Protein AF-0000000069874090 (afdb_homodimer)

Solvent-accessible surface area (backbone atoms only — not comparable to full-atom values): 21362 Å² total; per-residue (Å²): 136,80,79,75,75,70,67,61,58,57,54,52,51,50,53,51,50,51,50,49,50,50,49,52,48,51,51,51,52,50,52,50,49,51,50,50,51,52,50,50,50,49,51,50,52,50,50,52,51,49,49,52,50,51,50,52,52,50,52,52,48,51,53,50,52,52,50,38,53,53,46,49,53,48,34,54,51,42,49,51,50,31,51,53,48,46,51,47,35,51,52,51,52,53,39,50,52,56,55,64,68,61,56,75,90,75,57,54,81,92,52,36,70,61,49,48,54,55,48,48,51,53,50,51,51,41,49,50,53,49,48,49,47,46,52,56,33,63,70,42,85,56,48,70,56,62,65,73,59,69,62,74,65,64,81,56,62,42,70,58,46,38,41,41,45,44,44,50,45,33,59,65,44,38,61,57,49,52,50,49,50,53,51,49,53,52,47,61,68,66,50,73,79,81,123,136,79,80,75,75,68,68,62,57,59,52,52,49,48,53,51,50,52,50,50,51,51,50,51,50,51,52,50,54,50,52,51,50,52,50,52,52,51,49,50,51,51,52,51,51,50,50,52,51,49,49,52,50,50,50,51,51,49,53,50,48,51,53,51,52,52,48,41,52,52,46,48,53,48,35,53,51,43,48,51,51,31,52,52,48,46,51,47,36,51,51,51,52,51,40,50,52,58,56,64,68,61,56,74,90,73,55,54,82,92,53,36,70,61,50,49,54,55,48,47,51,52,50,51,52,40,51,51,52,49,48,50,46,42,53,55,32,63,69,44,86,56,48,70,57,62,64,75,59,69,63,74,64,64,83,55,64,43,71,58,46,39,40,42,45,44,45,51,45,34,61,67,43,37,61,55,48,52,51,49,49,53,52,50,52,51,48,62,69,66,47,73,78,83,122

pLDDT: mean 79.78, std 19.7, range [31.14, 97.12]

Foldseek 3Di:
DPDDPPPVVVVVVVVVVVVVVVVVVVVVVVVVVVVVVVVVVVVVVVVVVVVVVVVVVVVVVVVVVVVVVVVVVVVVLVVVVVVVLVVLVVLLVVLVVLLVVLDLVPDDPVCNVVSVVVSVVSVVVSLVSVLVSLVVCCPRDPDCPCVVVPSPPPVPCPCVNCVVVVVVVCVVCVVVVVVVVVVVVVCVVPVDPPD/DPPDPPPVVVVVVVVVVVVVVVVVVVVVVVVVVVVVVVVVVVVVVVVVVVVVVVVVVVVVVVVVVVVVVVVVVVVVLVVVVVVVLVVLVVLLVVLVVLLVVLDLVPDDPVCNVVSVVVSVVSVVVSLVSVLVSLVVCCPRDPDCPCVPVPSPPPVPCPCVNCVVVVVVVCVVCVVVVVVVVVVVVVCVVPVDPPD

Radius of gyration: 53.3 Å; Cα contacts (8 Å, |Δi|>4): 179; chains: 2; bounding box: 112×220×107 Å

Secondary structure (DSSP, 8-state):
----THHHHHHHHHHHHHHHHHHHHHHHHHHHHHHHHHHHHHHHHHHHHHHHHHHHHHHHHHHHHHHHHHHHHHHHHHHHHHHHHHHHHHHHHHHHHHHHT--GGG--STTHHHHHHHHHHHHHHHHHHHHHHHHHHHT-SS--TTTT----------HHHHHHHHHHHHHHHHHHHHHHHHHHHHHHHHS----/----THHHHHHHHHHHHHHHHHHHHHHHHHHHHHHHHHHHHHHHHHHHHHHHHHHHHHHHHHHHHHHHHHHHHHHHHHHHHHHHHHHHHHHHHHHHHHHHH--GGG--STTHHHHHHHHHHHHHHHHHHHHHHHHHHHT-SS--TTTT----------HHHHHHHHHHHHHHHHHHHHHHHHHHHHHHHHS----

Structure (mmCIF, N/CA/C/O backbone):
data_AF-0000000069874090-model_v1
#
loop_
_entity.id
_entity.type
_entity.pdbx_description
1 polymer 'Uncharacterized protein'
#
loop_
_atom_site.group_PDB
_atom_site.id
_atom_site.type_symbol
_atom_site.label_atom_id
_atom_site.label_alt_id
_atom_site.label_comp_id
_atom_site.label_asym_id
_atom_site.label_entity_id
_atom_site.label_seq_id
_atom_site.pdbx_PDB_ins_code
_atom_site.Cartn_x
_atom_site.Cartn_y
_atom_site.Cartn_z
_atom_site.occupancy
_atom_site.B_iso_or_equiv
_atom_site.auth_seq_id
_atom_site.auth_comp_id
_atom_site.auth_asym_id
_atom_site.auth_atom_id
_atom_site.pdbx_PDB_model_num
ATOM 1 N N . MET A 1 1 ? 12.242 -109.125 -58.219 1 35.69 1 MET A N 1
ATOM 2 C CA . MET A 1 1 ? 12.453 -108.438 -56.938 1 35.69 1 MET A CA 1
ATOM 3 C C . MET A 1 1 ? 12.086 -107 -57 1 35.69 1 MET A C 1
ATOM 5 O O . MET A 1 1 ? 12.766 -106.188 -57.656 1 35.69 1 MET A O 1
ATOM 9 N N . ASP A 1 2 ? 10.805 -106.688 -57.031 1 41.22 2 ASP A N 1
ATOM 10 C CA . ASP A 1 2 ? 10.055 -105.438 -57.125 1 41.22 2 ASP A CA 1
ATOM 11 C C . ASP A 1 2 ? 10.406 -104.5 -55.969 1 41.22 2 ASP A C 1
ATOM 13 O O . ASP A 1 2 ? 10.445 -104.938 -54.812 1 41.22 2 ASP A O 1
ATOM 17 N N . ALA A 1 3 ? 11.289 -103.5 -56.219 1 54.59 3 ALA A N 1
ATOM 18 C CA . ALA A 1 3 ? 11.672 -102.438 -55.344 1 54.59 3 ALA A CA 1
ATOM 19 C C . ALA A 1 3 ? 10.453 -101.812 -54.625 1 54.59 3 ALA A C 1
ATOM 21 O O . ALA A 1 3 ? 9.422 -101.562 -55.25 1 54.59 3 ALA A O 1
ATOM 22 N N . ASP A 1 4 ? 10.211 -102.188 -53.375 1 46.34 4 ASP A N 1
ATOM 23 C CA . ASP A 1 4 ? 9.195 -101.75 -52.438 1 46.34 4 ASP A CA 1
ATOM 24 C C . ASP A 1 4 ? 9.211 -100.188 -52.344 1 46.34 4 ASP A C 1
ATOM 26 O O . ASP A 1 4 ? 10.242 -99.625 -52.031 1 46.34 4 ASP A O 1
ATOM 30 N N . PRO A 1 5 ? 8.398 -99.375 -53.094 1 56.03 5 PRO A N 1
ATOM 31 C CA . PRO A 1 5 ? 8.148 -97.938 -53.031 1 56.03 5 PRO A CA 1
ATOM 32 C C . PRO A 1 5 ? 7.898 -97.438 -51.625 1 56.03 5 PRO A C 1
ATOM 34 O O . PRO A 1 5 ? 7.516 -96.312 -51.438 1 56.03 5 PRO A O 1
ATOM 37 N N . GLY A 1 6 ? 7.957 -98.188 -50.594 1 54.12 6 GLY A N 1
ATOM 38 C CA . GLY A 1 6 ? 7.547 -97.812 -49.25 1 54.12 6 GLY A CA 1
ATOM 39 C C . GLY A 1 6 ? 8.414 -96.688 -48.688 1 54.12 6 GLY A C 1
ATOM 40 O O . GLY A 1 6 ? 8.156 -96.25 -47.562 1 54.12 6 GLY A O 1
ATOM 41 N N . TYR A 1 7 ? 9.617 -96.562 -48.969 1 60.59 7 TYR A N 1
ATOM 42 C CA . TYR A 1 7 ? 10.539 -95.688 -48.25 1 60.59 7 TYR A CA 1
ATOM 43 C C . TYR A 1 7 ? 10.234 -94.188 -48.531 1 60.59 7 TYR A C 1
ATOM 45 O O . TYR A 1 7 ? 10.469 -93.312 -47.688 1 60.59 7 TYR A O 1
ATOM 53 N N . ASN A 1 8 ? 9.625 -93.875 -49.656 1 63.03 8 ASN A N 1
ATOM 54 C CA . ASN A 1 8 ? 9.539 -92.5 -50.062 1 63.03 8 ASN A CA 1
ATOM 55 C C . ASN A 1 8 ? 8.367 -91.812 -49.406 1 63.03 8 ASN A C 1
ATOM 57 O O . ASN A 1 8 ? 8.406 -90.562 -49.188 1 63.03 8 ASN A O 1
ATOM 61 N N . SER A 1 9 ? 7.453 -92.562 -48.938 1 71.69 9 SER A N 1
ATOM 62 C CA . SER A 1 9 ? 6.25 -91.938 -48.375 1 71.69 9 SER A CA 1
ATOM 63 C C . SER A 1 9 ? 6.492 -91.375 -46.969 1 71.69 9 SER A C 1
ATOM 65 O O . SER A 1 9 ? 5.973 -90.375 -46.594 1 71.69 9 SER A O 1
ATOM 67 N N . GLN A 1 10 ? 7.297 -92.062 -46.281 1 74.38 10 GLN A N 1
ATOM 68 C CA . GLN A 1 10 ? 7.551 -91.688 -44.875 1 74.38 10 GLN A CA 1
ATOM 69 C C . GLN A 1 10 ? 8.438 -90.438 -44.812 1 74.38 10 GLN A C 1
ATOM 71 O O . GLN A 1 10 ? 8.242 -89.625 -43.969 1 74.38 10 GLN A O 1
ATOM 76 N N . ALA A 1 11 ? 9.273 -90.312 -45.75 1 82 11 ALA A N 1
ATOM 77 C CA . ALA A 1 11 ? 10.172 -89.188 -45.812 1 82 11 ALA A CA 1
ATOM 78 C C . ALA A 1 11 ? 9.422 -87.875 -46.219 1 82 11 ALA A C 1
ATOM 80 O O . ALA A 1 11 ? 9.672 -86.812 -45.656 1 82 11 ALA A O 1
ATOM 81 N N . ASP A 1 12 ? 8.453 -88.125 -47 1 78 12 ASP A N 1
ATOM 82 C CA . ASP A 1 12 ? 7.637 -87 -47.438 1 78 12 ASP A CA 1
ATOM 83 C C . ASP A 1 12 ? 6.719 -86.5 -46.312 1 78 12 ASP A C 1
ATOM 85 O O . ASP A 1 12 ? 6.523 -85.312 -46.125 1 78 12 ASP A O 1
ATOM 89 N N . ASP A 1 13 ? 6.359 -87.5 -45.5 1 83.19 13 ASP A N 1
ATOM 90 C CA . ASP A 1 13 ? 5.492 -87.188 -44.375 1 83.19 13 ASP A CA 1
ATOM 91 C C . ASP A 1 13 ? 6.262 -86.438 -43.281 1 83.19 13 ASP A C 1
ATOM 93 O O . ASP A 1 13 ? 5.734 -85.5 -42.688 1 83.19 13 ASP A O 1
ATOM 97 N N . GLN A 1 14 ? 7.5 -86.812 -43.219 1 87.81 14 GLN A N 1
ATOM 98 C CA . GLN A 1 14 ? 8.336 -86.188 -42.219 1 87.81 14 GLN A CA 1
ATOM 99 C C . GLN A 1 14 ? 8.703 -84.75 -42.656 1 87.81 14 GLN A C 1
ATOM 101 O O . GLN A 1 14 ? 8.711 -83.875 -41.812 1 87.81 14 GLN A O 1
ATOM 106 N N . VAL A 1 15 ? 8.953 -84.562 -43.875 1 87.81 15 VAL A N 1
ATOM 107 C CA . VAL A 1 15 ? 9.289 -83.25 -44.406 1 87.81 15 VAL A CA 1
ATOM 108 C C . VAL A 1 15 ? 8.078 -82.312 -44.312 1 87.81 15 VAL A C 1
ATOM 110 O O . VAL A 1 15 ? 8.203 -81.125 -43.969 1 87.81 15 VAL A O 1
ATOM 113 N N . ASP A 1 16 ? 6.91 -82.875 -44.5 1 87.5 16 ASP A N 1
ATOM 114 C CA . ASP A 1 16 ? 5.676 -82.125 -44.375 1 87.5 16 ASP A CA 1
ATOM 115 C C . ASP A 1 16 ? 5.387 -81.75 -42.938 1 87.5 16 ASP A C 1
ATOM 117 O O . ASP A 1 16 ? 4.969 -80.625 -42.656 1 87.5 16 ASP A O 1
ATOM 121 N N . ALA A 1 17 ? 5.758 -82.625 -42.062 1 89.44 17 ALA A N 1
ATOM 122 C CA . ALA A 1 17 ? 5.547 -82.375 -40.656 1 89.44 17 ALA A CA 1
ATOM 123 C C . ALA A 1 17 ? 6.523 -81.312 -40.125 1 89.44 17 ALA A C 1
ATOM 125 O O . ALA A 1 17 ? 6.137 -80.438 -39.375 1 89.44 17 ALA A O 1
ATOM 126 N N . ASP A 1 18 ? 7.73 -81.375 -40.656 1 88.44 18 ASP A N 1
ATOM 127 C CA . ASP A 1 18 ? 8.75 -80.375 -40.281 1 88.44 18 ASP A CA 1
ATOM 128 C C . ASP A 1 18 ? 8.422 -79 -40.844 1 88.44 18 ASP A C 1
ATOM 130 O O . ASP A 1 18 ? 8.625 -78 -40.188 1 88.44 18 ASP A O 1
ATOM 134 N N . MET A 1 19 ? 7.875 -79 -42.031 1 90.38 19 MET A N 1
ATOM 135 C CA . MET A 1 19 ? 7.492 -77.75 -42.688 1 90.38 19 MET A CA 1
ATOM 136 C C . MET A 1 19 ? 6.312 -77.125 -41.969 1 90.38 19 MET A C 1
ATOM 138 O O . MET A 1 19 ? 6.277 -75.875 -41.781 1 90.38 19 MET A O 1
ATOM 142 N N . GLU A 1 20 ? 5.414 -77.938 -41.406 1 89.69 20 GLU A N 1
ATOM 143 C CA . GLU A 1 20 ? 4.254 -77.438 -40.688 1 89.69 20 GLU A CA 1
ATOM 144 C C . GLU A 1 20 ? 4.66 -76.875 -39.344 1 89.69 20 GLU A C 1
ATOM 146 O O . GLU A 1 20 ? 4.172 -75.875 -38.906 1 89.69 20 GLU A O 1
ATOM 151 N N . GLN A 1 21 ? 5.598 -77.625 -38.75 1 90.81 21 GLN A N 1
ATOM 152 C CA . GLN A 1 21 ? 6.09 -77.188 -37.469 1 90.81 21 GLN A CA 1
ATOM 153 C C . GLN A 1 21 ? 6.863 -75.875 -37.594 1 90.81 21 GLN A C 1
ATOM 155 O O . GLN A 1 21 ? 6.734 -75 -36.75 1 90.81 21 GLN A O 1
ATOM 160 N N . ALA A 1 22 ? 7.637 -75.75 -38.656 1 91.44 22 ALA A N 1
ATOM 161 C CA . ALA A 1 22 ? 8.398 -74.5 -38.906 1 91.44 22 ALA A CA 1
ATOM 162 C C . ALA A 1 22 ? 7.469 -73.312 -39.219 1 91.44 22 ALA A C 1
ATOM 164 O O . ALA A 1 22 ? 7.707 -72.25 -38.75 1 91.44 22 ALA A O 1
ATOM 165 N N . GLN A 1 23 ? 6.344 -73.625 -39.906 1 90.81 23 GLN A N 1
ATOM 166 C CA . GLN A 1 23 ? 5.367 -72.562 -40.219 1 90.81 23 GLN A CA 1
ATOM 167 C C . GLN A 1 23 ? 4.629 -72.125 -38.969 1 90.81 23 GLN A C 1
ATOM 169 O O . GLN A 1 23 ? 4.395 -70.938 -38.812 1 90.81 23 GLN A O 1
ATOM 174 N N . LEU A 1 24 ? 4.363 -73.062 -38.094 1 91.94 24 LEU A N 1
ATOM 175 C CA . LEU A 1 24 ? 3.697 -72.688 -36.844 1 91.94 24 LEU A CA 1
ATOM 176 C C . LEU A 1 24 ? 4.609 -71.875 -35.938 1 91.94 24 LEU A C 1
ATOM 178 O O . LEU A 1 24 ? 4.168 -70.875 -35.344 1 91.94 24 LEU A O 1
ATOM 182 N N . ARG A 1 25 ? 5.891 -72.25 -36 1 91.88 25 ARG A N 1
ATOM 183 C CA . ARG A 1 25 ? 6.867 -71.5 -35.219 1 91.88 25 ARG A CA 1
ATOM 184 C C . ARG A 1 25 ? 7.062 -70.125 -35.781 1 91.88 25 ARG A C 1
ATOM 186 O O . ARG A 1 25 ? 7.191 -69.125 -35.031 1 91.88 25 ARG A O 1
ATOM 193 N N . LEU A 1 26 ? 7.086 -70 -37.094 1 92.56 26 LEU A N 1
ATOM 194 C CA . LEU A 1 26 ? 7.219 -68.688 -37.75 1 92.56 26 LEU A CA 1
ATOM 195 C C . LEU A 1 26 ? 6.016 -67.812 -37.469 1 92.56 26 LEU A C 1
ATOM 197 O O . LEU A 1 26 ? 6.168 -66.625 -37.219 1 92.56 26 LEU A O 1
ATOM 201 N N . GLU A 1 27 ? 4.836 -68.375 -37.406 1 92.25 27 GLU A N 1
ATOM 202 C CA . GLU A 1 27 ? 3.621 -67.625 -37.094 1 92.25 27 GLU A CA 1
ATOM 203 C C . GLU A 1 27 ? 3.609 -67.125 -35.656 1 92.25 27 GLU A C 1
ATOM 205 O O . GLU A 1 27 ? 3.199 -66 -35.344 1 92.25 27 GLU A O 1
ATOM 210 N N . GLN A 1 28 ? 4.133 -68 -34.781 1 92.19 28 GLN A N 1
ATOM 211 C CA . GLN A 1 28 ? 4.219 -67.688 -33.344 1 92.19 28 GLN A CA 1
ATOM 212 C C . GLN A 1 28 ? 5.219 -66.562 -33.125 1 92.19 28 GLN A C 1
ATOM 214 O O . GLN A 1 28 ? 4.941 -65.562 -32.375 1 92.19 28 GLN A O 1
ATOM 219 N N . LEU A 1 29 ? 6.391 -66.562 -33.781 1 92.38 29 LEU A N 1
ATOM 220 C CA . LEU A 1 29 ? 7.414 -65.562 -33.656 1 92.38 29 LEU A CA 1
ATOM 221 C C . LEU A 1 29 ? 6.918 -64.25 -34.25 1 92.38 29 LEU A C 1
ATOM 223 O O . LEU A 1 29 ? 7.215 -63.156 -33.688 1 92.38 29 LEU A O 1
ATOM 227 N N . ARG A 1 30 ? 6.07 -64.312 -35.281 1 92.44 30 ARG A N 1
ATOM 228 C CA . ARG A 1 30 ? 5.496 -63.094 -35.875 1 92.44 30 ARG A CA 1
ATOM 229 C C . ARG A 1 30 ? 4.496 -62.438 -34.938 1 92.44 30 ARG A C 1
ATOM 231 O O . ARG A 1 30 ? 4.496 -61.219 -34.781 1 92.44 30 ARG A O 1
ATOM 238 N N . LYS A 1 31 ? 3.734 -63.25 -34.281 1 92.38 31 LYS A N 1
ATOM 239 C CA . LYS A 1 31 ? 2.762 -62.75 -33.312 1 92.38 31 LYS A CA 1
ATOM 240 C C . LYS A 1 31 ? 3.453 -62.125 -32.094 1 92.38 31 LYS A C 1
ATOM 242 O O . LYS A 1 31 ? 3.057 -61.062 -31.625 1 92.38 31 LYS A O 1
ATOM 247 N N . GLU A 1 32 ? 4.562 -62.75 -31.656 1 91.88 32 GLU A N 1
ATOM 248 C CA . GLU A 1 32 ? 5.332 -62.25 -30.531 1 91.88 32 GLU A CA 1
ATOM 249 C C . GLU A 1 32 ? 6.012 -60.938 -30.875 1 91.88 32 G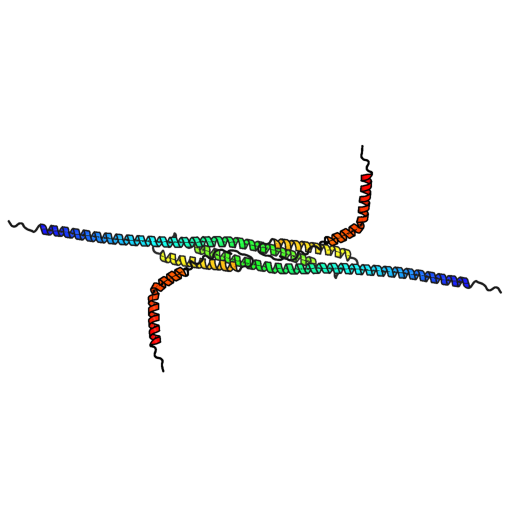LU A C 1
ATOM 251 O O . GLU A 1 32 ? 6.039 -60 -30.062 1 91.88 32 GLU A O 1
ATOM 256 N N . LYS A 1 33 ? 6.496 -60.906 -32.094 1 92.38 33 LYS A N 1
ATOM 257 C CA . LYS A 1 33 ? 7.133 -59.656 -32.531 1 92.38 33 LYS A CA 1
ATOM 258 C C . LYS A 1 33 ? 6.129 -58.5 -32.625 1 92.38 33 LYS A C 1
ATOM 260 O O . LYS A 1 33 ? 6.426 -57.406 -32.188 1 92.38 33 LYS A O 1
ATOM 265 N N . GLU A 1 34 ? 4.941 -58.812 -33.125 1 93.44 34 GLU A N 1
ATOM 266 C CA . GLU A 1 34 ? 3.885 -57.812 -33.219 1 93.44 34 GLU A CA 1
ATOM 267 C C . GLU A 1 34 ? 3.447 -57.344 -31.828 1 93.44 34 GLU A C 1
ATOM 269 O O . GLU A 1 34 ? 3.223 -56.125 -31.609 1 93.44 34 GLU A O 1
ATOM 274 N N . GLU A 1 35 ? 3.41 -58.25 -30.875 1 91.88 35 GLU A N 1
ATOM 275 C CA . GLU A 1 35 ? 3.016 -57.906 -29.516 1 91.88 35 GLU A CA 1
ATOM 276 C C . GLU A 1 35 ? 4.07 -57.062 -28.828 1 91.88 35 GLU A C 1
ATOM 278 O O . GLU A 1 35 ? 3.738 -56.094 -28.141 1 91.88 35 GLU A O 1
ATOM 283 N N . VAL A 1 36 ? 5.312 -57.344 -29.047 1 93.19 36 VAL A N 1
ATOM 284 C CA . VAL A 1 36 ? 6.402 -56.594 -28.453 1 93.19 36 VAL A CA 1
ATOM 285 C C . VAL A 1 36 ? 6.445 -55.188 -29.078 1 93.19 36 VAL A C 1
ATOM 287 O O . VAL A 1 36 ? 6.641 -54.188 -28.375 1 93.19 36 VAL A O 1
ATOM 290 N N . GLU A 1 37 ? 6.207 -55.188 -30.438 1 93.88 37 GLU A N 1
ATOM 291 C CA . GLU A 1 37 ? 6.199 -53.906 -31.109 1 93.88 37 GLU A CA 1
ATOM 292 C C . GLU A 1 37 ? 5.035 -53.031 -30.641 1 93.88 37 GLU A C 1
ATOM 294 O O . GLU A 1 37 ? 5.191 -51.812 -30.453 1 93.88 37 GLU A O 1
ATOM 299 N N . ASN A 1 38 ? 3.906 -53.656 -30.453 1 92.19 38 ASN A N 1
ATOM 300 C CA . ASN A 1 38 ? 2.748 -52.938 -29.922 1 92.19 38 ASN A CA 1
ATOM 301 C C . ASN A 1 38 ? 2.988 -52.438 -28.5 1 92.19 38 ASN A C 1
ATOM 303 O O . ASN A 1 38 ? 2.639 -51.312 -28.156 1 92.19 38 ASN A O 1
ATOM 307 N N . SER A 1 39 ? 3.684 -53.344 -27.75 1 89.94 39 SER A N 1
ATOM 308 C CA . SER A 1 39 ? 4.004 -52.938 -26.375 1 89.94 39 SER A CA 1
ATOM 309 C C . SER A 1 39 ? 5.023 -51.812 -26.344 1 89.94 39 SER A C 1
ATOM 311 O O . SER A 1 39 ? 4.906 -50.906 -25.531 1 89.94 39 SER A O 1
ATOM 313 N N . ARG A 1 40 ? 5.961 -51.812 -27.234 1 92.12 40 ARG A N 1
ATOM 314 C CA . ARG A 1 40 ? 6.965 -50.781 -27.328 1 92.12 40 ARG A CA 1
ATOM 315 C C . ARG A 1 40 ? 6.332 -49.438 -27.719 1 92.12 40 ARG A C 1
ATOM 317 O O . ARG A 1 40 ? 6.641 -48.406 -27.141 1 92.12 40 ARG A O 1
ATOM 324 N N . ARG A 1 41 ? 5.434 -49.531 -28.688 1 91.88 41 ARG A N 1
ATOM 325 C CA . ARG A 1 41 ? 4.746 -48.312 -29.125 1 91.88 41 ARG A CA 1
ATOM 326 C C . ARG A 1 41 ? 3.912 -47.719 -28 1 91.88 41 ARG A C 1
ATOM 328 O O . ARG A 1 41 ? 3.912 -46.5 -27.812 1 91.88 41 ARG A O 1
ATOM 335 N N . ARG A 1 42 ? 3.273 -48.562 -27.266 1 88.69 42 ARG A N 1
ATOM 336 C CA . ARG A 1 42 ? 2.445 -48.094 -26.156 1 88.69 42 ARG A CA 1
ATOM 337 C C . ARG A 1 42 ? 3.297 -47.438 -25.078 1 88.69 42 ARG A C 1
ATOM 339 O O . ARG A 1 42 ? 2.926 -46.406 -24.531 1 88.69 42 ARG A O 1
ATOM 346 N N . LEU A 1 43 ? 4.418 -48.031 -24.797 1 89.88 43 LEU A N 1
ATOM 347 C CA . LEU A 1 43 ? 5.316 -47.5 -23.781 1 89.88 43 LEU A CA 1
ATOM 348 C C . LEU A 1 43 ? 5.891 -46.156 -24.234 1 89.88 43 LEU A C 1
ATOM 350 O O . LEU A 1 43 ? 6.008 -45.219 -23.422 1 89.88 43 LEU A O 1
ATOM 354 N N . GLU A 1 44 ? 6.18 -46.062 -25.547 1 92.06 44 GLU A N 1
ATOM 355 C CA . GLU A 1 44 ? 6.707 -44.812 -26.078 1 92.06 44 GLU A CA 1
ATOM 356 C C . GLU A 1 44 ? 5.664 -43.719 -26.031 1 92.06 44 GLU A C 1
ATOM 358 O O . GLU A 1 44 ? 5.977 -42.594 -25.656 1 92.06 44 GLU A O 1
ATOM 363 N N . GLU A 1 45 ? 4.461 -44.062 -26.391 1 90.38 45 GLU A N 1
ATOM 364 C CA . GLU A 1 45 ? 3.381 -43.062 -26.328 1 90.38 45 GLU A CA 1
ATOM 365 C C . GLU A 1 45 ? 3.135 -42.625 -24.906 1 90.38 45 GLU A C 1
ATOM 367 O O . GLU A 1 45 ? 2.916 -41.438 -24.656 1 90.38 45 GLU A O 1
ATOM 372 N N . CYS A 1 46 ? 3.211 -43.562 -23.969 1 87.5 46 CYS A N 1
ATOM 373 C CA . CYS A 1 46 ? 3.031 -43.219 -22.562 1 87.5 46 CYS A CA 1
ATOM 374 C C . CYS A 1 46 ? 4.145 -42.312 -22.078 1 87.5 46 CYS A C 1
ATOM 376 O O . CYS A 1 46 ? 3.883 -41.344 -21.375 1 87.5 46 CYS A O 1
ATOM 378 N N . HIS A 1 47 ? 5.352 -42.531 -22.531 1 89.81 47 HIS A N 1
ATOM 379 C CA . HIS A 1 47 ? 6.488 -41.719 -22.125 1 89.81 47 HIS A CA 1
ATOM 380 C C . HIS A 1 47 ? 6.375 -40.312 -22.703 1 89.81 47 HIS A C 1
ATOM 382 O O . HIS A 1 47 ? 6.707 -39.344 -22.031 1 89.81 47 HIS A O 1
ATOM 388 N N . MET A 1 48 ? 5.922 -40.312 -23.922 1 91.94 48 MET A N 1
ATOM 389 C CA . MET A 1 48 ? 5.773 -39 -24.578 1 91.94 48 MET A CA 1
ATOM 390 C C . MET A 1 48 ? 4.699 -38.188 -23.875 1 91.94 48 MET A C 1
ATOM 392 O O . MET A 1 48 ? 4.887 -36.969 -23.641 1 91.94 48 MET A O 1
ATOM 396 N N . ARG A 1 49 ? 3.633 -38.812 -23.516 1 90.81 49 ARG A N 1
ATOM 397 C CA . ARG A 1 49 ? 2.555 -38.094 -22.828 1 90.81 49 ARG A CA 1
ATOM 398 C C . ARG A 1 49 ? 2.992 -37.656 -21.438 1 90.81 49 ARG A C 1
ATOM 400 O O . ARG A 1 49 ? 2.666 -36.531 -21 1 90.81 49 ARG A O 1
ATOM 407 N N . LYS A 1 50 ? 3.686 -38.5 -20.812 1 91.94 50 LYS A N 1
ATOM 408 C CA . LYS A 1 50 ? 4.207 -38.156 -19.5 1 91.94 50 LYS A CA 1
ATOM 409 C C . LYS A 1 50 ? 5.184 -37 -19.562 1 91.94 50 LYS A C 1
ATOM 411 O O . LYS A 1 50 ? 5.137 -36.094 -18.734 1 91.94 50 LYS A O 1
ATOM 416 N N . ALA A 1 51 ? 6.023 -37 -20.547 1 91.88 51 ALA A N 1
ATOM 417 C CA . ALA A 1 51 ? 6.992 -35.938 -20.734 1 91.88 51 ALA A CA 1
ATOM 418 C C . ALA A 1 51 ? 6.297 -34.594 -21 1 91.88 51 ALA A C 1
ATOM 420 O O . ALA A 1 51 ? 6.691 -33.562 -20.469 1 91.88 51 ALA A O 1
ATOM 421 N N . ARG A 1 52 ? 5.305 -34.656 -21.797 1 92.31 52 ARG A N 1
ATOM 422 C CA . ARG A 1 52 ? 4.535 -33.469 -22.094 1 92.31 52 ARG A CA 1
ATOM 423 C C . ARG A 1 52 ? 3.863 -32.906 -20.828 1 92.31 52 ARG A C 1
ATOM 425 O O . ARG A 1 52 ? 3.836 -31.703 -20.609 1 92.31 52 ARG A O 1
ATOM 432 N N . PHE A 1 53 ? 3.312 -33.812 -20.094 1 93.69 53 PHE A N 1
ATOM 433 C CA . PHE A 1 53 ? 2.688 -33.438 -18.828 1 93.69 53 PHE A CA 1
ATOM 434 C C . PHE A 1 53 ? 3.695 -32.781 -17.906 1 93.69 53 PHE A C 1
ATOM 436 O O . PHE A 1 53 ? 3.414 -31.719 -17.328 1 93.69 53 PHE A O 1
ATOM 443 N N . MET A 1 54 ? 4.855 -33.344 -17.812 1 94 54 MET A N 1
ATOM 444 C CA . MET A 1 54 ? 5.898 -32.844 -16.938 1 94 54 MET A CA 1
ATOM 445 C C . MET A 1 54 ? 6.348 -31.453 -17.391 1 94 54 MET A C 1
ATOM 447 O O . MET A 1 54 ? 6.602 -30.562 -16.578 1 94 54 MET A O 1
ATOM 451 N N . ASP A 1 55 ? 6.418 -31.281 -18.672 1 93 55 ASP A N 1
ATOM 452 C CA . ASP A 1 55 ? 6.797 -29.984 -19.219 1 93 55 ASP A CA 1
ATOM 453 C C . ASP A 1 55 ? 5.773 -28.922 -18.844 1 93 55 ASP A C 1
ATOM 455 O O . ASP A 1 55 ? 6.141 -27.812 -18.438 1 93 55 ASP A O 1
ATOM 459 N N . GLN A 1 56 ? 4.547 -29.25 -18.984 1 93.38 56 GLN A N 1
ATOM 460 C CA . GLN A 1 56 ? 3.471 -28.328 -18.641 1 93.38 56 GLN A CA 1
ATOM 461 C C . GLN A 1 56 ? 3.486 -28 -17.156 1 93.38 56 GLN A C 1
ATOM 463 O O . GLN A 1 56 ? 3.34 -26.828 -16.766 1 93.38 56 GLN A O 1
ATOM 468 N N . GLN A 1 57 ? 3.654 -29.016 -16.375 1 94.38 57 GLN A N 1
ATOM 469 C CA . GLN A 1 57 ? 3.703 -28.844 -14.922 1 94.38 57 GLN A CA 1
ATOM 470 C C . GLN A 1 57 ? 4.863 -27.938 -14.516 1 94.38 57 GLN A C 1
ATOM 472 O O . GLN A 1 57 ? 4.699 -27.047 -13.688 1 94.38 57 GLN A O 1
ATOM 477 N N . ASN A 1 58 ? 6.031 -28.156 -15.117 1 94.38 58 ASN A N 1
ATOM 478 C CA . ASN A 1 58 ? 7.211 -27.359 -14.797 1 94.38 58 ASN A CA 1
ATOM 479 C C . ASN A 1 58 ? 7.055 -25.906 -15.234 1 94.38 58 ASN A C 1
ATOM 481 O 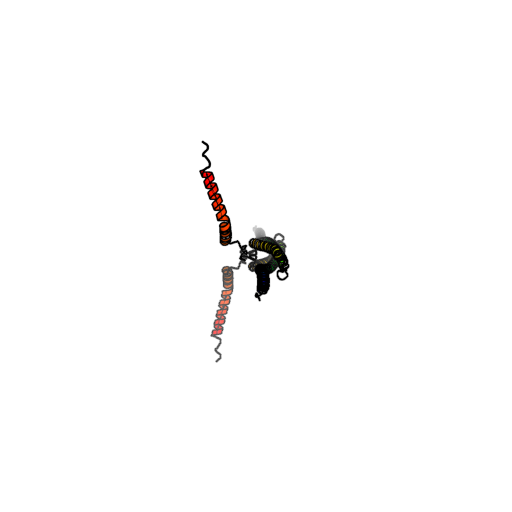O . ASN A 1 58 ? 7.445 -24.984 -14.508 1 94.38 58 ASN A O 1
ATOM 485 N N . GLU A 1 59 ? 6.52 -25.719 -16.359 1 94.12 59 GLU A N 1
ATOM 486 C CA . GLU A 1 59 ? 6.301 -24.375 -16.859 1 94.12 59 GLU A CA 1
ATOM 487 C C . GLU A 1 59 ? 5.355 -23.594 -15.945 1 94.12 59 GLU A C 1
ATOM 489 O O . GLU A 1 59 ? 5.645 -22.453 -15.562 1 94.12 59 GLU A O 1
ATOM 494 N N . LEU A 1 60 ? 4.277 -24.234 -15.648 1 94.25 60 LEU A N 1
ATOM 495 C CA . LEU A 1 60 ? 3.32 -23.594 -14.75 1 94.25 60 LEU A CA 1
ATOM 496 C C . LEU A 1 60 ? 3.943 -23.344 -13.383 1 94.25 60 LEU A C 1
ATOM 498 O O . LEU A 1 60 ? 3.768 -22.266 -12.797 1 94.25 60 LEU A O 1
ATOM 502 N N . GLY A 1 61 ? 4.641 -24.359 -12.906 1 94.88 61 GLY A N 1
ATOM 503 C CA . GLY A 1 61 ? 5.312 -24.203 -11.633 1 94.88 61 GLY A CA 1
ATOM 504 C C . GLY A 1 61 ? 6.266 -23.031 -11.586 1 94.88 61 GLY A C 1
ATOM 505 O O . GLY A 1 61 ? 6.258 -22.25 -10.633 1 94.88 61 GLY A O 1
ATOM 506 N N . ASP A 1 62 ? 7.008 -22.844 -12.578 1 94.19 62 ASP A N 1
ATOM 507 C CA . ASP A 1 62 ? 7.961 -21.734 -12.664 1 94.19 62 ASP A CA 1
ATOM 508 C C . ASP A 1 62 ? 7.246 -20.391 -12.664 1 94.19 62 ASP A C 1
ATOM 510 O O . ASP A 1 62 ? 7.656 -19.469 -11.961 1 94.19 62 ASP A O 1
ATOM 514 N N . ARG A 1 63 ? 6.254 -20.266 -13.43 1 93.31 63 ARG A N 1
ATOM 515 C CA . ARG A 1 63 ? 5.477 -19.031 -13.5 1 93.31 63 ARG A CA 1
ATOM 516 C C . ARG A 1 63 ? 4.871 -18.688 -12.141 1 93.31 63 ARG A C 1
ATOM 518 O O . ARG A 1 63 ? 4.93 -17.531 -11.703 1 93.31 63 ARG A O 1
ATOM 525 N N . MET A 1 64 ? 4.336 -19.719 -11.547 1 94.94 64 MET A N 1
ATOM 526 C CA . MET A 1 64 ? 3.664 -19.516 -10.266 1 94.94 64 MET A CA 1
ATOM 527 C C . MET A 1 64 ? 4.668 -19.141 -9.18 1 94.94 64 MET A C 1
ATOM 529 O O . MET A 1 64 ? 4.395 -18.281 -8.344 1 94.94 64 MET A O 1
ATOM 533 N N . VAL A 1 65 ? 5.84 -19.797 -9.164 1 95.75 65 VAL A N 1
ATOM 534 C CA . VAL A 1 65 ? 6.875 -19.5 -8.18 1 95.75 65 VAL A CA 1
ATOM 535 C C . VAL A 1 65 ? 7.336 -18.047 -8.352 1 95.75 65 VAL A C 1
ATOM 537 O O . VAL A 1 65 ? 7.445 -17.312 -7.371 1 95.75 65 VAL A O 1
ATOM 540 N N . ASN A 1 66 ? 7.543 -17.641 -9.555 1 94.38 66 ASN A N 1
ATOM 541 C CA . ASN A 1 66 ? 7.949 -16.266 -9.844 1 94.38 66 ASN A CA 1
ATOM 542 C C . ASN A 1 66 ? 6.887 -15.266 -9.398 1 94.38 66 ASN A C 1
ATOM 544 O O . ASN A 1 66 ? 7.211 -14.242 -8.789 1 94.38 66 ASN A O 1
ATOM 548 N N . ALA A 1 67 ? 5.711 -15.578 -9.742 1 93.75 67 ALA A N 1
ATOM 549 C CA . ALA A 1 67 ? 4.609 -14.703 -9.359 1 93.75 67 ALA A CA 1
ATOM 550 C C . ALA A 1 67 ? 4.5 -14.594 -7.84 1 93.75 67 ALA A C 1
ATOM 552 O O . ALA A 1 67 ? 4.328 -13.5 -7.297 1 93.75 67 ALA A O 1
ATOM 553 N N . ALA A 1 68 ? 4.574 -15.711 -7.156 1 95.19 68 ALA A N 1
ATOM 554 C CA . ALA A 1 68 ? 4.484 -15.719 -5.699 1 95.19 68 ALA A CA 1
ATOM 555 C C . ALA A 1 68 ? 5.609 -14.898 -5.074 1 95.19 68 ALA A C 1
ATOM 557 O O . ALA A 1 68 ? 5.387 -14.172 -4.102 1 95.19 68 ALA A O 1
ATOM 558 N N . ASP A 1 69 ? 6.766 -15.023 -5.617 1 95.5 69 ASP A N 1
ATOM 559 C CA . ASP A 1 69 ? 7.906 -14.258 -5.121 1 95.5 69 ASP A CA 1
ATOM 560 C C . ASP A 1 69 ? 7.684 -12.758 -5.312 1 95.5 69 ASP A C 1
ATOM 562 O O . ASP A 1 69 ? 7.945 -11.961 -4.402 1 95.5 69 ASP A O 1
ATOM 566 N N . LEU A 1 70 ? 7.219 -12.383 -6.461 1 94.19 70 LEU A N 1
ATOM 567 C CA . LEU A 1 70 ? 6.953 -10.977 -6.754 1 94.19 70 LEU A CA 1
ATOM 568 C C . LEU A 1 70 ? 5.883 -10.422 -5.82 1 94.19 70 LEU A C 1
ATOM 570 O O . LEU A 1 70 ? 6.039 -9.32 -5.273 1 94.19 70 LEU A O 1
ATOM 574 N N . ILE A 1 71 ? 4.871 -11.195 -5.652 1 95.94 71 ILE A N 1
ATOM 575 C CA . ILE A 1 71 ? 3.773 -10.766 -4.793 1 95.94 71 ILE A CA 1
ATOM 576 C C . ILE A 1 71 ? 4.262 -10.648 -3.35 1 95.94 71 ILE A C 1
ATOM 578 O O . ILE A 1 71 ? 3.93 -9.688 -2.648 1 95.94 71 ILE A O 1
ATOM 582 N N . GLY A 1 72 ? 5.027 -11.68 -2.941 1 95.62 72 GLY A N 1
ATOM 583 C CA . GLY A 1 72 ? 5.57 -11.641 -1.594 1 95.62 72 GLY A CA 1
ATOM 584 C C . GLY A 1 72 ? 6.387 -10.391 -1.319 1 95.62 72 GLY A C 1
ATOM 585 O O . GLY A 1 72 ? 6.223 -9.75 -0.279 1 95.62 72 GLY A O 1
ATOM 586 N N . ARG A 1 73 ? 7.203 -10.023 -2.191 1 95.19 73 ARG A N 1
ATOM 587 C CA . ARG A 1 73 ? 8.016 -8.82 -2.064 1 95.19 73 ARG A CA 1
ATOM 588 C C . ARG A 1 73 ? 7.141 -7.57 -2.037 1 95.19 73 ARG A C 1
ATOM 590 O O . ARG A 1 73 ? 7.395 -6.645 -1.267 1 95.19 73 ARG A O 1
ATOM 597 N N . GLU A 1 74 ? 6.152 -7.59 -2.904 1 94.75 74 GLU A N 1
ATOM 598 C CA . GLU A 1 74 ? 5.254 -6.441 -2.984 1 94.75 74 GLU A CA 1
ATOM 599 C C . GLU A 1 74 ? 4.453 -6.281 -1.695 1 94.75 74 GLU A C 1
ATOM 601 O O . GLU A 1 74 ? 4.227 -5.156 -1.237 1 94.75 74 GLU A O 1
ATOM 606 N N . VAL A 1 75 ? 3.984 -7.387 -1.14 1 95.44 75 VAL A N 1
ATOM 607 C CA . VAL A 1 75 ? 3.25 -7.352 0.121 1 95.44 75 VAL A CA 1
ATOM 608 C C . VAL A 1 75 ? 4.113 -6.711 1.205 1 95.44 75 VAL A C 1
ATOM 610 O O . VAL A 1 75 ? 3.639 -5.859 1.961 1 95.44 75 VAL A O 1
ATOM 613 N N . GLU A 1 76 ? 5.34 -7.098 1.271 1 94.88 76 GLU A N 1
ATOM 614 C CA . GLU A 1 76 ? 6.25 -6.543 2.271 1 94.88 76 GLU A CA 1
ATOM 615 C C . GLU A 1 76 ? 6.469 -5.051 2.053 1 94.88 76 GLU A C 1
ATOM 617 O O . GLU A 1 76 ? 6.453 -4.27 3.008 1 94.88 76 GLU A O 1
ATOM 622 N N . SER A 1 77 ? 6.609 -4.699 0.822 1 94.69 77 SER A N 1
ATOM 623 C CA . SER A 1 77 ? 6.797 -3.293 0.479 1 94.69 77 SER A CA 1
ATOM 624 C C . SER A 1 77 ? 5.574 -2.463 0.854 1 94.69 77 SER A C 1
ATOM 626 O O . SER A 1 77 ? 5.703 -1.382 1.432 1 94.69 77 SER A O 1
ATOM 628 N N . LEU A 1 78 ? 4.41 -2.938 0.562 1 94.81 78 LEU A N 1
ATOM 629 C CA . LEU A 1 78 ? 3.162 -2.254 0.889 1 94.81 78 LEU A CA 1
ATOM 630 C C . LEU A 1 78 ? 2.988 -2.131 2.398 1 94.81 78 LEU A C 1
ATOM 632 O O . LEU A 1 78 ? 2.555 -1.089 2.896 1 94.81 78 LEU A O 1
ATOM 636 N N . ARG A 1 79 ? 3.314 -3.156 3.1 1 94.88 79 ARG A N 1
ATOM 637 C CA . ARG A 1 79 ? 3.199 -3.143 4.555 1 94.88 79 ARG A CA 1
ATOM 638 C C . ARG A 1 79 ? 4.141 -2.113 5.168 1 94.88 79 ARG A C 1
ATOM 640 O O . ARG A 1 79 ? 3.766 -1.396 6.098 1 94.88 79 ARG A O 1
ATOM 647 N N . GLN A 1 80 ? 5.309 -2.061 4.66 1 94.75 80 GLN A N 1
ATOM 648 C CA . GLN A 1 80 ? 6.273 -1.082 5.145 1 94.75 80 GLN A CA 1
ATOM 649 C C . GLN A 1 80 ? 5.781 0.343 4.902 1 94.75 80 GLN A C 1
ATOM 651 O O . GLN A 1 80 ? 5.836 1.184 5.805 1 94.75 80 GLN A O 1
ATOM 656 N N . GLU A 1 81 ? 5.348 0.554 3.717 1 95.06 81 GLU A N 1
ATOM 657 C CA . GLU A 1 81 ? 4.871 1.892 3.379 1 95.06 81 GLU A CA 1
ATOM 658 C C . GLU A 1 81 ? 3.627 2.254 4.188 1 95.06 81 GLU A C 1
ATOM 660 O O . GLU A 1 81 ? 3.465 3.404 4.602 1 95.06 81 GLU A O 1
ATOM 665 N N . SER A 1 82 ? 2.723 1.275 4.383 1 95.25 82 SER A N 1
ATOM 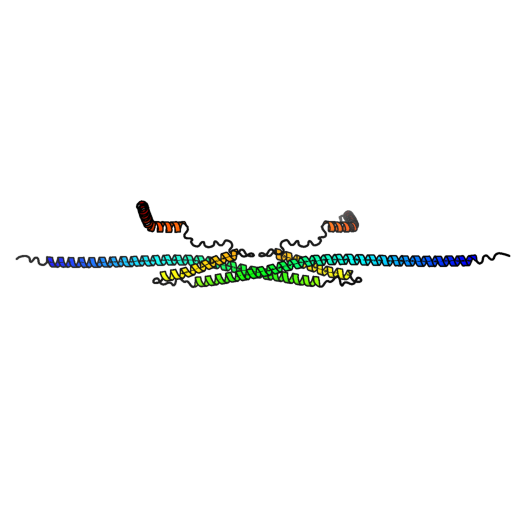666 C CA . SER A 1 82 ? 1.547 1.511 5.215 1 95.25 82 SER A CA 1
ATOM 667 C C . SER A 1 82 ? 1.94 1.892 6.637 1 95.25 82 SER A C 1
ATOM 669 O O . SER A 1 82 ? 1.349 2.797 7.23 1 95.25 82 SER A O 1
ATOM 671 N N . ASN A 1 83 ? 2.914 1.26 7.176 1 96.44 83 ASN A N 1
ATOM 672 C CA . ASN A 1 83 ? 3.398 1.574 8.516 1 96.44 83 ASN A CA 1
ATOM 673 C C . ASN A 1 83 ? 4.016 2.971 8.578 1 96.44 83 ASN A C 1
ATOM 675 O O . ASN A 1 83 ? 3.797 3.707 9.539 1 96.44 83 ASN A O 1
ATOM 679 N N . GLU A 1 84 ? 4.777 3.283 7.57 1 95.81 84 GLU A N 1
ATOM 680 C CA . GLU A 1 84 ? 5.375 4.613 7.508 1 95.81 84 GLU A CA 1
ATOM 681 C C . GLU A 1 84 ? 4.305 5.699 7.441 1 95.81 84 GLU A C 1
ATOM 683 O O . GLU A 1 84 ? 4.398 6.711 8.141 1 95.81 84 GLU A O 1
ATOM 688 N N . LEU A 1 85 ? 3.33 5.469 6.617 1 96.06 85 LEU A N 1
ATOM 689 C CA . LEU A 1 85 ? 2.238 6.426 6.484 1 96.06 85 LEU A CA 1
ATOM 690 C C . LEU A 1 85 ? 1.475 6.566 7.797 1 96.06 85 LEU A C 1
ATOM 692 O O . LEU A 1 85 ? 1.041 7.664 8.156 1 96.06 85 LEU A O 1
ATOM 696 N N . GLU A 1 86 ? 1.29 5.469 8.484 1 97 86 GLU A N 1
ATOM 697 C CA . GLU A 1 86 ? 0.624 5.504 9.781 1 97 86 GLU A CA 1
ATOM 698 C C . GLU A 1 86 ? 1.409 6.348 10.781 1 97 86 GLU A C 1
ATOM 700 O O . GLU A 1 86 ? 0.824 7.102 11.562 1 97 86 GLU A O 1
ATOM 705 N N . GLN A 1 87 ? 2.689 6.219 10.727 1 96.81 87 GLN A N 1
ATOM 706 C CA . GLN A 1 87 ? 3.535 7.02 11.609 1 96.81 87 GLN A CA 1
ATOM 707 C C . GLN A 1 87 ? 3.41 8.508 11.281 1 96.81 87 GLN A C 1
ATOM 709 O O . GLN A 1 87 ? 3.355 9.344 12.188 1 96.81 87 GLN A O 1
ATOM 714 N N . ILE A 1 88 ? 3.379 8.836 10.008 1 96.62 88 ILE A N 1
ATOM 715 C CA . ILE A 1 88 ? 3.197 10.219 9.586 1 96.62 88 ILE A CA 1
ATOM 716 C C . ILE A 1 88 ? 1.841 10.734 10.07 1 96.62 88 ILE A C 1
ATOM 718 O O . ILE A 1 88 ? 1.733 11.859 10.562 1 96.62 88 ILE A O 1
ATOM 722 N N . HIS A 1 89 ? 0.809 9.914 9.922 1 97.06 89 HIS A N 1
ATOM 723 C CA . HIS A 1 89 ? -0.532 10.266 10.383 1 97.06 89 HIS A CA 1
ATOM 724 C C . HIS A 1 89 ? -0.543 10.578 11.875 1 97.06 89 HIS A C 1
ATOM 726 O O . HIS A 1 89 ? -1.127 11.578 12.297 1 97.06 89 HIS A O 1
ATOM 732 N N . MET A 1 90 ? 0.092 9.711 12.633 1 96.88 90 MET A N 1
ATOM 733 C CA . MET A 1 90 ? 0.151 9.898 14.078 1 96.88 90 MET A CA 1
ATOM 734 C C . MET A 1 90 ? 0.901 11.18 14.438 1 96.88 90 MET A C 1
ATOM 736 O O . MET A 1 90 ? 0.489 11.914 15.336 1 96.88 90 MET A O 1
ATOM 740 N N . ALA A 1 91 ? 2.01 11.414 13.734 1 95.81 91 ALA A N 1
ATOM 741 C CA . ALA A 1 91 ? 2.797 12.617 13.984 1 95.81 91 ALA A CA 1
ATOM 742 C C . ALA A 1 91 ? 1.985 13.875 13.68 1 95.81 91 ALA A C 1
ATOM 744 O O . ALA A 1 91 ? 1.999 14.836 14.461 1 95.81 91 ALA A O 1
ATOM 745 N N . LEU A 1 92 ? 1.264 13.906 12.578 1 96.06 92 LEU A N 1
ATOM 746 C CA . LEU A 1 92 ? 0.436 15.047 12.195 1 96.06 92 LEU A CA 1
ATOM 747 C C . LEU A 1 92 ? -0.692 15.258 13.203 1 96.06 92 LEU A C 1
ATOM 749 O O . LEU A 1 92 ? -0.986 16.391 13.586 1 96.06 92 LEU A O 1
ATOM 753 N N . THR A 1 93 ? -1.274 14.172 13.672 1 96 93 THR A N 1
ATOM 754 C CA . THR A 1 93 ? -2.359 14.25 14.641 1 96 93 THR A CA 1
ATOM 755 C C . THR A 1 93 ? -1.854 14.797 15.977 1 96 93 THR A C 1
ATOM 757 O O . THR A 1 93 ? -2.527 15.602 16.625 1 96 93 THR A O 1
ATOM 760 N N . ARG A 1 94 ? -0.682 14.383 16.359 1 96.38 94 ARG A N 1
ATOM 761 C CA . ARG A 1 94 ? -0.064 14.906 17.578 1 96.38 94 ARG A CA 1
ATOM 762 C C . ARG A 1 94 ? 0.194 16.406 17.453 1 96.38 94 ARG A C 1
ATOM 764 O O . ARG A 1 94 ? -0.073 17.172 18.375 1 96.38 94 ARG A O 1
ATOM 771 N N . SER A 1 95 ? 0.692 16.844 16.297 1 95.81 95 SER A N 1
ATOM 772 C CA . SER A 1 95 ? 0.957 18.25 16.047 1 95.81 95 SER A CA 1
ATOM 773 C C . SER A 1 95 ? -0.334 19.062 16.062 1 95.81 95 SER A C 1
ATOM 775 O O . SER A 1 95 ? -0.361 20.188 16.562 1 95.81 95 SER A O 1
ATOM 777 N N . LEU A 1 96 ? -1.356 18.5 15.492 1 95.56 96 LEU A N 1
ATOM 778 C CA . LEU A 1 96 ? -2.658 19.156 15.484 1 95.56 96 LEU A CA 1
ATOM 779 C C . LEU A 1 96 ? -3.172 19.359 16.906 1 95.56 96 LEU A C 1
ATOM 781 O O . LEU A 1 96 ? -3.736 20.406 17.219 1 95.56 96 LEU A O 1
ATOM 785 N N . LYS A 1 97 ? -2.973 18.391 17.734 1 95.25 97 LYS A N 1
ATOM 786 C CA . LYS A 1 97 ? -3.363 18.5 19.141 1 95.25 97 LYS A CA 1
ATOM 787 C C . LYS A 1 97 ? -2.568 19.609 19.828 1 95.25 97 LYS A C 1
ATOM 789 O O . LYS A 1 97 ? -3.127 20.391 20.609 1 95.25 97 LYS A O 1
ATOM 794 N N . MET A 1 98 ? -1.304 19.688 19.516 1 94.69 98 MET A N 1
ATOM 795 C CA . MET A 1 98 ? -0.456 20.734 20.078 1 94.69 98 MET A CA 1
ATOM 796 C C . MET A 1 98 ? -0.929 22.109 19.641 1 94.69 98 MET A C 1
ATOM 798 O O . MET A 1 98 ? -0.996 23.031 20.453 1 94.69 98 MET A O 1
ATOM 802 N N . LEU A 1 99 ? -1.301 22.25 18.375 1 94.94 99 LEU A N 1
ATOM 803 C CA . LEU A 1 99 ? -1.788 23.5 17.812 1 94.94 99 LEU A CA 1
ATOM 804 C C . LEU A 1 99 ? -3.096 23.922 18.484 1 94.94 99 LEU A C 1
ATOM 806 O O . LEU A 1 99 ? -3.322 25.109 18.719 1 94.94 99 LEU A O 1
ATOM 810 N N . SER A 1 100 ? -3.865 22.938 18.859 1 92.12 100 SER A N 1
ATOM 811 C CA . SER A 1 100 ? -5.18 23.203 19.438 1 92.12 100 SER A CA 1
ATOM 812 C C . SER A 1 100 ? -5.07 23.641 20.891 1 92.12 100 SER A C 1
ATOM 814 O O . SER A 1 100 ? -6.008 24.219 21.453 1 92.12 100 SER A O 1
ATOM 816 N N . THR A 1 101 ? -3.949 23.359 21.516 1 90.88 101 THR A N 1
ATOM 817 C CA . THR A 1 101 ? -3.758 23.766 22.906 1 90.88 101 THR A CA 1
ATOM 818 C C . THR A 1 101 ? -3.504 25.266 23.016 1 90.88 101 THR A C 1
ATOM 820 O O . THR A 1 101 ? -3.68 25.859 24.078 1 90.88 101 THR A O 1
ATOM 823 N N . VAL A 1 102 ? -3.137 25.922 21.859 1 91.5 102 VAL A N 1
ATOM 824 C CA . VAL A 1 102 ? -2.934 27.359 21.797 1 91.5 102 VAL A CA 1
ATOM 825 C C . VAL A 1 102 ? -4.273 28.062 21.594 1 91.5 102 VAL A C 1
ATOM 827 O O . VAL A 1 102 ? -4.875 27.953 20.516 1 91.5 102 VAL A O 1
ATOM 830 N N . ARG A 1 103 ? -4.711 28.75 22.703 1 91.19 103 ARG A N 1
ATOM 831 C CA . ARG A 1 103 ? -6 29.438 22.656 1 91.19 103 ARG A CA 1
ATOM 832 C C . ARG A 1 103 ? -5.84 30.938 22.812 1 91.19 103 ARG A C 1
ATOM 834 O O . ARG A 1 103 ? -5.914 31.453 23.938 1 91.19 103 ARG A O 1
ATOM 841 N N . PRO A 1 104 ? -5.711 31.656 21.672 1 89.44 104 PRO A N 1
ATOM 842 C CA . PRO A 1 104 ? -5.484 33.094 21.719 1 89.44 104 PRO A CA 1
ATOM 843 C C . PRO A 1 104 ? -6.68 33.875 22.297 1 89.44 104 PRO A C 1
ATOM 845 O O . PRO A 1 104 ? -6.516 34.969 22.812 1 89.44 104 PRO A O 1
ATOM 848 N N . ASP A 1 105 ? -7.832 33.25 22.234 1 84.94 105 ASP A N 1
ATOM 849 C CA . ASP A 1 105 ? -9.031 33.906 22.734 1 84.94 105 ASP A CA 1
ATOM 850 C C . ASP A 1 105 ? -8.969 34.062 24.25 1 84.94 105 ASP A C 1
ATOM 852 O O . ASP A 1 105 ? -9.609 34.969 24.812 1 84.94 105 ASP A O 1
ATOM 856 N N . GLU A 1 106 ? -8.094 33.312 24.875 1 85.12 106 GLU A N 1
ATOM 857 C CA . GLU A 1 106 ? -8 33.312 26.328 1 85.12 106 GLU A CA 1
ATOM 858 C C . GLU A 1 106 ? -6.809 34.125 26.797 1 85.12 106 GLU A C 1
ATOM 860 O O . GLU A 1 106 ? -6.586 34.281 28.016 1 85.12 106 GLU A O 1
ATOM 865 N N . TRP A 1 107 ? -6.078 34.875 25.875 1 88.06 107 TRP A N 1
ATOM 866 C CA . TRP A 1 107 ? -4.852 35.562 26.25 1 88.06 107 TRP A CA 1
ATOM 867 C C . TRP A 1 107 ? -5.164 36.906 26.891 1 88.06 107 TRP A C 1
ATOM 869 O O . TRP A 1 107 ? -5.977 37.688 26.375 1 88.06 107 TRP A O 1
ATOM 879 N N . PRO A 1 108 ? -4.551 37.094 28.016 1 83.19 108 PRO A N 1
ATOM 880 C CA . PRO A 1 108 ? -4.676 38.438 28.609 1 83.19 108 PRO A CA 1
ATOM 881 C C . PRO A 1 108 ? -3.92 39.5 27.812 1 83.19 108 PRO A C 1
ATOM 883 O O . PRO A 1 108 ? -2.963 39.156 27.094 1 83.19 108 PRO A O 1
ATOM 886 N N . ILE A 1 109 ? -4.328 40.75 27.875 1 78.44 109 ILE A N 1
ATOM 887 C CA . ILE A 1 109 ? -3.777 41.844 27.109 1 78.44 109 ILE A CA 1
ATOM 888 C C . ILE A 1 109 ? -2.354 42.156 27.578 1 78.44 109 ILE A C 1
ATOM 890 O O . ILE A 1 109 ? -1.482 42.469 26.766 1 78.44 109 ILE A O 1
ATOM 894 N N . GLU A 1 110 ? -2.053 42 28.906 1 79.62 110 GLU A N 1
ATOM 895 C CA . GLU A 1 110 ? -0.769 42.375 29.484 1 79.62 110 GLU A CA 1
ATOM 896 C C . GLU A 1 110 ? 0.352 41.469 29 1 79.62 110 GLU A C 1
ATOM 898 O O . GLU A 1 110 ? 1.491 41.906 28.828 1 79.62 110 GLU A O 1
ATOM 903 N N . ASN A 1 111 ? 0.1 40.188 28.641 1 83 111 ASN A N 1
ATOM 904 C CA . ASN A 1 111 ? 1.147 39.25 28.297 1 83 111 ASN A CA 1
ATOM 905 C C . ASN A 1 111 ? 0.981 38.719 26.875 1 83 111 ASN A C 1
ATOM 907 O O . ASN A 1 111 ? 1.513 37.656 26.547 1 83 111 ASN A O 1
ATOM 911 N N . THR A 1 112 ? 0.304 39.5 26.031 1 86.81 112 THR A N 1
ATOM 912 C CA . THR A 1 112 ? -0.06 39 24.719 1 86.81 112 THR A CA 1
ATOM 913 C C . THR A 1 112 ? 1.179 38.844 23.844 1 86.81 112 THR A C 1
ATOM 915 O O . THR A 1 112 ? 1.294 37.875 23.094 1 86.81 112 THR A O 1
ATOM 918 N N . ASP A 1 113 ? 2.148 39.781 24.031 1 84.56 113 ASP A N 1
ATOM 919 C CA . ASP A 1 113 ? 3.34 39.719 23.188 1 84.56 113 ASP A CA 1
ATOM 920 C C . ASP A 1 113 ? 4.141 38.469 23.453 1 84.56 113 ASP A C 1
ATOM 922 O O . ASP A 1 113 ? 4.586 37.781 22.516 1 84.56 113 ASP A O 1
ATOM 926 N N . ASN A 1 114 ? 4.262 38.125 24.703 1 89.88 114 ASN A N 1
ATOM 927 C CA . ASN A 1 114 ? 4.98 36.938 25.078 1 89.88 114 ASN A CA 1
ATOM 928 C C . ASN A 1 114 ? 4.223 35.688 24.641 1 89.88 114 ASN A C 1
ATOM 930 O O . ASN A 1 114 ? 4.824 34.719 24.125 1 89.88 114 ASN A O 1
ATOM 934 N N . LEU A 1 115 ? 2.932 35.688 24.766 1 92.12 115 LEU A N 1
ATOM 935 C CA . LEU A 1 115 ? 2.105 34.531 24.391 1 92.12 115 LEU A CA 1
ATOM 936 C C . LEU A 1 115 ? 2.076 34.344 22.875 1 92.12 115 LEU A C 1
ATOM 938 O O . LEU A 1 115 ? 2.068 33.219 22.391 1 92.12 115 LEU A O 1
ATOM 942 N N . ILE A 1 116 ? 2.102 35.469 22.141 1 91.5 116 ILE A N 1
ATOM 943 C CA . ILE A 1 116 ? 2.166 35.375 20.688 1 91.5 116 ILE A CA 1
ATOM 944 C C . ILE A 1 116 ? 3.48 34.75 20.266 1 91.5 116 ILE A C 1
ATOM 946 O O . ILE A 1 116 ? 3.496 33.875 19.375 1 91.5 116 ILE A O 1
ATOM 950 N N . SER A 1 117 ? 4.555 35.188 20.938 1 91.88 117 SER A N 1
ATOM 951 C CA . SER A 1 117 ? 5.859 34.625 20.625 1 91.88 117 SER A CA 1
ATOM 952 C C . SER A 1 117 ? 5.902 33.125 20.906 1 91.88 117 SER A C 1
ATOM 954 O O . SER A 1 117 ? 6.41 32.344 20.109 1 91.88 117 SER A O 1
ATOM 956 N N . GLN A 1 118 ? 5.363 32.656 22 1 92.31 118 GLN A N 1
ATOM 957 C CA . GLN A 1 118 ? 5.293 31.25 22.359 1 92.31 118 GLN A CA 1
ATOM 958 C C . GLN A 1 118 ? 4.406 30.484 21.375 1 92.31 118 GLN A C 1
ATOM 960 O O . GLN A 1 118 ? 4.754 29.375 20.953 1 92.31 118 GLN A O 1
ATOM 965 N N . GLY A 1 119 ? 3.24 31.078 21.109 1 93.88 119 GLY A N 1
ATOM 966 C CA . GLY A 1 119 ? 2.348 30.469 20.125 1 93.88 119 GLY A CA 1
ATOM 967 C C . GLY A 1 119 ? 2.977 30.328 18.766 1 93.88 119 GLY A C 1
ATOM 968 O O . GLY A 1 119 ? 2.768 29.328 18.078 1 93.88 119 GLY A O 1
ATOM 969 N N . GLN A 1 120 ? 3.762 31.344 18.391 1 93.94 120 GLN A N 1
ATOM 970 C CA . GLN A 1 120 ? 4.422 31.312 17.094 1 93.94 120 GLN A CA 1
ATOM 971 C C . GLN A 1 120 ? 5.43 30.172 17.016 1 93.94 120 GLN A C 1
ATOM 973 O O . GLN A 1 120 ? 5.613 29.578 15.945 1 93.94 120 GLN A O 1
ATOM 978 N N . GLN A 1 121 ? 6.047 29.859 18.094 1 94.25 121 GLN A N 1
ATOM 979 C CA . GLN A 1 121 ? 6.969 28.719 18.125 1 94.25 121 GLN A CA 1
ATOM 980 C C . GLN A 1 121 ? 6.238 27.422 17.828 1 94.25 121 GLN A C 1
ATOM 982 O O . GLN A 1 121 ? 6.754 26.562 17.125 1 94.25 121 GLN A O 1
ATOM 987 N N . VAL A 1 122 ? 5.062 27.266 18.406 1 95 122 VAL A N 1
ATOM 988 C CA . VAL A 1 122 ? 4.258 26.062 18.172 1 95 122 VAL A CA 1
ATOM 989 C C . VAL A 1 122 ? 3.857 25.984 16.703 1 95 122 VAL A C 1
ATOM 991 O O . VAL A 1 122 ? 3.943 24.922 16.078 1 95 122 VAL A O 1
ATOM 994 N N . ILE A 1 123 ? 3.455 27.109 16.109 1 94.75 123 ILE A N 1
ATOM 995 C CA . ILE A 1 123 ? 3.062 27.156 14.703 1 94.75 123 ILE A CA 1
ATOM 996 C C . ILE A 1 123 ? 4.25 26.766 13.828 1 94.75 123 ILE A C 1
ATOM 998 O O . ILE A 1 123 ? 4.109 25.969 12.891 1 94.75 123 ILE A O 1
ATOM 1002 N N . ASP A 1 124 ? 5.406 27.328 14.164 1 94 124 ASP A N 1
ATOM 1003 C CA . ASP A 1 124 ? 6.605 27.031 13.383 1 94 124 ASP A CA 1
ATOM 1004 C C . ASP A 1 124 ? 6.941 25.547 13.445 1 94 124 ASP A C 1
ATOM 1006 O O . ASP A 1 124 ? 7.289 24.938 12.43 1 94 124 ASP A O 1
ATOM 1010 N N . ARG A 1 125 ? 6.832 24.984 14.57 1 95.31 125 ARG A N 1
ATOM 1011 C CA . ARG A 1 125 ? 7.086 23.547 14.727 1 95.31 125 ARG A CA 1
ATOM 1012 C C . ARG A 1 125 ? 6.098 22.719 13.906 1 95.31 125 ARG A C 1
ATOM 1014 O O . ARG A 1 125 ? 6.488 21.766 13.242 1 95.31 125 ARG A O 1
ATOM 1021 N N . CYS A 1 126 ? 4.852 23.078 14.008 1 96 126 CYS A N 1
ATOM 1022 C CA . CYS A 1 126 ? 3.816 22.375 13.266 1 96 126 CYS A CA 1
ATOM 1023 C C . CYS A 1 126 ? 4.027 22.516 11.758 1 96 126 CYS A C 1
ATOM 1025 O O . CYS A 1 126 ? 3.816 21.562 11.008 1 96 126 CYS A O 1
ATOM 1027 N N . GLU A 1 127 ? 4.406 23.672 11.305 1 94.31 127 GLU A N 1
ATOM 1028 C CA . GLU A 1 127 ? 4.703 23.891 9.891 1 94.31 127 GLU A CA 1
ATOM 1029 C C . GLU A 1 127 ? 5.855 23 9.43 1 94.31 127 GLU A C 1
ATOM 1031 O O . GLU A 1 127 ? 5.816 22.453 8.328 1 94.31 127 GLU A O 1
ATOM 1036 N N . GLU A 1 128 ? 6.82 22.938 10.266 1 94.5 128 GLU A N 1
ATOM 1037 C CA . GLU A 1 128 ? 7.957 22.094 9.938 1 94.5 128 GLU A CA 1
ATOM 1038 C C . GLU A 1 128 ? 7.539 20.625 9.836 1 94.5 128 GLU A C 1
ATOM 1040 O O . GLU A 1 128 ? 7.941 19.922 8.906 1 94.5 128 GLU A O 1
ATOM 1045 N N . GLU A 1 129 ? 6.773 20.219 10.773 1 95.19 129 GLU A N 1
ATOM 1046 C CA . GLU A 1 129 ? 6.285 18.828 10.758 1 95.19 129 GLU A CA 1
ATOM 1047 C C . GLU A 1 129 ? 5.422 18.578 9.523 1 95.19 129 GLU A C 1
ATOM 1049 O O . GLU A 1 129 ? 5.492 17.5 8.93 1 95.19 129 GLU A O 1
ATOM 1054 N N . PHE A 1 130 ? 4.664 19.516 9.188 1 94.94 130 PHE A N 1
ATOM 1055 C CA . PHE A 1 130 ? 3.83 19.406 7.996 1 94.94 130 PHE A CA 1
ATOM 1056 C C . PHE A 1 130 ? 4.688 19.297 6.738 1 94.94 130 PHE A C 1
ATOM 1058 O O . PHE A 1 130 ? 4.438 18.453 5.879 1 94.94 130 PHE A O 1
ATOM 1065 N N . ALA A 1 131 ? 5.613 20.156 6.652 1 92.31 131 ALA A N 1
ATOM 1066 C CA . ALA A 1 131 ? 6.52 20.125 5.508 1 92.31 131 ALA A CA 1
ATOM 1067 C C . ALA A 1 131 ? 7.234 18.781 5.414 1 92.31 131 ALA A C 1
ATOM 1069 O O . ALA A 1 131 ? 7.395 18.234 4.32 1 92.31 131 ALA A O 1
ATOM 1070 N N . ASP A 1 132 ? 7.68 18.25 6.562 1 93.56 132 ASP A N 1
ATOM 1071 C CA . ASP A 1 132 ? 8.336 16.953 6.602 1 93.56 132 ASP A CA 1
ATOM 1072 C C . ASP A 1 132 ? 7.395 15.844 6.133 1 93.56 132 ASP A C 1
ATOM 1074 O O . ASP A 1 132 ? 7.805 14.945 5.395 1 93.56 132 ASP A O 1
ATOM 1078 N N . ALA A 1 133 ? 6.176 15.906 6.621 1 94.12 133 ALA A N 1
ATOM 1079 C CA . ALA A 1 133 ? 5.176 14.922 6.203 1 94.12 133 ALA A CA 1
ATOM 1080 C C . ALA A 1 133 ? 4.984 14.945 4.691 1 94.12 133 ALA A C 1
ATOM 1082 O O . ALA A 1 133 ? 4.934 13.891 4.051 1 94.12 133 ALA A O 1
ATOM 1083 N N . VAL A 1 134 ? 4.898 16.141 4.125 1 91.56 134 VAL A N 1
ATOM 1084 C CA . VAL A 1 134 ? 4.703 16.297 2.688 1 91.56 134 VAL A CA 1
ATOM 1085 C C . VAL A 1 134 ? 5.895 15.711 1.939 1 91.56 134 VAL A C 1
ATOM 1087 O O . VAL A 1 134 ? 5.727 15 0.949 1 91.56 134 VAL A O 1
ATOM 1090 N N . GLN A 1 135 ? 7.086 15.938 2.445 1 91.44 135 GLN A N 1
ATOM 1091 C CA . GLN A 1 135 ? 8.297 15.422 1.81 1 91.44 135 GLN A CA 1
ATOM 1092 C C . GLN A 1 135 ? 8.352 13.898 1.888 1 91.44 135 GLN A C 1
ATOM 1094 O O . GLN A 1 135 ? 8.703 13.234 0.913 1 91.44 135 GLN A O 1
ATOM 1099 N N . GLN A 1 136 ? 8.07 13.383 3.008 1 93.38 136 GLN A N 1
ATOM 1100 C CA . GLN A 1 136 ? 8.094 11.938 3.184 1 93.38 136 GLN A CA 1
ATOM 1101 C C . GLN A 1 136 ? 7.078 11.258 2.268 1 93.38 136 GLN A C 1
ATOM 1103 O O . GLN A 1 136 ? 7.379 10.242 1.646 1 93.38 136 GLN A O 1
ATOM 1108 N N . CYS A 1 137 ? 5.879 11.836 2.221 1 92.62 137 CYS A N 1
ATOM 1109 C CA . CYS A 1 137 ? 4.836 11.273 1.372 1 92.62 137 CYS A CA 1
ATOM 1110 C C . CYS A 1 137 ? 5.238 11.328 -0.097 1 92.62 137 CYS A C 1
ATOM 1112 O O . CYS A 1 137 ? 4.867 10.453 -0.882 1 92.62 137 CYS A O 1
ATOM 1114 N N . ALA A 1 138 ? 5.996 12.344 -0.492 1 88.25 138 ALA A N 1
ATOM 1115 C CA . ALA A 1 138 ? 6.426 12.508 -1.879 1 88.25 138 ALA A CA 1
ATOM 1116 C C . ALA A 1 138 ? 7.387 11.398 -2.287 1 88.25 138 ALA A C 1
ATOM 1118 O O . ALA A 1 138 ? 7.523 11.086 -3.475 1 88.25 138 ALA A O 1
ATOM 1119 N N . ARG A 1 139 ? 8.062 10.719 -1.399 1 89.06 139 ARG A N 1
ATOM 1120 C CA . ARG A 1 139 ? 9.062 9.688 -1.683 1 89.06 139 ARG A CA 1
ATOM 1121 C C . ARG A 1 139 ? 8.414 8.305 -1.743 1 89.06 139 ARG A C 1
ATOM 1123 O O . ARG A 1 139 ? 9.062 7.332 -2.129 1 89.06 139 ARG A O 1
ATOM 1130 N N . MET A 1 140 ? 7.203 8.258 -1.354 1 90.94 140 MET A N 1
ATOM 1131 C CA . MET A 1 140 ? 6.539 6.957 -1.289 1 90.94 140 MET A CA 1
ATOM 1132 C C . MET A 1 140 ? 6.27 6.418 -2.689 1 90.94 140 MET A C 1
ATOM 1134 O O . MET A 1 140 ? 6.031 7.184 -3.623 1 90.94 140 MET A O 1
ATOM 1138 N N . GLN A 1 141 ? 6.352 5.164 -2.842 1 86.81 141 GLN A N 1
ATOM 1139 C CA . GLN A 1 141 ? 6.258 4.508 -4.145 1 86.81 141 GLN A CA 1
ATOM 1140 C C . GLN A 1 141 ? 4.812 4.172 -4.488 1 86.81 141 GLN A C 1
ATOM 1142 O O . GLN A 1 141 ? 4.387 4.332 -5.637 1 86.81 141 GLN A O 1
ATOM 1147 N N . HIS A 1 142 ? 4.02 3.766 -3.523 1 89.25 142 HIS A N 1
ATOM 1148 C CA . HIS A 1 142 ? 2.713 3.174 -3.797 1 89.25 142 HIS A CA 1
ATOM 1149 C C . HIS A 1 142 ? 1.604 4.215 -3.695 1 89.25 142 HIS A C 1
ATOM 1151 O O . HIS A 1 142 ? 0.486 3.984 -4.164 1 89.25 142 HIS A O 1
ATOM 1157 N N . THR A 1 143 ? 1.907 5.273 -3.025 1 86.38 143 THR A N 1
ATOM 1158 C CA . THR A 1 143 ? 0.861 6.277 -2.85 1 86.38 143 THR A CA 1
ATOM 1159 C C . THR A 1 143 ? 1.363 7.66 -3.254 1 86.38 143 THR A C 1
ATOM 1161 O O . THR A 1 143 ? 2.562 7.938 -3.174 1 86.38 143 THR A O 1
ATOM 1164 N N . LYS A 1 144 ? 0.494 8.508 -3.814 1 82.44 144 LYS A N 1
ATOM 1165 C CA . LYS A 1 144 ? 0.77 9.906 -4.117 1 82.44 144 LYS A CA 1
ATOM 1166 C C . LYS A 1 144 ? -0.126 10.836 -3.299 1 82.44 144 LYS A C 1
ATOM 1168 O O . LYS A 1 144 ? -0.734 11.758 -3.844 1 82.44 144 LYS A O 1
ATOM 1173 N N . VAL A 1 145 ? 0.044 10.375 -2.039 1 85.19 145 VAL A N 1
ATOM 1174 C CA . VAL A 1 145 ? -0.78 11.188 -1.148 1 85.19 145 VAL A CA 1
ATOM 1175 C C . VAL A 1 145 ? -0.109 12.539 -0.908 1 85.19 145 VAL A C 1
ATOM 1177 O O . VAL A 1 145 ? 1.116 12.617 -0.794 1 85.19 145 VAL A O 1
ATOM 1180 N N . LEU A 1 146 ? -0.769 13.672 -0.987 1 82.69 146 LEU A N 1
ATOM 1181 C CA . LEU A 1 146 ? -0.334 15.031 -0.694 1 82.69 146 LEU A CA 1
ATOM 1182 C C . LEU A 1 146 ? 0.533 15.586 -1.822 1 82.69 146 LEU A C 1
ATOM 1184 O O . LEU A 1 146 ? 1.218 16.594 -1.648 1 82.69 146 LEU A O 1
ATOM 1188 N N . THR A 1 147 ? 0.446 14.586 -2.912 1 75.75 147 THR A N 1
ATOM 1189 C CA . THR A 1 147 ? 1.164 15.094 -4.074 1 75.75 147 THR A CA 1
ATOM 1190 C C . THR A 1 147 ? 0.471 16.328 -4.645 1 75.75 147 THR A C 1
ATOM 1192 O O . THR A 1 147 ? -0.743 16.328 -4.863 1 75.75 147 THR A O 1
ATOM 1195 N N . GLY A 1 148 ? 0.994 17.484 -4.402 1 64.56 148 GLY A N 1
ATOM 1196 C CA . GLY A 1 148 ? 0.454 18.75 -4.891 1 64.56 148 GLY A CA 1
ATOM 1197 C C . GLY A 1 148 ? 0.128 19.734 -3.783 1 64.56 148 GLY A C 1
ATOM 1198 O O . GLY A 1 148 ? -0.25 20.875 -4.051 1 64.56 148 GLY A O 1
ATOM 1199 N N . VAL A 1 149 ? -0.182 19.125 -2.693 1 62 149 VAL A N 1
ATOM 1200 C CA . VAL A 1 149 ? -0.43 20.047 -1.592 1 62 149 VAL A CA 1
ATOM 1201 C C . VAL A 1 149 ? 0.749 21 -1.448 1 62 149 VAL A C 1
ATOM 1203 O O . VAL A 1 149 ? 1.906 20.578 -1.444 1 62 149 VAL A O 1
ATOM 1206 N N . ARG A 1 150 ? 0.408 22.203 -2.043 1 54.69 150 ARG A N 1
ATOM 1207 C CA . ARG A 1 150 ? 1.378 23.281 -2 1 54.69 150 ARG A CA 1
ATOM 1208 C C . ARG A 1 150 ? 2.004 23.406 -0.615 1 54.69 150 ARG A C 1
ATOM 1210 O O . ARG A 1 150 ? 1.305 23.344 0.397 1 54.69 150 ARG A O 1
ATOM 1217 N N . ARG A 1 151 ? 3.211 22.797 -0.417 1 52.28 151 ARG A N 1
ATOM 1218 C CA . ARG A 1 151 ? 3.965 23.156 0.779 1 52.28 151 ARG A CA 1
ATOM 1219 C C . ARG A 1 151 ? 3.676 24.594 1.192 1 52.28 151 ARG A C 1
ATOM 1221 O O . ARG A 1 151 ? 3.6 25.484 0.345 1 52.28 151 ARG A O 1
ATOM 1228 N N . SER A 1 152 ? 2.707 24.844 1.964 1 45.09 152 SER A N 1
ATOM 1229 C CA . SER A 1 152 ? 2.734 26.25 2.373 1 45.09 152 SER A CA 1
ATOM 1230 C C . SER A 1 152 ? 4.129 26.844 2.215 1 45.09 152 SER A C 1
ATOM 1232 O O . SER A 1 152 ? 5.113 26.266 2.672 1 45.09 152 SER A O 1
ATOM 1234 N N . SER A 1 153 ? 4.355 27.453 1.12 1 35.25 153 SER A N 1
ATOM 1235 C CA . SER A 1 153 ? 5.527 28.328 1.078 1 35.25 153 SER A CA 1
ATOM 1236 C C . SER A 1 153 ? 5.785 28.969 2.436 1 35.25 153 SER A C 1
ATOM 1238 O O . SER A 1 153 ? 4.875 29.547 3.039 1 35.25 153 SER A O 1
ATOM 1240 N N . LYS A 1 154 ? 6.379 28.578 3.553 1 38.56 154 LYS A N 1
ATOM 1241 C CA . LYS A 1 154 ? 6.895 29.734 4.281 1 38.56 154 LYS A CA 1
ATOM 1242 C C . LYS A 1 154 ? 6.633 31.031 3.514 1 38.56 154 LYS A C 1
ATOM 1244 O O . LYS A 1 154 ? 6.758 31.062 2.287 1 38.56 154 LYS A O 1
ATOM 1249 N N . VAL A 1 155 ? 5.773 31.938 3.908 1 34.66 155 VAL A N 1
ATOM 1250 C CA . VAL A 1 155 ? 6.188 33.312 3.619 1 34.66 155 VAL A CA 1
ATOM 1251 C C . VAL A 1 155 ? 7.688 33.344 3.336 1 34.66 155 VAL A C 1
ATOM 1253 O O . VAL A 1 155 ? 8.5 33.25 4.258 1 34.66 155 VAL A O 1
ATOM 1256 N N . ARG A 1 156 ? 8.242 32.469 2.633 1 36.62 156 ARG A N 1
ATOM 1257 C CA . ARG A 1 156 ? 9.492 32.969 2.066 1 36.62 156 ARG A CA 1
ATOM 1258 C C . ARG A 1 156 ? 9.477 34.469 1.974 1 36.62 156 ARG A C 1
ATOM 1260 O O . ARG A 1 156 ? 8.602 35.062 1.333 1 36.62 156 ARG A O 1
ATOM 1267 N N . ILE A 1 157 ? 9.758 35.188 2.99 1 33.31 157 ILE A N 1
ATOM 1268 C CA . ILE A 1 157 ? 10.352 36.5 2.668 1 33.31 157 ILE A CA 1
ATOM 1269 C C . ILE A 1 157 ? 10.875 36.469 1.233 1 33.31 157 ILE A C 1
ATOM 1271 O O . ILE A 1 157 ? 11.773 35.688 0.899 1 33.31 157 ILE A O 1
ATOM 1275 N N . SER A 1 158 ? 10 36.438 0.206 1 35.22 158 SER A N 1
ATOM 1276 C CA . SER A 1 158 ? 10.352 36.656 -1.191 1 35.22 158 SER A CA 1
ATOM 1277 C C . SER A 1 158 ? 11.766 37.219 -1.317 1 35.22 158 SER A C 1
ATOM 1279 O O . SER A 1 158 ? 12.211 37.969 -0.456 1 35.22 158 SER A O 1
ATOM 1281 N N . SER A 1 159 ? 12.656 36.625 -1.969 1 39.34 159 SER A N 1
ATOM 1282 C CA . SER A 1 159 ? 13.875 37.375 -2.285 1 39.34 159 SER A CA 1
ATOM 1283 C C . SER A 1 159 ? 13.609 38.875 -2.328 1 39.34 159 SER A C 1
ATOM 1285 O O . SER A 1 159 ? 14.516 39.656 -2.076 1 39.34 159 SER A O 1
ATOM 1287 N N . ARG A 1 160 ? 12.43 39.312 -2.695 1 41.75 160 A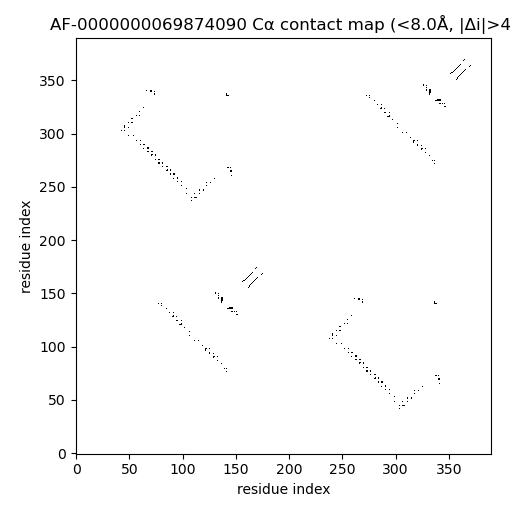RG A N 1
ATOM 1288 C CA . ARG A 1 160 ? 12.078 40.719 -2.773 1 41.75 160 ARG A CA 1
ATOM 1289 C C . ARG A 1 160 ? 11.875 41.312 -1.384 1 41.75 160 ARG A C 1
ATOM 1291 O O . ARG A 1 160 ? 12.305 42.438 -1.11 1 41.75 160 ARG A O 1
ATOM 1298 N N . GLU A 1 161 ? 11.203 40.562 -0.592 1 40.88 161 GLU A N 1
ATOM 1299 C CA . GLU A 1 161 ? 11.055 41.188 0.729 1 40.88 161 GLU A CA 1
ATOM 1300 C C . GLU A 1 161 ? 12.312 40.969 1.573 1 40.88 161 GLU A C 1
ATOM 1302 O O . GLU A 1 161 ? 12.703 41.844 2.344 1 40.88 161 GLU A O 1
ATOM 1307 N N . PHE A 1 162 ? 12.93 39.812 1.479 1 46.69 162 PHE A N 1
ATOM 1308 C CA . PHE A 1 162 ? 14.305 39.719 1.949 1 46.69 162 PHE A CA 1
ATOM 1309 C C . PHE A 1 162 ? 15.203 40.688 1.214 1 46.69 162 PHE A C 1
ATOM 1311 O O . PHE A 1 162 ? 16.016 41.375 1.834 1 46.69 162 PHE A O 1
ATOM 1318 N N . MET A 1 163 ? 14.992 40.75 -0.1 1 44.12 163 MET A N 1
ATOM 1319 C CA . MET A 1 163 ? 15.656 41.812 -0.844 1 44.12 163 MET A CA 1
ATOM 1320 C C . MET A 1 163 ? 15.148 43.188 -0.4 1 44.12 163 MET A C 1
ATOM 1322 O O . MET A 1 163 ? 15.93 44.125 -0.251 1 44.12 163 MET A O 1
ATOM 1326 N N . THR A 1 164 ? 13.875 43.25 -0.161 1 43.88 164 THR A N 1
ATOM 1327 C CA . THR A 1 164 ? 13.336 44.5 0.36 1 43.88 164 THR A CA 1
ATOM 1328 C C . THR A 1 164 ? 13.727 44.688 1.824 1 43.88 164 THR A C 1
ATOM 1330 O O . THR A 1 164 ? 14.117 45.781 2.232 1 43.88 164 THR A O 1
ATOM 1333 N N . GLN A 1 165 ? 13.648 43.688 2.607 1 43.69 165 GLN A N 1
ATOM 1334 C CA . GLN A 1 165 ? 14.117 43.812 3.984 1 43.69 165 GLN A CA 1
ATOM 1335 C C . GLN A 1 165 ? 15.641 43.812 4.051 1 43.69 165 GLN A C 1
ATOM 1337 O O . GLN A 1 165 ? 16.219 44.562 4.852 1 43.69 165 GLN A O 1
ATOM 1342 N N . PHE A 1 166 ? 16.203 42.906 3.207 1 48.66 166 PHE A N 1
ATOM 1343 C CA . PHE A 1 166 ? 17.656 43 3.01 1 48.66 166 PHE A CA 1
ATOM 1344 C C . PHE A 1 166 ? 18.047 44.344 2.43 1 48.66 166 PHE A C 1
ATOM 1346 O O . PHE A 1 166 ? 18.984 44.969 2.912 1 48.66 166 PHE A O 1
ATOM 1353 N N . LEU A 1 167 ? 17.297 44.75 1.456 1 45.41 167 LEU A N 1
ATOM 1354 C CA . LEU A 1 167 ? 17.5 46.094 0.89 1 45.41 167 LEU A CA 1
ATOM 1355 C C . LEU A 1 167 ? 17.125 47.156 1.896 1 45.41 167 LEU A C 1
ATOM 1357 O O . LEU A 1 167 ? 17.781 48.219 1.97 1 45.41 167 LEU A O 1
ATOM 1361 N N . GLN A 1 168 ? 16.078 46.938 2.613 1 46.09 168 GLN A N 1
ATOM 1362 C CA . GLN A 1 168 ? 15.758 47.906 3.682 1 46.09 168 GLN A CA 1
ATOM 1363 C C . GLN A 1 168 ? 16.766 47.812 4.82 1 46.09 168 GLN A C 1
ATOM 1365 O O . GLN A 1 168 ? 17.125 48.812 5.414 1 46.09 168 GLN A O 1
ATOM 1370 N N . GLY A 1 169 ? 17.094 46.531 5.168 1 40.78 169 GLY A N 1
ATOM 1371 C CA . GLY A 1 169 ? 18.188 46.406 6.117 1 40.78 169 GLY A CA 1
ATOM 1372 C C . GLY A 1 169 ? 19.516 46.875 5.574 1 40.78 169 GLY A C 1
ATOM 1373 O O . GLY A 1 169 ? 20.297 47.5 6.301 1 40.78 169 GLY A O 1
ATOM 1374 N N . LEU A 1 170 ? 19.766 46.438 4.352 1 47.09 170 LEU A N 1
ATOM 1375 C CA . LEU A 1 170 ? 20.938 46.969 3.678 1 47.09 170 LEU A CA 1
ATOM 1376 C C . LEU A 1 170 ? 20.859 48.5 3.559 1 47.09 170 LEU A C 1
ATOM 1378 O O . LEU A 1 170 ? 21.891 49.188 3.617 1 47.09 170 LEU A O 1
ATOM 1382 N N . SER A 1 171 ? 19.766 48.938 3.344 1 42.12 171 SER A N 1
ATOM 1383 C CA . SER A 1 171 ? 19.625 50.406 3.316 1 42.12 171 SER A CA 1
ATOM 1384 C C . SER A 1 171 ? 20.078 51.031 4.637 1 42.12 171 SER A C 1
ATOM 1386 O O . SER A 1 171 ? 20.656 52.125 4.652 1 42.12 171 SER A O 1
ATOM 1388 N N . PHE A 1 172 ? 19.703 50.312 5.691 1 46.12 172 PHE A N 1
ATOM 1389 C CA . PHE A 1 172 ? 20.141 50.875 6.969 1 46.12 172 PHE A CA 1
ATOM 1390 C C . PHE A 1 172 ? 21.609 50.562 7.223 1 46.12 172 PHE A C 1
ATOM 1392 O O . PHE A 1 172 ? 22.328 51.375 7.809 1 46.12 172 PHE A O 1
ATOM 1399 N N . HIS A 1 173 ? 22.047 49.312 6.852 1 48.75 173 HIS A N 1
ATOM 1400 C CA . HIS A 1 173 ? 23.422 48.938 7.188 1 48.75 173 HIS A CA 1
ATOM 1401 C C . HIS A 1 173 ? 24.344 49.156 5.996 1 48.75 173 HIS A C 1
ATOM 1403 O O . HIS A 1 173 ? 25.578 49.062 6.141 1 48.75 173 HIS A O 1
ATOM 1409 N N . LEU A 1 174 ? 23.875 49.312 4.785 1 49.03 174 LEU A N 1
ATOM 1410 C CA . LEU A 1 174 ? 24.688 49.531 3.604 1 49.03 174 LEU A CA 1
ATOM 1411 C C . LEU A 1 174 ? 25.594 50.75 3.801 1 49.03 174 LEU A C 1
ATOM 1413 O O . LEU A 1 174 ? 26.781 50.719 3.455 1 49.03 174 LEU A O 1
ATOM 1417 N N . PRO A 1 175 ? 24.922 51.75 4.34 1 53.22 175 PRO A N 1
ATOM 1418 C CA . PRO A 1 175 ? 25.875 52.844 4.535 1 53.22 175 PRO A CA 1
ATOM 1419 C C . PRO A 1 175 ? 27.031 52.469 5.445 1 53.22 175 PRO A C 1
ATOM 1421 O O . PRO A 1 175 ? 28.172 52.875 5.195 1 53.22 175 PRO A O 1
ATOM 1424 N N . LEU A 1 176 ? 26.781 51.625 6.398 1 53.5 176 LEU A N 1
ATOM 1425 C CA . LEU A 1 176 ? 27.844 51.219 7.328 1 53.5 176 LEU A CA 1
ATOM 1426 C C . LEU A 1 176 ? 28.812 50.25 6.672 1 53.5 176 LEU A C 1
ATOM 1428 O O . LEU A 1 176 ? 30.031 50.375 6.859 1 53.5 176 LEU A O 1
ATOM 1432 N N . LEU A 1 177 ? 28.344 49.406 5.844 1 56.41 177 LEU A N 1
ATOM 1433 C CA . LEU A 1 177 ? 29.203 48.438 5.148 1 56.41 177 LEU A CA 1
ATOM 1434 C C . LEU A 1 177 ? 30.031 49.125 4.07 1 56.41 177 LEU A C 1
ATOM 1436 O O . LEU A 1 177 ? 31.203 48.844 3.896 1 56.41 177 LEU A O 1
ATOM 1440 N N . LEU A 1 178 ? 29.422 50.062 3.408 1 58.31 178 LEU A N 1
ATOM 1441 C CA . LEU A 1 178 ? 30.156 50.844 2.418 1 58.31 178 LEU A CA 1
ATOM 1442 C C . LEU A 1 178 ? 31.281 51.625 3.074 1 58.31 178 LEU A C 1
ATOM 1444 O O . LEU A 1 178 ? 32.406 51.688 2.537 1 58.31 178 LEU A O 1
ATOM 1448 N N . ILE A 1 179 ? 31.016 52.156 4.262 1 60.44 179 ILE A N 1
ATOM 1449 C CA . ILE A 1 179 ? 32.031 52.875 5.008 1 60.44 179 ILE A CA 1
ATOM 1450 C C . ILE A 1 179 ? 33.156 51.938 5.441 1 60.44 179 ILE A C 1
ATOM 1452 O O . ILE A 1 179 ? 34.344 52.25 5.328 1 60.44 179 ILE A O 1
ATOM 1456 N N . ALA A 1 180 ? 32.812 50.719 5.766 1 62.38 180 ALA A N 1
ATOM 1457 C CA . ALA A 1 180 ? 33.812 49.719 6.199 1 62.38 180 ALA A CA 1
ATOM 1458 C C . ALA A 1 180 ? 34.656 49.25 5.023 1 62.38 180 ALA A C 1
ATOM 1460 O O . ALA A 1 180 ? 35.875 49.125 5.148 1 62.38 180 ALA A O 1
ATOM 1461 N N . LEU A 1 181 ? 34 49.094 3.92 1 64.31 181 LEU A N 1
ATOM 1462 C CA . LEU A 1 181 ? 34.75 48.688 2.725 1 64.31 181 LEU A CA 1
ATOM 1463 C C . LEU A 1 181 ? 35.688 49.781 2.252 1 64.31 181 LEU A C 1
ATOM 1465 O O . LEU A 1 181 ? 36.812 49.5 1.837 1 64.31 181 LEU A O 1
ATOM 1469 N N . ILE A 1 182 ? 35.25 51.031 2.344 1 64.5 182 ILE A N 1
ATOM 1470 C CA . ILE A 1 182 ? 36.094 52.156 1.999 1 64.5 182 ILE A CA 1
ATOM 1471 C C . ILE A 1 182 ? 37.281 52.219 2.939 1 64.5 182 ILE A C 1
ATOM 1473 O O . ILE A 1 182 ? 38.406 52.438 2.498 1 64.5 182 ILE A O 1
ATOM 1477 N N . ILE A 1 183 ? 37.156 51.938 4.199 1 63.25 183 ILE A N 1
ATOM 1478 C CA . ILE A 1 183 ? 38.219 51.969 5.176 1 63.25 183 ILE A CA 1
ATOM 1479 C C . ILE A 1 183 ? 39.219 50.812 4.898 1 63.25 183 ILE A C 1
ATOM 1481 O O . ILE A 1 183 ? 40.438 51.031 4.891 1 63.25 183 ILE A O 1
ATOM 1485 N N . LEU A 1 184 ? 38.688 49.656 4.57 1 64 184 LEU A N 1
ATOM 1486 C CA . LEU A 1 184 ? 39.562 48.531 4.285 1 64 184 LEU A CA 1
ATOM 1487 C C . LEU A 1 184 ? 40.344 48.75 3 1 64 184 LEU A C 1
ATOM 1489 O O . LEU A 1 184 ? 41.531 48.375 2.928 1 64 184 LEU A O 1
ATOM 1493 N N . PHE A 1 185 ? 39.688 49.25 2.039 1 66.25 185 PHE A N 1
ATOM 1494 C CA . PHE A 1 185 ? 40.375 49.594 0.792 1 66.25 185 PHE A CA 1
ATOM 1495 C C . PHE A 1 185 ? 41.5 50.562 1.041 1 66.25 185 PHE A C 1
ATOM 1497 O O . PHE A 1 185 ? 42.594 50.406 0.507 1 66.25 185 PHE A O 1
ATOM 1504 N N . PHE A 1 186 ? 41.344 51.562 1.892 1 63.25 186 PHE A N 1
ATOM 1505 C CA . PHE A 1 186 ? 42.406 52.531 2.215 1 63.25 186 PHE A CA 1
ATOM 1506 C C . PHE A 1 186 ? 43.531 51.875 3.008 1 63.25 186 PHE A C 1
ATOM 1508 O O . PHE A 1 186 ? 44.688 52.156 2.787 1 63.25 186 PHE A O 1
ATOM 1515 N N . ILE A 1 187 ? 43.219 50.906 3.846 1 60.59 187 ILE A N 1
ATOM 1516 C CA . ILE A 1 187 ? 44.25 50.219 4.602 1 60.59 187 ILE A CA 1
ATOM 1517 C C . ILE A 1 187 ? 45.062 49.312 3.66 1 60.59 187 ILE A C 1
ATOM 1519 O O . ILE A 1 187 ? 46.312 49.25 3.773 1 60.59 187 ILE A O 1
ATOM 1523 N N . TRP A 1 188 ? 44.375 48.656 2.773 1 60.09 188 TRP A N 1
ATOM 1524 C CA . TRP A 1 188 ? 45.094 47.812 1.812 1 60.09 188 TRP A CA 1
ATOM 1525 C C . TRP A 1 188 ? 46.031 48.656 0.939 1 60.09 188 TRP A C 1
ATOM 1527 O O . TRP A 1 188 ? 47.156 48.219 0.634 1 60.09 188 TRP A O 1
ATOM 1537 N N . ILE A 1 189 ? 45.562 49.75 0.534 1 57.66 189 ILE A N 1
ATOM 1538 C CA . ILE A 1 189 ? 46.406 50.594 -0.295 1 57.66 189 ILE A CA 1
ATOM 1539 C C . ILE A 1 189 ? 47.562 51.156 0.536 1 57.66 189 ILE A C 1
ATOM 1541 O O . ILE A 1 189 ? 48.688 51.25 0.043 1 57.66 189 ILE A O 1
ATOM 1545 N N . PHE A 1 190 ? 47.375 51.5 1.76 1 56.41 190 PHE A N 1
ATOM 1546 C CA . PHE A 1 190 ? 48.438 52.125 2.543 1 56.41 190 PHE A CA 1
ATOM 1547 C C . PHE A 1 190 ? 49.219 51.062 3.332 1 56.41 190 PHE A C 1
ATOM 1549 O O . PHE A 1 190 ? 50.062 51.406 4.168 1 56.41 190 PHE A O 1
ATOM 1556 N N . SER A 1 191 ? 48.75 49.75 3.264 1 51.62 191 SER A N 1
ATOM 1557 C CA . SER A 1 191 ? 49.688 48.781 3.828 1 51.62 191 SER A CA 1
ATOM 1558 C C . SER A 1 191 ? 51 48.75 3.055 1 51.62 191 SER A C 1
ATOM 1560 O O . SER A 1 191 ? 51 48.594 1.833 1 51.62 191 SER A O 1
ATOM 1562 N N . PRO A 1 192 ? 52 49.25 3.562 1 51.69 192 PRO A N 1
ATOM 1563 C CA . PRO A 1 192 ? 53.375 49.25 2.998 1 51.69 192 PRO A CA 1
ATOM 1564 C C . PRO A 1 192 ? 53.812 47.875 2.551 1 51.69 192 PRO A C 1
ATOM 1566 O O . PRO A 1 192 ? 53.406 46.875 3.113 1 51.69 192 PRO A O 1
ATOM 1569 N N . SER A 1 193 ? 54.031 47.656 1.224 1 44 193 SER A N 1
ATOM 1570 C CA . SER A 1 193 ? 54.875 46.562 0.705 1 44 193 SER A CA 1
ATOM 1571 C C . SER A 1 193 ? 56.125 46.406 1.548 1 44 193 SER A C 1
ATOM 1573 O O . SER A 1 193 ? 56.906 47.344 1.715 1 44 193 SER A O 1
ATOM 1575 N N . ALA A 1 194 ? 56.219 45.594 2.65 1 42.75 194 ALA A N 1
ATOM 1576 C CA . ALA A 1 194 ? 57.5 45.188 3.195 1 42.75 194 ALA A CA 1
ATOM 1577 C C . ALA A 1 194 ? 58.438 44.719 2.088 1 42.75 194 ALA A C 1
ATOM 1579 O O . ALA A 1 194 ? 58.125 43.75 1.386 1 42.75 194 ALA A O 1
ATOM 1580 N N . SER A 1 195 ? 59.125 45.656 1.449 1 31.22 195 SER A N 1
ATOM 1581 C CA . SER A 1 195 ? 60.469 45.219 1.1 1 31.22 195 SER A CA 1
ATOM 1582 C C . SER A 1 195 ? 61.25 44.719 2.33 1 31.22 195 SER A C 1
ATOM 1584 O O . SER A 1 195 ? 61.125 45.312 3.408 1 31.22 195 SER A O 1
ATOM 1586 N N . MET B 1 1 ? -9.062 113.312 49.5 1 36.59 1 MET B N 1
ATOM 1587 C CA . MET B 1 1 ? -9.609 111.938 49.656 1 36.59 1 MET B CA 1
ATOM 1588 C C . MET B 1 1 ? -9.086 111 48.594 1 36.59 1 MET B C 1
ATOM 1590 O O . MET B 1 1 ? -9.484 111.125 47.406 1 36.59 1 MET B O 1
ATOM 1594 N N . ASP B 1 2 ? -7.82 110.625 48.656 1 42.31 2 ASP B N 1
ATOM 1595 C CA . ASP B 1 2 ? -6.953 109.812 47.812 1 42.31 2 ASP B CA 1
ATOM 1596 C C . ASP B 1 2 ? -7.492 108.375 47.719 1 42.31 2 ASP B C 1
ATOM 1598 O O . ASP B 1 2 ? -7.859 107.812 48.719 1 42.31 2 ASP B O 1
ATOM 1602 N N . ALA B 1 3 ? -8.25 108.125 46.594 1 55.03 3 ALA B N 1
ATOM 1603 C CA . ALA B 1 3 ? -8.734 106.812 46.156 1 55.03 3 ALA B CA 1
ATOM 1604 C C . ALA B 1 3 ? -7.688 105.75 46.438 1 55.03 3 ALA B C 1
ATOM 1606 O O . ALA B 1 3 ? -6.516 105.875 46.094 1 55.03 3 ALA B O 1
ATOM 1607 N N . ASP B 1 4 ? -7.824 105 47.5 1 47.56 4 ASP B N 1
ATOM 1608 C CA . ASP B 1 4 ? -7.031 103.875 47.906 1 47.56 4 ASP B CA 1
ATOM 1609 C C . ASP B 1 4 ? -6.938 102.812 46.812 1 47.56 4 ASP B C 1
ATOM 1611 O O . ASP B 1 4 ? -7.957 102.312 46.312 1 47.56 4 ASP B O 1
ATOM 1615 N N . PRO B 1 5 ? -5.902 102.812 45.906 1 56.41 5 PRO B N 1
ATOM 1616 C CA . PRO B 1 5 ? -5.543 101.812 44.844 1 56.41 5 PRO B CA 1
ATOM 1617 C C . PRO B 1 5 ? -5.598 100.375 45.344 1 56.41 5 PRO B C 1
ATOM 1619 O O . PRO B 1 5 ? -5.184 99.5 44.625 1 56.41 5 PRO B O 1
ATOM 1622 N N . GLY B 1 6 ? -5.957 100.125 46.5 1 54 6 GLY B N 1
ATOM 1623 C CA . GLY B 1 6 ? -5.793 98.75 47.062 1 54 6 GLY B CA 1
ATOM 1624 C C . GLY B 1 6 ? -6.703 97.75 46.438 1 54 6 GLY B C 1
ATOM 1625 O O . GLY B 1 6 ? -6.625 96.562 46.781 1 54 6 GLY B O 1
ATOM 1626 N N . TYR B 1 7 ? -7.82 98 45.938 1 61.09 7 TYR B N 1
ATOM 1627 C CA . TYR B 1 7 ? -8.812 97 45.594 1 61.09 7 TYR B CA 1
ATOM 1628 C C . TYR B 1 7 ? -8.414 96.25 44.312 1 61.09 7 TYR B C 1
ATOM 1630 O O . TYR B 1 7 ? -8.758 95.125 44.094 1 61.09 7 TYR B O 1
ATOM 1638 N N . ASN B 1 8 ? -7.656 96.875 43.469 1 63.16 8 ASN B N 1
ATOM 1639 C CA . ASN B 1 8 ? -7.438 96.375 42.125 1 63.16 8 ASN B CA 1
ATOM 1640 C C . ASN B 1 8 ? -6.363 95.25 42.125 1 63.16 8 ASN B C 1
ATOM 1642 O O . ASN B 1 8 ? -6.363 94.375 41.281 1 63.16 8 ASN B O 1
ATOM 1646 N N . SER B 1 9 ? -5.582 95.25 43.125 1 71.06 9 SER B N 1
ATOM 1647 C CA . SER B 1 9 ? -4.453 94.375 43.125 1 71.06 9 SER B CA 1
ATOM 1648 C C . SER B 1 9 ? -4.891 92.938 43.531 1 71.06 9 SER B C 1
ATOM 1650 O O . SER B 1 9 ? -4.391 91.938 43 1 71.06 9 SER B O 1
ATOM 1652 N N . GLN B 1 10 ? -5.852 92.875 44.406 1 74.06 10 GLN B N 1
ATOM 1653 C CA . GLN B 1 10 ? -6.305 91.562 44.875 1 74.06 10 GLN B CA 1
ATOM 1654 C C . GLN B 1 10 ? -7.121 90.875 43.812 1 74.06 10 GLN B C 1
ATOM 1656 O O . GLN B 1 10 ? -7.035 89.625 43.656 1 74.06 10 GLN B O 1
ATOM 1661 N N . ALA B 1 11 ? -7.77 91.625 43 1 82.38 11 ALA B N 1
ATOM 1662 C CA . ALA B 1 11 ? -8.57 91.062 41.906 1 82.38 11 ALA B CA 1
ATOM 1663 C C . ALA B 1 11 ? -7.684 90.5 40.781 1 82.38 11 ALA B C 1
ATOM 1665 O O . ALA B 1 11 ? -7.945 89.438 40.25 1 82.38 11 ALA B O 1
ATOM 1666 N N . ASP B 1 12 ? -6.66 91.188 40.656 1 78.81 12 ASP B N 1
ATOM 1667 C CA . ASP B 1 12 ? -5.715 90.75 39.625 1 78.81 12 ASP B CA 1
ATOM 1668 C C . ASP B 1 12 ? -4.961 89.5 40.031 1 78.81 12 ASP B C 1
ATOM 1670 O O . ASP B 1 12 ? -4.719 88.625 39.219 1 78.81 12 ASP B O 1
ATOM 1674 N N . ASP B 1 13 ? -4.809 89.438 41.344 1 84.25 13 ASP B N 1
ATOM 1675 C CA . ASP B 1 13 ? -4.125 88.25 41.875 1 84.25 13 ASP B CA 1
ATOM 1676 C C . ASP B 1 13 ? -5.016 87 41.812 1 84.25 13 ASP B C 1
ATOM 1678 O O . ASP B 1 13 ? -4.539 85.938 41.531 1 84.25 13 ASP B O 1
ATOM 1682 N N . GLN B 1 14 ? -6.258 87.312 42 1 88.31 14 GLN B N 1
ATOM 1683 C CA . GLN B 1 14 ? -7.207 86.188 41.969 1 88.31 14 GLN B CA 1
ATOM 1684 C C . GLN B 1 14 ? -7.406 85.688 40.531 1 88.31 14 GLN B C 1
ATOM 1686 O O . GLN B 1 14 ? -7.488 84.5 40.281 1 88.31 14 GLN B O 1
ATOM 1691 N N . VAL B 1 15 ? -7.453 86.562 39.594 1 87.94 15 VAL B N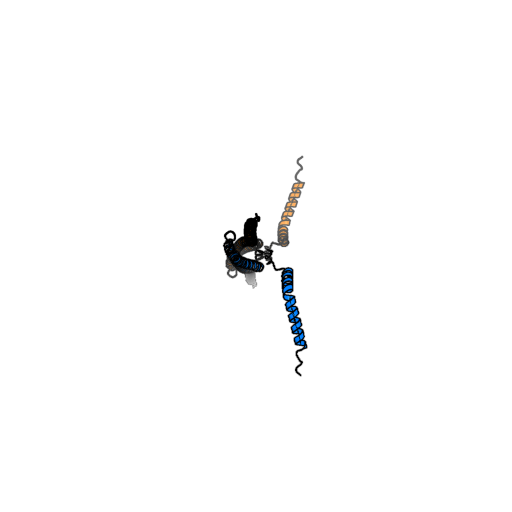 1
ATOM 1692 C CA . VAL B 1 15 ? -7.609 86.25 38.188 1 87.94 15 VAL B CA 1
ATOM 1693 C C . VAL B 1 15 ? -6.363 85.5 37.719 1 87.94 15 VAL B C 1
ATOM 1695 O O . VAL B 1 15 ? -6.465 84.5 36.969 1 87.94 15 VAL B O 1
ATOM 1698 N N . ASP B 1 16 ? -5.23 85.875 38.188 1 87.62 16 ASP B N 1
ATOM 1699 C CA . ASP B 1 16 ? -3.979 85.188 37.844 1 87.62 16 ASP B CA 1
ATOM 1700 C C . ASP B 1 16 ? -3.906 83.812 38.438 1 87.62 16 ASP B C 1
ATOM 1702 O O . ASP B 1 16 ? -3.467 82.875 37.781 1 87.62 16 ASP B O 1
ATOM 1706 N N . ALA B 1 17 ? -4.488 83.688 39.625 1 89.69 17 ALA B N 1
ATOM 1707 C CA . ALA B 1 17 ? -4.5 82.438 40.281 1 89.69 17 ALA B CA 1
ATOM 1708 C C . ALA B 1 17 ? -5.465 81.438 39.594 1 89.69 17 ALA B C 1
ATOM 1710 O O . ALA B 1 17 ? -5.152 80.25 39.406 1 89.69 17 ALA B O 1
ATOM 1711 N N . ASP B 1 18 ? -6.574 82 39.156 1 88.81 18 ASP B N 1
ATOM 1712 C CA . ASP B 1 18 ? -7.566 81.188 38.469 1 88.81 18 ASP B CA 1
ATOM 1713 C C . ASP B 1 18 ? -7.055 80.75 37.094 1 88.81 18 ASP B C 1
ATOM 1715 O O . ASP B 1 18 ? -7.293 79.625 36.625 1 88.81 18 ASP B O 1
ATOM 1719 N N . MET B 1 19 ? -6.336 81.625 36.469 1 90.81 19 MET B N 1
ATOM 1720 C CA . MET B 1 19 ? -5.766 81.312 35.156 1 90.81 19 MET B CA 1
ATOM 1721 C C . MET B 1 19 ? -4.68 80.25 35.25 1 90.81 19 MET B C 1
ATOM 1723 O O . MET B 1 19 ? -4.582 79.375 34.375 1 90.81 19 MET B O 1
ATOM 1727 N N . GLU B 1 20 ? -3.943 80.312 36.344 1 89.94 20 GLU B N 1
ATOM 1728 C CA . GLU B 1 20 ? -2.889 79.312 36.562 1 89.94 20 GLU B CA 1
ATOM 1729 C C . GLU B 1 20 ? -3.477 77.938 36.875 1 89.94 20 GLU B C 1
ATOM 1731 O O . GLU B 1 20 ? -2.994 76.938 36.375 1 89.94 20 GLU B O 1
ATOM 1736 N N . GLN B 1 21 ? -4.543 78 37.625 1 91 21 GLN B N 1
ATOM 1737 C CA . GLN B 1 21 ? -5.211 76.75 37.969 1 91 21 GLN B CA 1
ATOM 1738 C C . GLN B 1 21 ? -5.859 76.125 36.75 1 91 21 GLN B C 1
ATOM 1740 O O . GLN B 1 21 ? -5.809 74.938 36.531 1 91 21 GLN B O 1
ATOM 1745 N N . ALA B 1 22 ? -6.449 76.938 35.875 1 91.56 22 ALA B N 1
ATOM 1746 C CA . ALA B 1 22 ? -7.066 76.5 34.625 1 91.56 22 ALA B CA 1
ATOM 1747 C C . ALA B 1 22 ? -6.02 75.938 33.688 1 91.56 22 ALA B C 1
ATOM 1749 O O . ALA B 1 22 ? -6.25 74.875 33 1 91.56 22 ALA B O 1
ATOM 1750 N N . GLN B 1 23 ? -4.805 76.5 33.656 1 90.88 23 GLN B N 1
ATOM 1751 C CA . GLN B 1 23 ? -3.713 76.062 32.781 1 90.88 23 GLN B CA 1
ATOM 1752 C C . GLN B 1 23 ? -3.17 74.75 33.281 1 90.88 23 GLN B C 1
ATOM 1754 O O . GLN B 1 23 ? -2.883 73.875 32.469 1 90.88 23 GLN B O 1
ATOM 1759 N N . LEU B 1 24 ? -3.152 74.562 34.594 1 92.19 24 LEU B N 1
ATOM 1760 C CA . LEU B 1 24 ? -2.688 73.312 35.156 1 92.19 24 LEU B CA 1
ATOM 1761 C C . LEU B 1 24 ? -3.678 72.188 34.875 1 92.19 24 LEU B C 1
ATOM 1763 O O . LEU B 1 24 ? -3.277 71.062 34.531 1 92.19 24 LEU B O 1
ATOM 1767 N N . ARG B 1 25 ? -4.945 72.562 34.969 1 92 25 ARG B N 1
ATOM 1768 C CA . ARG B 1 25 ? -5.984 71.625 34.656 1 92 25 ARG B CA 1
ATOM 1769 C C . ARG B 1 25 ? -5.977 71.25 33.188 1 92 25 ARG B C 1
ATOM 1771 O O . ARG B 1 25 ? -6.16 70.062 32.844 1 92 25 ARG B O 1
ATOM 1778 N N . LEU B 1 26 ? -5.766 72.188 32.281 1 92.62 26 LEU B N 1
ATOM 1779 C CA . LEU B 1 26 ? -5.684 71.938 30.859 1 92.62 26 LEU B CA 1
ATOM 1780 C C . LEU B 1 26 ? -4.492 71 30.531 1 92.62 26 LEU B C 1
ATOM 1782 O O . LEU B 1 26 ? -4.594 70.125 29.688 1 92.62 26 LEU B O 1
ATOM 1786 N N . GLU B 1 27 ? -3.387 71.188 31.188 1 92.5 27 GLU B N 1
ATOM 1787 C CA . GLU B 1 27 ? -2.193 70.375 30.984 1 92.5 27 GLU B CA 1
ATOM 1788 C C . GLU B 1 27 ? -2.404 68.938 31.469 1 92.5 27 GLU B C 1
ATOM 1790 O O . GLU B 1 27 ? -1.973 68 30.828 1 92.5 27 GLU B O 1
ATOM 1795 N N . GLN B 1 28 ? -3.148 68.812 32.594 1 92.38 28 GLN B N 1
ATOM 1796 C CA . GLN B 1 28 ? -3.455 67.5 33.125 1 92.38 28 GLN B CA 1
ATOM 1797 C C . GLN B 1 28 ? -4.391 66.75 32.188 1 92.38 28 GLN B C 1
ATOM 1799 O O . GLN B 1 28 ? -4.176 65.562 31.938 1 92.38 28 GLN B O 1
ATOM 1804 N N . LEU B 1 29 ? -5.418 67.375 31.641 1 92.75 29 LEU B N 1
ATOM 1805 C CA . LEU B 1 29 ? -6.363 66.75 30.719 1 92.75 29 LEU B CA 1
ATOM 1806 C C . LEU B 1 29 ? -5.676 66.375 29.422 1 92.75 29 LEU B C 1
ATOM 1808 O O . LEU B 1 29 ? -5.977 65.312 28.844 1 92.75 29 LEU B O 1
ATOM 1812 N N . ARG B 1 30 ? -4.664 67.188 29 1 92.5 30 ARG B N 1
ATOM 1813 C CA . ARG B 1 30 ? -3.904 66.875 27.797 1 92.5 30 ARG B CA 1
ATOM 1814 C C . ARG B 1 30 ? -3.035 65.625 28 1 92.5 30 ARG B C 1
ATOM 1816 O O . ARG B 1 30 ? -2.965 64.75 27.125 1 92.5 30 ARG B O 1
ATOM 1823 N N . LYS B 1 31 ? -2.465 65.5 29.156 1 92.56 31 LYS B N 1
ATOM 1824 C CA . LYS B 1 31 ? -1.638 64.375 29.484 1 92.56 31 LYS B CA 1
ATOM 1825 C C . LYS B 1 31 ? -2.482 63.094 29.594 1 92.56 31 LYS B C 1
ATOM 1827 O O . LYS B 1 31 ? -2.09 62.031 29.094 1 92.56 31 LYS B O 1
ATOM 1832 N N . GLU B 1 32 ? -3.705 63.188 30.156 1 92.12 32 GLU B N 1
ATOM 1833 C CA . GLU B 1 32 ? -4.617 62.062 30.281 1 92.12 32 GLU B CA 1
ATOM 1834 C C . GLU B 1 32 ? -5.117 61.625 28.922 1 92.12 32 GLU B C 1
ATOM 1836 O O . GLU B 1 32 ? -5.215 60.406 28.656 1 92.12 32 GLU B O 1
ATOM 1841 N N . LYS B 1 33 ? -5.367 62.594 28.094 1 92.5 33 LYS B N 1
ATOM 1842 C CA . LYS B 1 33 ? -5.812 62.281 26.7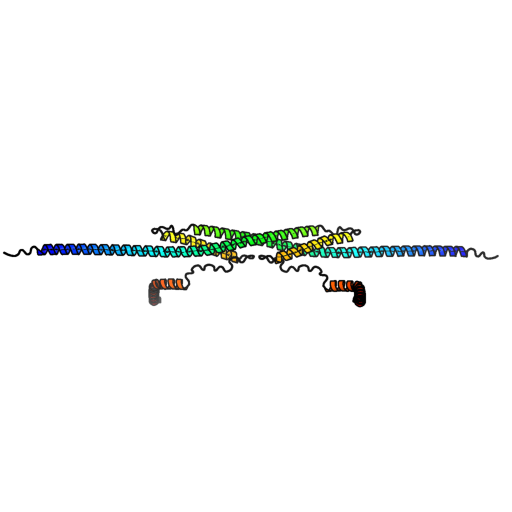34 1 92.5 33 LYS B CA 1
ATOM 1843 C C . LYS B 1 33 ? -4.727 61.531 25.969 1 92.5 33 LYS B C 1
ATOM 1845 O O . LYS B 1 33 ? -5.004 60.562 25.266 1 92.5 33 LYS B O 1
ATOM 1850 N N . GLU B 1 34 ? -3.475 62 26.078 1 93.44 34 GLU B N 1
ATOM 1851 C CA . GLU B 1 34 ? -2.346 61.344 25.422 1 93.44 34 GLU B CA 1
ATOM 1852 C C . GLU B 1 34 ? -2.129 59.938 25.938 1 93.44 34 GLU B C 1
ATOM 1854 O O . GLU B 1 34 ? -1.865 59 25.156 1 93.44 34 GLU B O 1
ATOM 1859 N N . GLU B 1 35 ? -2.346 59.719 27.234 1 92 35 GLU B N 1
ATOM 1860 C CA . GLU B 1 35 ? -2.174 58.375 27.844 1 92 35 GLU B CA 1
ATOM 1861 C C . GLU B 1 35 ? -3.266 57.438 27.375 1 92 35 GLU B C 1
ATOM 1863 O O . GLU B 1 35 ? -2.986 56.281 27.062 1 92 35 GLU B O 1
ATOM 1868 N N . VAL B 1 36 ? -4.473 57.906 27.266 1 93.44 36 VAL B N 1
ATOM 1869 C CA . VAL B 1 36 ? -5.59 57.094 26.812 1 93.44 36 VAL B CA 1
ATOM 1870 C C . VAL B 1 36 ? -5.41 56.719 25.344 1 93.44 36 VAL B C 1
ATOM 1872 O O . VAL B 1 36 ? -5.648 55.594 24.938 1 93.44 36 VAL B O 1
ATOM 1875 N N . GLU B 1 37 ? -4.914 57.75 24.578 1 93.88 37 GLU B N 1
ATOM 1876 C CA . GLU B 1 37 ? -4.688 57.5 23.156 1 93.88 37 GLU B CA 1
ATOM 1877 C C . GLU B 1 37 ? -3.562 56.5 22.938 1 93.88 37 GLU B C 1
ATOM 1879 O O . GLU B 1 37 ? -3.656 55.625 22.078 1 93.88 37 GLU B O 1
ATOM 1884 N N . ASN B 1 38 ? -2.555 56.594 23.75 1 92.06 38 ASN B N 1
ATOM 1885 C CA . ASN B 1 38 ? -1.457 55.625 23.672 1 92.06 38 ASN B CA 1
ATOM 1886 C C . ASN B 1 38 ? -1.911 54.25 24.078 1 92.06 38 ASN B C 1
ATOM 1888 O O . ASN B 1 38 ? -1.542 53.25 23.438 1 92.06 38 ASN B O 1
ATOM 1892 N N . SER B 1 39 ? -2.795 54.25 25.109 1 89.94 39 SER B N 1
ATOM 1893 C CA . SER B 1 39 ? -3.324 52.969 25.547 1 89.94 39 SER B CA 1
ATOM 1894 C C . SER B 1 39 ? -4.238 52.344 24.5 1 89.94 39 SER B C 1
ATOM 1896 O O . SER B 1 39 ? -4.191 51.125 24.266 1 89.94 39 SER B O 1
ATOM 1898 N N . ARG B 1 40 ? -5.008 53.125 23.828 1 92.38 40 ARG B N 1
ATOM 1899 C CA . ARG B 1 40 ? -5.898 52.656 22.766 1 92.38 40 ARG B CA 1
ATOM 1900 C C . ARG B 1 40 ? -5.105 52.125 21.594 1 92.38 40 ARG B C 1
ATOM 1902 O O . ARG B 1 40 ? -5.426 51.062 21.062 1 92.38 40 ARG B O 1
ATOM 1909 N N . ARG B 1 41 ? -4.059 52.812 21.203 1 91.94 41 ARG B N 1
ATOM 1910 C CA . ARG B 1 41 ? -3.211 52.375 20.094 1 91.94 41 ARG B CA 1
ATOM 1911 C C . ARG B 1 41 ? -2.539 51.031 20.422 1 91.94 41 ARG B C 1
ATOM 1913 O O . ARG B 1 41 ? -2.477 50.156 19.578 1 91.94 41 ARG B O 1
ATOM 1920 N N . ARG B 1 42 ? -2.117 50.938 21.656 1 88.81 42 ARG B N 1
ATOM 1921 C CA . ARG B 1 42 ? -1.462 49.688 22.078 1 88.81 42 ARG B CA 1
ATOM 1922 C C . ARG B 1 42 ? -2.436 48.531 22.062 1 88.81 42 ARG B C 1
ATOM 1924 O O . ARG B 1 42 ? -2.084 47.406 21.625 1 88.81 42 ARG B O 1
ATOM 1931 N N . LEU B 1 43 ? -3.629 48.781 22.5 1 89.69 43 LEU B N 1
ATOM 1932 C CA . LEU B 1 43 ? -4.645 47.719 22.516 1 89.69 43 LEU B CA 1
ATOM 1933 C C . LEU B 1 43 ? -5.027 47.312 21.094 1 89.69 43 LEU B C 1
ATOM 1935 O O . LEU B 1 43 ? -5.211 46.125 20.812 1 89.69 43 LEU B O 1
ATOM 1939 N N . GLU B 1 44 ? -5.098 48.312 20.203 1 92.19 44 GLU B N 1
ATOM 1940 C CA . GLU B 1 44 ? -5.43 48.031 18.812 1 92.19 44 GLU B CA 1
ATOM 1941 C C . GLU B 1 44 ? -4.328 47.219 18.141 1 92.19 44 GLU B C 1
ATOM 1943 O O . GLU B 1 44 ? -4.609 46.281 17.406 1 92.19 44 GLU B O 1
ATOM 1948 N N . GLU B 1 45 ? -3.117 47.594 18.391 1 90.31 45 GLU B N 1
ATOM 1949 C CA . GLU B 1 45 ? -1.991 46.844 17.828 1 90.31 45 GLU B CA 1
ATOM 1950 C C . GLU B 1 45 ? -1.963 45.406 18.359 1 90.31 45 GLU B C 1
ATOM 1952 O O . GLU B 1 45 ? -1.697 44.5 17.594 1 90.31 45 GLU B O 1
ATOM 1957 N N . CYS B 1 46 ? -2.271 45.25 19.641 1 87.69 46 CYS B N 1
ATOM 1958 C CA . CYS B 1 46 ? -2.314 43.938 20.234 1 87.69 46 CYS B CA 1
ATOM 1959 C C . CYS B 1 46 ? -3.422 43.094 19.609 1 87.69 46 CYS B C 1
ATOM 1961 O O . CYS B 1 46 ? -3.209 41.906 19.297 1 87.69 46 CYS B O 1
ATOM 1963 N N . HIS B 1 47 ? -4.543 43.688 19.328 1 90 47 HIS B N 1
ATOM 1964 C CA . HIS B 1 47 ? -5.664 43 18.719 1 90 47 HIS B CA 1
ATOM 1965 C C . HIS B 1 47 ? -5.34 42.594 17.281 1 90 47 HIS B C 1
ATOM 1967 O O . HIS B 1 47 ? -5.707 41.5 16.844 1 90 47 HIS B O 1
ATOM 1973 N N . MET B 1 48 ? -4.684 43.5 16.641 1 92 48 MET B N 1
ATOM 1974 C CA . MET B 1 48 ? -4.32 43.219 15.25 1 92 48 MET B CA 1
ATOM 1975 C C . MET B 1 48 ? -3.322 42.062 15.18 1 92 48 MET B C 1
ATOM 1977 O O . MET B 1 48 ? -3.451 41.188 14.336 1 92 48 MET B O 1
ATOM 1981 N N . ARG B 1 49 ? -2.393 42.031 16.062 1 90.81 49 ARG B N 1
ATOM 1982 C CA . ARG B 1 49 ? -1.396 40.969 16.094 1 90.81 49 ARG B CA 1
ATOM 1983 C C . ARG B 1 49 ? -2.027 39.625 16.469 1 90.81 49 ARG B C 1
ATOM 1985 O O . ARG B 1 49 ? -1.695 38.594 15.898 1 90.81 49 ARG B O 1
ATOM 1992 N N . LYS B 1 50 ? -2.887 39.75 17.406 1 92.06 50 LYS B N 1
ATOM 1993 C CA . LYS B 1 50 ? -3.598 38.531 17.828 1 92.06 50 LYS B CA 1
ATOM 1994 C C . LYS B 1 50 ? -4.449 37.969 16.688 1 92.06 50 LYS B C 1
ATOM 1996 O O . LYS B 1 50 ? -4.477 36.75 16.469 1 92.06 50 LYS B O 1
ATOM 2001 N N . ALA B 1 51 ? -5.105 38.844 15.992 1 92 51 ALA B N 1
ATOM 2002 C CA . ALA B 1 51 ? -5.945 38.406 14.867 1 92 51 ALA B CA 1
ATOM 2003 C C . ALA B 1 51 ? -5.113 37.781 13.773 1 92 51 ALA B C 1
ATOM 2005 O O . ALA B 1 51 ? -5.512 36.75 13.203 1 92 51 ALA B O 1
ATOM 2006 N N . ARG B 1 52 ? -4.008 38.344 13.5 1 92.19 52 ARG B N 1
ATOM 2007 C CA . ARG B 1 52 ? -3.107 37.781 12.5 1 92.19 52 ARG B CA 1
ATOM 2008 C C . ARG B 1 52 ? -2.619 36.406 12.922 1 92.19 52 ARG B C 1
ATOM 2010 O O . ARG B 1 52 ? -2.537 35.469 12.102 1 92.19 52 ARG B O 1
ATOM 2017 N N . PHE B 1 53 ? -2.27 36.281 14.172 1 93.75 53 PHE B N 1
ATOM 2018 C CA .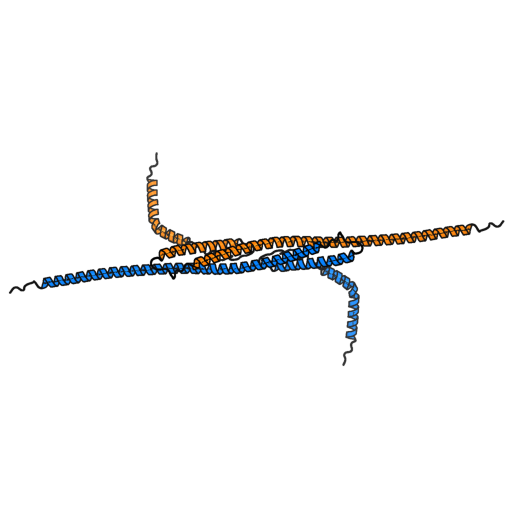 PHE B 1 53 ? -1.84 35 14.719 1 93.75 53 PHE B CA 1
ATOM 2019 C C . PHE B 1 53 ? -2.938 33.969 14.57 1 93.75 53 PHE B C 1
ATOM 2021 O O . PHE B 1 53 ? -2.678 32.844 14.133 1 93.75 53 PHE B O 1
ATOM 2028 N N . MET B 1 54 ? -4.152 34.344 14.891 1 93.94 54 MET B N 1
ATOM 2029 C CA . MET B 1 54 ? -5.285 33.438 14.82 1 93.94 54 MET B CA 1
ATOM 2030 C C . MET B 1 54 ? -5.539 33 13.383 1 93.94 54 MET B C 1
ATOM 2032 O O . MET B 1 54 ? -5.863 31.828 13.133 1 93.94 54 MET B O 1
ATOM 2036 N N . ASP B 1 55 ? -5.371 33.906 12.492 1 92.94 55 ASP B N 1
ATOM 2037 C CA . ASP B 1 55 ? -5.547 33.594 11.078 1 92.94 55 ASP B CA 1
ATOM 2038 C C . ASP B 1 55 ? -4.52 32.562 10.625 1 92.94 55 ASP B C 1
ATOM 2040 O O . ASP B 1 55 ? -4.863 31.594 9.93 1 92.94 55 ASP B O 1
ATOM 2044 N N . GLN B 1 56 ? -3.32 32.75 11.008 1 93.31 56 GLN B N 1
ATOM 2045 C CA . GLN B 1 56 ? -2.248 31.828 10.656 1 93.31 56 GLN B CA 1
ATOM 2046 C C . GLN B 1 56 ? -2.488 30.453 11.273 1 93.31 56 GLN B C 1
ATOM 2048 O O . GLN B 1 56 ? -2.314 29.438 10.609 1 93.31 56 GLN B O 1
ATOM 2053 N N . GLN B 1 57 ? -2.867 30.469 12.516 1 94.19 57 GLN B N 1
ATOM 2054 C CA . GLN B 1 57 ? -3.146 29.219 13.219 1 94.19 57 GLN B CA 1
ATOM 2055 C C . GLN B 1 57 ? -4.281 28.453 12.547 1 94.19 57 GLN B C 1
ATOM 2057 O O . GLN B 1 57 ? -4.188 27.234 12.359 1 94.19 57 GLN B O 1
ATOM 2062 N N . ASN B 1 58 ? -5.344 29.156 12.172 1 94.31 58 ASN B N 1
ATOM 2063 C CA . ASN B 1 58 ? -6.496 28.531 11.539 1 94.31 58 ASN B CA 1
ATOM 2064 C C . ASN B 1 58 ? -6.148 27.969 10.164 1 94.31 58 ASN B C 1
ATOM 2066 O O . ASN B 1 58 ? -6.582 26.875 9.797 1 94.31 58 ASN B O 1
ATOM 2070 N N . GLU B 1 59 ? -5.422 28.719 9.438 1 94.19 59 GLU B N 1
ATOM 2071 C CA . GLU B 1 59 ? -5.012 28.266 8.109 1 94.19 59 GLU B CA 1
ATOM 2072 C C . GLU B 1 59 ? -4.18 26.984 8.188 1 94.19 59 GLU B C 1
ATOM 2074 O O . GLU B 1 59 ? -4.434 26.031 7.465 1 94.19 59 GLU B O 1
ATOM 2079 N N . LEU B 1 60 ? -3.217 27.047 9.039 1 94.12 60 LEU B N 1
ATOM 2080 C CA . LEU B 1 60 ? -2.379 25.859 9.227 1 94.12 60 LEU B CA 1
ATOM 2081 C C . LEU B 1 60 ? -3.205 24.688 9.734 1 94.12 60 LEU B C 1
ATOM 2083 O O . LEU B 1 60 ? -3.043 23.562 9.258 1 94.12 60 LEU B O 1
ATOM 2087 N N . GLY B 1 61 ? -4.051 24.984 10.703 1 94.88 61 GLY B N 1
ATOM 2088 C CA . GLY B 1 61 ? -4.918 23.953 11.234 1 94.88 61 GLY B CA 1
ATOM 2089 C C . GLY B 1 61 ? -5.766 23.281 10.164 1 94.88 61 GLY B C 1
ATOM 2090 O O . GLY B 1 61 ? -5.859 22.047 10.117 1 94.88 61 GLY B O 1
ATOM 2091 N N . ASP B 1 62 ? -6.316 24.016 9.305 1 94.25 62 ASP B N 1
ATOM 2092 C CA . ASP B 1 62 ? -7.152 23.5 8.227 1 94.25 62 ASP B CA 1
ATOM 2093 C C . ASP B 1 62 ? -6.34 22.625 7.277 1 94.25 62 ASP B C 1
ATOM 2095 O O . ASP B 1 62 ? -6.785 21.531 6.883 1 94.25 62 ASP B O 1
ATOM 2099 N N . ARG B 1 63 ? -5.219 23.062 6.891 1 93.31 63 ARG B N 1
ATOM 2100 C CA . ARG B 1 63 ? -4.344 22.312 6.004 1 93.31 63 ARG B CA 1
ATOM 2101 C C . ARG B 1 63 ? -3.949 20.969 6.629 1 93.31 63 ARG B C 1
ATOM 2103 O O . ARG B 1 63 ? -3.986 19.938 5.965 1 93.31 63 ARG B O 1
ATOM 2110 N N . MET B 1 64 ? -3.6 21.078 7.902 1 94.81 64 MET B N 1
ATOM 2111 C CA . MET B 1 64 ? -3.137 19.875 8.594 1 94.81 64 MET B CA 1
ATOM 2112 C C . MET B 1 64 ? -4.277 18.891 8.781 1 94.81 64 MET B C 1
ATOM 2114 O O . MET B 1 64 ? -4.082 17.672 8.641 1 94.81 64 MET B O 1
ATOM 2118 N N . VAL B 1 65 ? -5.492 19.375 9.117 1 95.62 65 VAL B N 1
ATOM 2119 C CA . VAL B 1 65 ? -6.652 18.5 9.281 1 95.62 65 VAL B CA 1
ATOM 2120 C C . VAL B 1 65 ? -6.961 17.797 7.961 1 95.62 65 VAL B C 1
ATOM 2122 O O . VAL B 1 65 ? -7.172 16.578 7.934 1 95.62 65 VAL B O 1
ATOM 2125 N N . ASN B 1 66 ? -6.934 18.531 6.895 1 94.38 66 ASN B N 1
ATOM 2126 C CA . ASN B 1 66 ? -7.18 17.953 5.57 1 94.38 66 ASN B CA 1
ATOM 2127 C C . ASN B 1 66 ? -6.133 16.906 5.211 1 94.38 66 ASN B C 1
ATOM 2129 O O . ASN B 1 66 ? -6.469 15.836 4.707 1 94.38 66 ASN B O 1
ATOM 2133 N N . ALA B 1 67 ? -4.938 17.266 5.43 1 93.56 67 ALA B N 1
ATOM 2134 C CA . ALA B 1 67 ? -3.852 16.328 5.145 1 93.56 67 ALA B CA 1
ATOM 2135 C C . ALA B 1 67 ? -3.986 15.062 5.973 1 93.56 67 ALA B C 1
ATOM 2137 O O . ALA B 1 67 ? -3.824 13.953 5.457 1 93.56 67 ALA B O 1
ATOM 2138 N N . ALA B 1 68 ? -4.254 15.195 7.25 1 95.06 68 ALA B N 1
ATOM 2139 C CA . ALA B 1 68 ? -4.41 14.047 8.133 1 95.06 68 ALA B CA 1
ATOM 2140 C C . ALA B 1 68 ? -5.555 13.148 7.672 1 95.06 68 ALA B C 1
ATOM 2142 O O . ALA B 1 68 ? -5.441 11.922 7.703 1 95.06 68 ALA B O 1
ATOM 2143 N N . ASP B 1 69 ? -6.617 13.75 7.266 1 95.5 69 ASP B N 1
ATOM 2144 C CA . ASP B 1 69 ? -7.758 12.992 6.77 1 95.5 69 ASP B CA 1
ATOM 2145 C C . ASP B 1 69 ? -7.391 12.211 5.508 1 95.5 69 ASP B C 1
ATOM 2147 O O . ASP B 1 69 ? -7.734 11.031 5.379 1 95.5 69 ASP B O 1
ATOM 2151 N N . LEU B 1 70 ? -6.715 12.852 4.617 1 94.19 70 LEU B N 1
ATOM 2152 C CA . LEU B 1 70 ? -6.293 12.211 3.377 1 94.19 70 LEU B CA 1
ATOM 2153 C C . LEU B 1 70 ? -5.352 11.047 3.664 1 94.19 70 LEU B C 1
ATOM 2155 O O . LEU B 1 70 ? -5.512 9.961 3.104 1 94.19 70 LEU B O 1
ATOM 2159 N N . ILE B 1 71 ? -4.426 11.297 4.52 1 95.88 71 ILE B N 1
ATOM 2160 C CA . ILE B 1 71 ? -3.459 10.266 4.871 1 95.88 71 ILE B CA 1
ATOM 2161 C C . ILE B 1 71 ? -4.172 9.094 5.555 1 95.88 71 ILE B C 1
ATOM 2163 O O . ILE B 1 71 ? -3.885 7.934 5.27 1 95.88 71 ILE B O 1
ATOM 2167 N N . GLY B 1 72 ? -5.078 9.469 6.48 1 95.62 72 GLY B N 1
ATOM 2168 C CA . GLY B 1 72 ? -5.832 8.422 7.152 1 95.62 72 GLY B CA 1
ATOM 2169 C C . GLY B 1 72 ? -6.578 7.516 6.199 1 95.62 72 GLY B C 1
ATOM 2170 O O . GLY B 1 72 ? -6.535 6.289 6.336 1 95.62 72 GLY B O 1
ATOM 2171 N N . ARG B 1 73 ? -7.215 8.047 5.27 1 95.25 73 ARG B N 1
ATOM 2172 C CA . ARG B 1 73 ? -7.934 7.273 4.262 1 95.25 73 ARG B CA 1
ATOM 2173 C C . ARG B 1 73 ? -6.977 6.418 3.439 1 95.25 73 ARG B C 1
ATOM 2175 O O . ARG B 1 73 ? -7.281 5.266 3.129 1 95.25 73 ARG B O 1
ATOM 2182 N N . GLU B 1 74 ? -5.867 7.031 3.092 1 94.75 74 GLU B N 1
ATOM 2183 C CA . GLU B 1 74 ? -4.879 6.316 2.289 1 94.75 74 GLU B CA 1
ATOM 2184 C C . GLU B 1 74 ? -4.293 5.137 3.057 1 94.75 74 GLU B C 1
ATOM 2186 O O . GLU B 1 74 ? -4.055 4.07 2.48 1 94.75 74 GLU B O 1
ATOM 2191 N N . VAL B 1 75 ? -4.012 5.336 4.336 1 95.44 75 VAL B N 1
ATOM 2192 C CA . VAL B 1 75 ? -3.494 4.258 5.172 1 95.44 75 VAL B CA 1
ATOM 2193 C C . VAL B 1 75 ? -4.469 3.082 5.164 1 95.44 75 VAL B C 1
ATOM 2195 O O . VAL B 1 75 ? -4.062 1.928 5.016 1 95.44 75 VAL B O 1
ATOM 2198 N N . GLU B 1 76 ? -5.723 3.377 5.316 1 95 76 GLU B N 1
ATOM 2199 C CA . GLU B 1 76 ? -6.738 2.326 5.316 1 95 76 GLU B CA 1
ATOM 2200 C C . GLU B 1 76 ? -6.789 1.606 3.973 1 95 76 GLU B C 1
ATOM 2202 O O . GLU B 1 76 ? -6.863 0.377 3.924 1 95 76 GLU B O 1
ATOM 2207 N N . SER B 1 77 ? -6.699 2.369 2.941 1 94.81 77 SER B N 1
ATOM 2208 C CA . SER B 1 77 ? -6.715 1.796 1.6 1 94.81 77 SER B CA 1
ATOM 2209 C C . SER B 1 77 ? -5.508 0.894 1.371 1 94.81 77 SER B C 1
ATOM 2211 O O . SER B 1 77 ? -5.641 -0.211 0.84 1 94.81 77 SER B O 1
ATOM 2213 N N . LEU B 1 78 ? -4.344 1.314 1.747 1 94.81 78 LEU B N 1
ATOM 2214 C CA . LEU B 1 78 ? -3.119 0.534 1.608 1 94.81 78 LEU B CA 1
ATOM 2215 C C . LEU B 1 78 ? -3.193 -0.747 2.434 1 94.81 78 LEU B C 1
ATOM 2217 O O . LEU B 1 78 ? -2.768 -1.81 1.976 1 94.81 78 LEU B O 1
ATOM 2221 N N . ARG B 1 79 ? -3.709 -0.632 3.613 1 95.06 79 ARG B N 1
ATOM 2222 C CA . ARG B 1 79 ? -3.836 -1.8 4.48 1 95.06 79 ARG B CA 1
ATOM 2223 C C . ARG B 1 79 ? -4.777 -2.832 3.871 1 95.06 79 ARG B C 1
ATOM 2225 O O . ARG B 1 79 ? -4.504 -4.035 3.914 1 95.06 79 ARG B O 1
ATOM 2232 N N . GLN B 1 80 ? -5.84 -2.371 3.338 1 94.88 80 GLN B N 1
ATOM 2233 C CA . GLN B 1 80 ? -6.789 -3.273 2.689 1 94.88 80 GLN B CA 1
ATOM 2234 C C . GLN B 1 80 ? -6.145 -3.988 1.506 1 94.88 80 GLN B C 1
ATOM 2236 O O . GLN B 1 80 ? -6.27 -5.207 1.367 1 94.88 80 GLN B O 1
ATOM 2241 N N . GLU B 1 81 ? -5.512 -3.225 0.708 1 95.19 81 GLU B N 1
ATOM 2242 C CA . GLU B 1 81 ? -4.875 -3.812 -0.468 1 95.19 81 GLU B CA 1
ATOM 2243 C C . GLU B 1 81 ? -3.76 -4.777 -0.068 1 95.19 81 GLU B C 1
ATOM 2245 O O . GLU B 1 81 ? -3.576 -5.816 -0.701 1 95.19 81 GLU B O 1
ATOM 2250 N N . SER B 1 82 ? -2.975 -4.402 0.956 1 95.25 82 SER B N 1
ATOM 2251 C CA . SER B 1 82 ? -1.939 -5.301 1.454 1 95.25 82 SER B CA 1
ATOM 2252 C C . SER B 1 82 ? -2.535 -6.625 1.925 1 95.25 82 SER B C 1
ATOM 2254 O O . SER B 1 82 ? -1.979 -7.691 1.657 1 95.25 82 SER B O 1
ATOM 2256 N N . ASN B 1 83 ? -3.633 -6.57 2.598 1 96.56 83 ASN B N 1
ATOM 2257 C CA . ASN B 1 83 ? -4.309 -7.781 3.059 1 96.56 83 ASN B CA 1
ATOM 2258 C C . ASN B 1 83 ? -4.801 -8.625 1.888 1 96.56 83 ASN B C 1
ATOM 2260 O O . ASN B 1 83 ? -4.688 -9.852 1.911 1 96.56 83 ASN B O 1
ATOM 2264 N N . GLU B 1 84 ? -5.367 -7.977 0.912 1 96.06 84 GLU B N 1
ATOM 2265 C CA . GLU B 1 84 ? -5.832 -8.688 -0.275 1 96.06 84 GLU B CA 1
ATOM 2266 C C . GLU B 1 84 ? -4.676 -9.383 -0.986 1 96.06 84 GLU B C 1
ATOM 2268 O O . GLU B 1 84 ? -4.793 -10.547 -1.387 1 96.06 84 GLU B O 1
ATOM 2273 N N . LEU B 1 85 ? -3.602 -8.68 -1.135 1 96.19 85 LEU B N 1
ATOM 2274 C CA . LEU B 1 85 ? -2.424 -9.25 -1.781 1 96.19 85 LEU B CA 1
ATOM 2275 C C . LEU B 1 85 ? -1.887 -10.438 -0.986 1 96.19 85 LEU B C 1
ATOM 2277 O O . LEU B 1 85 ? -1.431 -11.422 -1.567 1 96.19 85 LEU B O 1
ATOM 2281 N N . GLU B 1 86 ? -1.895 -10.297 0.315 1 97.06 86 GLU B N 1
ATOM 2282 C CA . GLU B 1 86 ? -1.456 -11.398 1.163 1 97.06 86 GLU B CA 1
ATOM 2283 C C . GLU B 1 86 ? -2.328 -12.633 0.954 1 97.06 86 GLU B C 1
ATOM 2285 O O . GLU B 1 86 ? -1.822 -13.758 0.918 1 97.06 86 GLU B O 1
ATOM 2290 N N . GLN B 1 87 ? -3.598 -12.422 0.81 1 97 87 GLN B N 1
ATOM 2291 C CA . GLN B 1 87 ? -4.508 -13.531 0.55 1 97 87 GLN B CA 1
ATOM 2292 C C . GLN B 1 87 ? -4.199 -14.188 -0.79 1 97 87 GLN B C 1
ATOM 2294 O O . GLN B 1 87 ? -4.223 -15.422 -0.903 1 97 87 GLN B O 1
ATOM 2299 N N . ILE B 1 88 ? -3.93 -13.391 -1.797 1 96.75 88 ILE B N 1
ATOM 2300 C CA . ILE B 1 88 ? -3.561 -13.914 -3.105 1 96.75 88 ILE B CA 1
ATOM 2301 C C . ILE B 1 88 ? -2.268 -14.719 -2.994 1 96.75 88 ILE B C 1
ATOM 2303 O O . ILE B 1 88 ? -2.148 -15.805 -3.57 1 96.75 88 ILE B O 1
ATOM 2307 N N . HIS B 1 89 ? -1.3 -14.195 -2.275 1 97.12 89 HIS B N 1
ATOM 2308 C CA . HIS B 1 89 ? -0.03 -14.875 -2.055 1 97.12 89 HIS B CA 1
ATOM 2309 C C . HIS B 1 89 ? -0.243 -16.234 -1.412 1 97.12 89 HIS B C 1
ATOM 2311 O O . HIS B 1 89 ? 0.345 -17.234 -1.847 1 97.12 89 HIS B O 1
ATOM 2317 N N . MET B 1 90 ? -1.062 -16.25 -0.387 1 97 90 MET B N 1
ATOM 2318 C CA . MET B 1 90 ? -1.348 -17.5 0.314 1 97 90 MET B CA 1
ATOM 2319 C C . MET B 1 90 ? -2.031 -18.5 -0.613 1 97 90 MET B C 1
ATOM 2321 O O . MET B 1 90 ? -1.71 -19.703 -0.595 1 97 90 MET B O 1
ATOM 2325 N N . ALA B 1 91 ? -2.988 -18.016 -1.407 1 96.06 91 ALA B N 1
ATOM 2326 C CA . ALA B 1 91 ? -3.697 -18.875 -2.344 1 96.06 91 ALA B CA 1
ATOM 2327 C C . ALA B 1 91 ? -2.738 -19.469 -3.373 1 96.06 91 ALA B C 1
ATOM 2329 O O . ALA B 1 91 ? -2.799 -20.672 -3.67 1 96.06 91 ALA B O 1
ATOM 2330 N N . LEU B 1 92 ? -1.848 -18.672 -3.934 1 96.19 92 LEU B N 1
ATOM 2331 C CA . LEU B 1 92 ? -0.874 -19.141 -4.918 1 96.19 92 LEU B CA 1
ATOM 2332 C C . LEU B 1 92 ? 0.084 -20.156 -4.297 1 96.19 92 LEU B C 1
ATOM 2334 O O . LEU B 1 92 ? 0.408 -21.172 -4.918 1 96.19 92 LEU B O 1
ATOM 2338 N N . THR B 1 93 ? 0.491 -19.906 -3.074 1 96.06 93 THR B N 1
ATOM 2339 C CA . THR B 1 93 ? 1.4 -20.812 -2.381 1 96.06 93 THR B CA 1
ATOM 2340 C C . THR B 1 93 ? 0.728 -22.156 -2.111 1 96.06 93 THR B C 1
ATOM 2342 O O . THR B 1 93 ? 1.353 -23.203 -2.256 1 96.06 93 THR B O 1
ATOM 2345 N N . ARG B 1 94 ? -0.514 -22.125 -1.745 1 96.56 94 ARG B N 1
ATOM 2346 C CA . ARG B 1 94 ? -1.274 -23.344 -1.556 1 96.56 94 ARG B CA 1
ATOM 2347 C C . ARG B 1 94 ? -1.374 -24.141 -2.857 1 96.56 94 ARG B C 1
ATOM 2349 O O . ARG B 1 94 ? -1.196 -25.359 -2.865 1 96.56 94 ARG B O 1
ATOM 2356 N N . SER B 1 95 ? -1.646 -23.453 -3.961 1 95.88 95 SER B N 1
ATOM 2357 C CA . SER B 1 95 ? -1.737 -24.094 -5.27 1 95.88 95 SER B CA 1
ATOM 2358 C C . SER B 1 95 ? -0.401 -24.703 -5.68 1 95.88 95 SER B C 1
ATOM 2360 O O . SER B 1 95 ? -0.359 -25.781 -6.262 1 95.88 95 SER B O 1
ATOM 2362 N N . LEU B 1 96 ? 0.654 -23.984 -5.402 1 95.75 96 LEU B N 1
ATOM 2363 C CA . LEU B 1 96 ? 1.99 -24.484 -5.707 1 95.75 96 LEU B CA 1
ATOM 2364 C C . LEU B 1 96 ? 2.275 -25.766 -4.941 1 95.75 96 LEU B C 1
ATOM 2366 O O . LEU B 1 96 ? 2.869 -26.703 -5.484 1 95.75 96 LEU B O 1
ATOM 2370 N N . LYS B 1 97 ? 1.847 -25.828 -3.711 1 95.44 97 LYS B N 1
ATOM 2371 C CA . LYS B 1 97 ? 2.008 -27.031 -2.912 1 95.44 97 LYS B CA 1
ATOM 2372 C C . LYS B 1 97 ? 1.21 -28.188 -3.504 1 95.44 97 LYS B C 1
ATOM 2374 O O . LYS B 1 97 ? 1.701 -29.328 -3.572 1 95.44 97 LYS B O 1
ATOM 2379 N N . MET B 1 98 ? 0.025 -27.891 -3.973 1 94.94 98 MET B N 1
ATOM 2380 C CA . MET B 1 98 ? -0.807 -28.906 -4.609 1 94.94 98 MET B CA 1
ATOM 2381 C C . MET B 1 98 ? -0.145 -29.438 -5.879 1 94.94 98 MET B C 1
ATOM 2383 O O . MET B 1 98 ? -0.129 -30.641 -6.121 1 94.94 98 MET B O 1
ATOM 2387 N N . LEU B 1 99 ? 0.437 -28.547 -6.68 1 95.12 99 LEU B N 1
ATOM 2388 C CA . LEU B 1 99 ? 1.119 -28.906 -7.918 1 95.12 99 LEU B CA 1
ATOM 2389 C C . LEU B 1 99 ? 2.33 -29.781 -7.633 1 95.12 99 LEU B C 1
ATOM 2391 O O . LEU B 1 99 ? 2.611 -30.719 -8.383 1 95.12 99 LEU B O 1
ATOM 2395 N N . SER B 1 100 ? 2.939 -29.547 -6.504 1 92.19 100 SER B N 1
ATOM 2396 C CA . SER B 1 100 ? 4.16 -30.266 -6.148 1 92.19 100 SER B CA 1
ATOM 2397 C C . SER B 1 100 ? 3.85 -31.672 -5.652 1 92.19 100 SER B C 1
ATOM 2399 O O . SER B 1 100 ? 4.727 -32.531 -5.633 1 92.19 100 SER B O 1
ATOM 2401 N N . THR B 1 101 ? 2.617 -31.906 -5.246 1 91.06 101 THR B N 1
ATOM 2402 C CA . THR B 1 101 ? 2.236 -33.219 -4.773 1 91.06 101 THR B CA 1
ATOM 2403 C C . THR B 1 101 ? 2.098 -34.188 -5.941 1 91.06 101 THR B C 1
ATOM 2405 O O . THR B 1 101 ? 2.15 -35.406 -5.754 1 91.06 101 THR B O 1
ATOM 2408 N N . VAL B 1 102 ? 1.969 -33.656 -7.211 1 91.69 102 VAL B N 1
ATOM 2409 C CA . VAL B 1 102 ? 1.902 -34.469 -8.422 1 91.69 102 VAL B CA 1
ATOM 2410 C C . VAL B 1 102 ? 3.312 -34.844 -8.875 1 91.69 102 VAL B C 1
ATOM 2412 O O . VAL B 1 102 ? 4.07 -33.969 -9.328 1 91.69 102 VAL B O 1
ATOM 2415 N N . ARG B 1 103 ? 3.648 -36.188 -8.695 1 91.5 103 ARG B N 1
ATOM 2416 C CA . ARG B 1 103 ? 4.988 -36.656 -9.031 1 91.5 103 ARG B CA 1
ATOM 2417 C C . ARG B 1 103 ?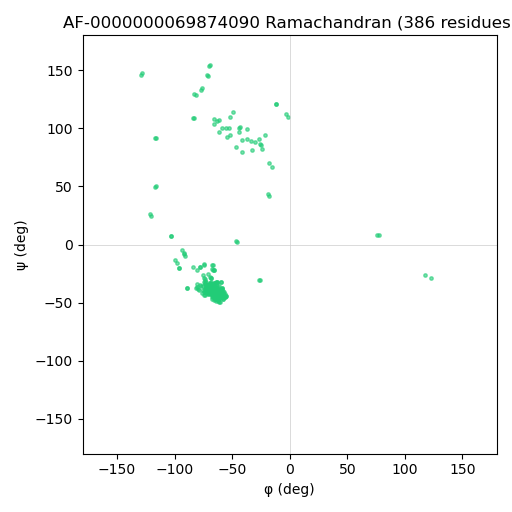 4.941 -37.688 -10.148 1 91.5 103 ARG B C 1
ATOM 2419 O O . ARG B 1 103 ? 4.891 -38.875 -9.891 1 91.5 103 ARG B O 1
ATOM 2426 N N . PRO B 1 104 ? 5.055 -37.188 -11.414 1 89.38 104 PRO B N 1
ATOM 2427 C CA . PRO B 1 104 ? 4.953 -38.094 -12.562 1 89.38 104 PRO B CA 1
ATOM 2428 C C . PRO B 1 104 ? 6.102 -39.094 -12.625 1 89.38 104 PRO B C 1
ATOM 2430 O O . PRO B 1 104 ? 5.957 -40.188 -13.211 1 89.38 104 PRO B O 1
ATOM 2433 N N . ASP B 1 105 ? 7.191 -38.75 -11.992 1 85.12 105 ASP B N 1
ATOM 2434 C CA . ASP B 1 105 ? 8.352 -39.656 -12 1 85.12 105 ASP B CA 1
ATOM 2435 C C . ASP B 1 105 ? 8.055 -40.938 -11.25 1 85.12 105 ASP B C 1
ATOM 2437 O O . ASP B 1 105 ? 8.672 -41.969 -11.516 1 85.12 105 ASP B O 1
ATOM 2441 N N . GLU B 1 106 ? 7.023 -40.906 -10.43 1 85.19 106 GLU B N 1
ATOM 2442 C CA . GLU B 1 106 ? 6.703 -42.062 -9.586 1 85.19 106 GLU B CA 1
ATOM 2443 C C . GLU B 1 106 ? 5.52 -42.844 -10.148 1 85.19 106 GLU B C 1
ATOM 2445 O O . GLU B 1 106 ? 5.117 -43.844 -9.586 1 85.19 106 GLU B O 1
ATOM 2450 N N . TRP B 1 107 ? 5.008 -42.5 -11.398 1 87.94 107 TRP B N 1
ATOM 2451 C CA . TRP B 1 107 ? 3.803 -43.125 -11.938 1 87.94 107 TRP B CA 1
ATOM 2452 C C . TRP B 1 107 ? 4.125 -44.469 -12.555 1 87.94 107 TRP B C 1
ATOM 2454 O O . TRP B 1 107 ? 5.082 -44.594 -13.328 1 87.94 107 TRP B O 1
ATOM 2464 N N . PRO B 1 108 ? 3.371 -45.406 -12.133 1 83.12 108 PRO B N 1
ATOM 2465 C CA . PRO B 1 108 ? 3.523 -46.688 -12.812 1 83.12 108 PRO B CA 1
ATOM 2466 C C . PRO B 1 108 ? 3.018 -46.656 -14.25 1 83.12 108 PRO B C 1
ATOM 2468 O O . PRO B 1 108 ? 2.178 -45.812 -14.594 1 83.12 108 PRO B O 1
ATOM 2471 N N . ILE B 1 109 ? 3.504 -47.5 -15.141 1 78.25 109 ILE B N 1
ATOM 2472 C CA . ILE B 1 109 ? 3.195 -47.531 -16.562 1 78.25 109 ILE B CA 1
ATOM 2473 C C . ILE B 1 109 ? 1.745 -47.969 -16.766 1 78.25 109 ILE B C 1
ATOM 2475 O O . ILE B 1 109 ? 1.058 -47.469 -17.656 1 78.25 109 ILE B O 1
ATOM 2479 N N . GLU B 1 110 ? 1.222 -48.906 -15.914 1 79.25 110 GLU B N 1
ATOM 2480 C CA . GLU B 1 110 ? -0.1 -49.5 -16.094 1 79.25 110 GLU B CA 1
ATOM 2481 C C . GLU B 1 110 ? -1.203 -48.469 -15.859 1 79.25 110 GLU B C 1
ATOM 2483 O O . GLU B 1 110 ? -2.248 -48.5 -16.516 1 79.25 110 GLU B O 1
ATOM 2488 N N . ASN B 1 111 ? -1.028 -47.438 -15.023 1 82.75 111 ASN B N 1
ATOM 2489 C CA . ASN B 1 111 ? -2.09 -46.531 -14.656 1 82.75 111 ASN B CA 1
ATOM 2490 C C . ASN B 1 111 ? -1.736 -45.094 -15.031 1 82.75 111 ASN B C 1
ATOM 2492 O O . ASN B 1 111 ? -2.287 -44.125 -14.469 1 82.75 111 ASN B O 1
ATOM 2496 N N . THR B 1 112 ? -0.877 -44.938 -16.062 1 86.81 112 THR B N 1
ATOM 2497 C CA . THR B 1 112 ? -0.346 -43.625 -16.391 1 86.81 112 THR B CA 1
ATOM 2498 C C . THR B 1 112 ? -1.434 -42.719 -16.984 1 86.81 112 THR B C 1
ATOM 2500 O O . THR B 1 112 ? -1.508 -41.531 -16.672 1 86.81 112 THR B O 1
ATOM 2503 N N . ASP B 1 113 ? -2.326 -43.375 -17.766 1 84.25 113 ASP B N 1
ATOM 2504 C CA . ASP B 1 113 ? -3.363 -42.594 -18.422 1 84.25 113 ASP B CA 1
ATOM 2505 C C . ASP B 1 113 ? -4.305 -41.969 -17.391 1 84.25 113 ASP B C 1
ATOM 2507 O O . ASP B 1 113 ? -4.648 -40.781 -17.5 1 84.25 113 ASP B O 1
ATOM 2511 N N . ASN B 1 114 ? -4.672 -42.75 -16.438 1 89.75 114 ASN B N 1
ATOM 2512 C CA . ASN B 1 114 ? -5.543 -42.25 -15.383 1 89.75 114 ASN B CA 1
ATOM 2513 C C . ASN B 1 114 ? -4.836 -41.188 -14.531 1 89.75 114 ASN B C 1
ATOM 2515 O O . ASN B 1 114 ? -5.43 -40.188 -14.18 1 89.75 114 ASN B O 1
ATOM 2519 N N . LEU B 1 115 ? -3.576 -41.406 -14.25 1 92.19 115 LEU B N 1
ATOM 2520 C CA . LEU B 1 115 ? -2.805 -40.5 -13.422 1 92.19 115 LEU B CA 1
ATOM 2521 C C . LEU B 1 115 ? -2.547 -39.188 -14.156 1 92.19 115 LEU B C 1
ATOM 2523 O O . LEU B 1 115 ? -2.557 -38.094 -13.555 1 92.19 115 LEU B O 1
ATOM 2527 N N . ILE B 1 116 ? -2.371 -39.25 -15.469 1 91.62 116 ILE B N 1
ATOM 2528 C CA . ILE B 1 116 ? -2.205 -38.062 -16.281 1 91.62 116 ILE B CA 1
ATOM 2529 C C . ILE B 1 116 ? -3.486 -37.219 -16.234 1 91.62 116 ILE B C 1
ATOM 2531 O O . ILE B 1 116 ? -3.434 -36 -16.078 1 91.62 116 ILE B O 1
ATOM 2535 N N . SER B 1 117 ? -4.602 -37.969 -16.359 1 91.94 117 SER B N 1
ATOM 2536 C CA . SER B 1 117 ? -5.883 -37.25 -16.328 1 91.94 117 SER B CA 1
ATOM 2537 C C . SER B 1 117 ? -6.102 -36.594 -14.977 1 91.94 117 SER B C 1
ATOM 2539 O O . SER B 1 117 ? -6.543 -35.438 -14.922 1 91.94 117 SER B O 1
ATOM 2541 N N . GLN B 1 118 ? -5.797 -37.219 -13.875 1 92.38 118 GLN B N 1
ATOM 2542 C CA . GLN B 1 118 ? -5.91 -36.625 -12.539 1 92.38 118 GLN B CA 1
ATOM 2543 C C . GLN B 1 118 ? -4.949 -35.469 -12.359 1 92.38 118 GLN B C 1
ATOM 2545 O O . GLN B 1 118 ? -5.32 -34.438 -11.797 1 92.38 118 GLN B O 1
ATOM 2550 N N . GLY B 1 119 ? -3.709 -35.719 -12.789 1 94 119 GLY B N 1
ATOM 2551 C CA . GLY B 1 119 ? -2.729 -34.625 -12.734 1 94 119 GLY B CA 1
ATOM 2552 C C . GLY B 1 119 ? -3.133 -33.406 -13.539 1 94 119 GLY B C 1
ATOM 2553 O O . GLY B 1 119 ? -2.902 -32.281 -13.117 1 94 119 GLY B O 1
ATOM 2554 N N . GLN B 1 120 ? -3.76 -33.688 -14.688 1 94.12 120 GLN B N 1
ATOM 2555 C CA . GLN B 1 120 ? -4.199 -32.594 -15.539 1 94.12 120 GLN B CA 1
ATOM 2556 C C . GLN B 1 120 ? -5.27 -31.734 -14.852 1 94.12 120 GLN B C 1
ATOM 2558 O O . GLN B 1 120 ? -5.328 -30.516 -15.039 1 94.12 120 GLN B O 1
ATOM 2563 N N . GLN B 1 121 ? -6.086 -32.375 -14.078 1 94.5 121 GLN B N 1
ATOM 2564 C CA . GLN B 1 121 ? -7.094 -31.625 -13.32 1 94.5 121 GLN B CA 1
ATOM 2565 C C . GLN B 1 121 ? -6.441 -30.672 -12.336 1 94.5 121 GLN B C 1
ATOM 2567 O O . GLN B 1 121 ? -6.906 -29.531 -12.164 1 94.5 121 GLN B O 1
ATOM 2572 N N . VAL B 1 122 ? -5.387 -31.109 -11.68 1 95.12 122 VAL B N 1
ATOM 2573 C CA . VAL B 1 122 ? -4.656 -30.266 -10.734 1 95.12 122 VAL B CA 1
ATOM 2574 C C . VAL B 1 122 ? -4.027 -29.078 -11.469 1 95.12 122 VAL B C 1
ATOM 2576 O O . VAL B 1 122 ? -4.105 -27.938 -11 1 95.12 122 VAL B O 1
ATOM 2579 N N . ILE B 1 123 ? -3.455 -29.328 -12.641 1 94.94 123 ILE B N 1
ATOM 2580 C CA . ILE B 1 123 ? -2.834 -28.281 -13.438 1 94.94 123 ILE B CA 1
ATOM 2581 C C . ILE B 1 123 ? -3.887 -27.25 -13.859 1 94.94 123 ILE B C 1
ATOM 2583 O O . ILE B 1 123 ? -3.662 -26.047 -13.758 1 94.94 123 ILE B O 1
ATOM 2587 N N . ASP B 1 124 ? -5.02 -27.766 -14.289 1 94.25 124 ASP B N 1
ATOM 2588 C CA . ASP B 1 124 ? -6.098 -26.875 -14.711 1 94.25 124 ASP B CA 1
ATOM 2589 C C . ASP B 1 124 ? -6.566 -26 -13.555 1 94.25 124 ASP B C 1
ATOM 2591 O O . ASP B 1 124 ? -6.793 -24.797 -13.734 1 94.25 124 ASP B O 1
ATOM 2595 N N . ARG B 1 125 ? -6.691 -26.547 -12.422 1 95.56 125 ARG B N 1
ATOM 2596 C CA . ARG B 1 125 ? -7.094 -25.781 -11.242 1 95.56 125 ARG B CA 1
ATOM 2597 C C . ARG B 1 125 ? -6.059 -24.719 -10.906 1 95.56 125 ARG B C 1
ATOM 2599 O O . ARG B 1 125 ? -6.414 -23.578 -10.602 1 95.56 125 ARG B O 1
ATOM 2606 N N . CYS B 1 126 ? -4.82 -25.109 -10.938 1 96.12 126 CYS B N 1
ATOM 2607 C CA . CYS B 1 126 ? -3.746 -24.172 -10.641 1 96.12 126 CYS B CA 1
ATOM 2608 C C . CYS B 1 126 ? -3.695 -23.047 -11.68 1 96.12 126 CYS B C 1
ATOM 2610 O O . CYS B 1 126 ? -3.449 -21.891 -11.336 1 96.12 126 CYS B O 1
ATOM 2612 N N . GLU B 1 127 ? -3.902 -23.359 -12.914 1 94.44 127 GLU B N 1
ATOM 2613 C CA . GLU B 1 127 ? -3.943 -22.344 -13.969 1 94.44 127 GLU B CA 1
ATOM 2614 C C . GLU B 1 127 ? -5.078 -21.359 -13.734 1 94.44 127 GLU B C 1
ATOM 2616 O O . GLU B 1 127 ? -4.906 -20.156 -13.938 1 94.44 127 GLU B O 1
ATOM 2621 N N . GLU B 1 128 ? -6.156 -21.906 -13.359 1 94.88 128 GLU B N 1
ATOM 2622 C CA . GLU B 1 128 ? -7.293 -21.047 -13.062 1 94.88 128 GLU B CA 1
ATOM 2623 C C . GLU B 1 128 ? -6.992 -20.109 -11.898 1 94.88 128 GLU B C 1
ATOM 2625 O O . GLU B 1 128 ? -7.297 -18.906 -11.953 1 94.88 128 GLU B O 1
ATOM 2630 N N . GLU B 1 129 ? -6.418 -20.656 -10.883 1 95.44 129 GLU B N 1
ATOM 2631 C CA . GLU B 1 129 ? -6.051 -19.844 -9.727 1 95.44 129 GLU B CA 1
ATOM 2632 C C . GLU B 1 129 ? -5.02 -18.781 -10.102 1 95.44 129 GLU B C 1
ATOM 2634 O O . GLU B 1 129 ? -5.086 -17.641 -9.617 1 95.44 129 GLU B O 1
ATOM 2639 N N . PHE B 1 130 ? -4.16 -19.141 -10.938 1 95.19 130 PHE B N 1
ATOM 2640 C CA . PHE B 1 130 ? -3.152 -18.203 -11.414 1 95.19 130 PHE B CA 1
ATOM 2641 C C . PHE B 1 130 ? -3.797 -17.078 -12.219 1 95.19 130 PHE B C 1
ATOM 2643 O O . PHE B 1 130 ? -3.482 -15.898 -12.016 1 95.19 130 PHE B O 1
ATOM 2650 N N . ALA B 1 131 ? -4.609 -17.453 -13.078 1 92.69 131 ALA B N 1
ATOM 2651 C CA . ALA B 1 131 ? -5.316 -16.453 -13.883 1 92.69 131 ALA B CA 1
ATOM 2652 C C . ALA B 1 131 ? -6.117 -15.5 -12.992 1 92.69 131 ALA B C 1
ATOM 2654 O O . ALA B 1 131 ? -6.145 -14.297 -13.227 1 92.69 131 ALA B O 1
ATOM 2655 N N . ASP B 1 132 ? -6.789 -16.047 -11.977 1 93.75 132 ASP B N 1
ATOM 2656 C CA . ASP B 1 132 ? -7.551 -15.234 -11.031 1 93.75 132 ASP B CA 1
ATOM 2657 C C . ASP B 1 132 ? -6.641 -14.266 -10.281 1 93.75 132 ASP B C 1
ATOM 2659 O O . ASP B 1 132 ? -7 -13.109 -10.07 1 93.75 132 ASP B O 1
ATOM 2663 N N . ALA B 1 133 ? -5.516 -14.789 -9.844 1 94.31 133 ALA B N 1
ATOM 2664 C CA . ALA B 1 133 ? -4.543 -13.953 -9.148 1 94.31 133 ALA B CA 1
ATOM 2665 C C . ALA B 1 133 ? -4.105 -12.781 -10.031 1 94.31 133 ALA B C 1
ATOM 2667 O O . ALA B 1 133 ? -4.039 -11.641 -9.57 1 94.31 133 ALA B O 1
ATOM 2668 N N . VAL B 1 134 ? -3.834 -13.07 -11.289 1 92 134 VAL B N 1
ATOM 2669 C CA . VAL B 1 134 ? -3.393 -12.047 -12.227 1 92 134 VAL B CA 1
ATOM 2670 C C . VAL B 1 134 ? -4.492 -11 -12.406 1 92 134 VAL B C 1
ATOM 2672 O O . VAL B 1 134 ? -4.219 -9.797 -12.398 1 92 134 VAL B O 1
ATOM 2675 N N . GLN B 1 135 ? -5.723 -11.445 -12.492 1 91.75 135 GLN B N 1
ATOM 2676 C CA . GLN B 1 135 ? -6.844 -10.531 -12.664 1 91.75 135 GLN B CA 1
ATOM 2677 C C . GLN B 1 135 ? -7.043 -9.656 -11.43 1 91.75 135 GLN B C 1
ATOM 2679 O O . GLN B 1 135 ? -7.289 -8.453 -11.539 1 91.75 135 GLN B O 1
ATOM 2684 N N . GLN B 1 136 ? -6.992 -10.25 -10.305 1 93.56 136 GLN B N 1
ATOM 2685 C CA . GLN B 1 136 ? -7.16 -9.508 -9.062 1 93.56 136 GLN B CA 1
ATOM 2686 C C . GLN B 1 136 ? -6.07 -8.453 -8.898 1 93.56 136 GLN B C 1
ATOM 2688 O O . GLN B 1 136 ? -6.352 -7.316 -8.523 1 93.56 136 GLN B O 1
ATOM 2693 N N . CYS B 1 137 ? -4.844 -8.867 -9.188 1 92.81 137 CYS B N 1
ATOM 2694 C CA . CYS B 1 137 ? -3.725 -7.938 -9.07 1 92.81 137 CYS B CA 1
ATOM 2695 C C . CYS B 1 137 ? -3.875 -6.781 -10.047 1 92.81 137 CYS B C 1
ATOM 2697 O O . CYS B 1 137 ? -3.461 -5.656 -9.758 1 92.81 137 CYS B O 1
ATOM 2699 N N . ALA B 1 138 ? -4.48 -7.02 -11.203 1 88.81 138 ALA B N 1
ATOM 2700 C CA . ALA B 1 138 ? -4.66 -5.988 -12.219 1 88.81 138 ALA B CA 1
ATOM 2701 C C . ALA B 1 138 ? -5.637 -4.914 -11.742 1 88.81 138 ALA B C 1
ATOM 2703 O O . ALA B 1 138 ? -5.602 -3.781 -12.227 1 88.81 138 ALA B O 1
ATOM 2704 N N . ARG B 1 139 ? -6.488 -5.168 -10.781 1 89.5 139 ARG B N 1
ATOM 2705 C CA . ARG B 1 139 ? -7.508 -4.242 -10.305 1 89.5 139 ARG B CA 1
ATOM 2706 C C . ARG B 1 139 ? -6.988 -3.406 -9.141 1 89.5 139 ARG B C 1
ATOM 2708 O O . ARG B 1 139 ? -7.648 -2.463 -8.703 1 89.5 139 ARG B O 1
ATOM 2715 N N . MET B 1 140 ? -5.844 -3.773 -8.688 1 91.19 140 MET B N 1
ATOM 2716 C CA . MET B 1 140 ? -5.316 -3.088 -7.512 1 91.19 140 MET B CA 1
ATOM 2717 C C . MET B 1 140 ? -4.871 -1.672 -7.859 1 91.19 140 MET B C 1
ATOM 2719 O O . MET B 1 140 ? -4.43 -1.415 -8.984 1 91.19 140 MET B O 1
ATOM 2723 N N . GLN B 1 141 ? -5.027 -0.773 -6.953 1 87.25 141 GLN B N 1
ATOM 2724 C CA . GLN B 1 141 ? -4.781 0.646 -7.191 1 87.25 141 GLN B CA 1
ATOM 2725 C C . GLN B 1 141 ? -3.33 1.01 -6.891 1 87.25 141 GLN B C 1
ATOM 2727 O O . GLN B 1 141 ? -2.717 1.785 -7.629 1 87.25 141 GLN B O 1
ATOM 2732 N N . HIS B 1 142 ? -2.752 0.426 -5.883 1 89.44 142 HIS B N 1
ATOM 2733 C CA . HIS B 1 142 ? -1.474 0.899 -5.363 1 89.44 142 HIS B CA 1
ATOM 2734 C C . HIS B 1 142 ? -0.312 0.099 -5.945 1 89.44 142 HIS B C 1
ATOM 2736 O O . HIS B 1 142 ? 0.841 0.528 -5.871 1 89.44 142 HIS B O 1
ATOM 2742 N N . THR B 1 143 ? -0.618 -1.055 -6.426 1 86.69 143 THR B N 1
ATOM 2743 C CA . THR B 1 143 ? 0.464 -1.886 -6.945 1 86.69 143 THR B CA 1
ATOM 2744 C C . THR B 1 143 ? 0.149 -2.369 -8.359 1 86.69 143 THR B C 1
ATOM 2746 O O . THR B 1 143 ? -1.02 -2.516 -8.719 1 86.69 143 THR B O 1
ATOM 2749 N N . LYS B 1 144 ? 1.169 -2.537 -9.219 1 83 144 LYS B N 1
ATOM 2750 C CA . LYS B 1 144 ? 1.059 -3.127 -10.555 1 83 144 LYS B CA 1
ATOM 2751 C C . LYS B 1 144 ? 1.877 -4.41 -10.656 1 83 144 LYS B C 1
ATOM 2753 O O . LYS B 1 144 ? 2.602 -4.613 -11.633 1 83 144 LYS B O 1
ATOM 2758 N N . VAL B 1 145 ? 1.489 -5.094 -9.57 1 85.44 145 VAL B N 1
ATOM 2759 C CA . VAL B 1 145 ? 2.217 -6.355 -9.555 1 85.44 145 VAL B CA 1
ATOM 2760 C C . VAL B 1 145 ? 1.612 -7.316 -10.578 1 85.44 145 VAL B C 1
ATOM 2762 O O . VAL B 1 145 ? 0.393 -7.352 -10.758 1 85.44 145 VAL B O 1
ATOM 2765 N N . LEU B 1 146 ? 2.361 -8.031 -11.406 1 83.31 146 LEU B N 1
ATOM 2766 C CA . LEU B 1 146 ? 1.993 -9.055 -12.375 1 83.31 146 LEU B CA 1
ATOM 2767 C C . LEU B 1 146 ? 1.368 -8.43 -13.617 1 83.31 146 LEU B C 1
ATOM 2769 O O . LEU B 1 146 ? 0.744 -9.125 -14.422 1 83.31 146 LEU B O 1
ATOM 2773 N N . THR B 1 147 ? 1.536 -6.992 -13.484 1 75.56 147 THR B N 1
ATOM 2774 C CA . THR B 1 147 ? 1.059 -6.328 -14.688 1 75.56 147 THR B CA 1
ATOM 2775 C C . THR B 1 147 ? 1.936 -6.684 -15.883 1 75.56 147 THR B C 1
ATOM 2777 O O . THR B 1 147 ? 3.164 -6.605 -15.805 1 75.56 147 THR B O 1
ATOM 2780 N N . GLY B 1 148 ? 1.454 -7.488 -16.797 1 64.81 148 GLY B N 1
ATOM 2781 C CA . GLY B 1 148 ? 2.176 -7.902 -18 1 64.81 148 GLY B CA 1
ATOM 2782 C C . GLY B 1 148 ? 2.416 -9.398 -18.062 1 64.81 148 GLY B C 1
ATOM 2783 O O . GLY B 1 148 ? 2.932 -9.906 -19.047 1 64.81 148 GLY B O 1
ATOM 2784 N N . VAL B 1 149 ? 2.455 -9.938 -16.875 1 63.09 149 VAL B N 1
ATOM 2785 C CA . VAL B 1 149 ? 2.613 -11.383 -16.922 1 63.09 149 VAL B CA 1
ATOM 2786 C C . VAL B 1 149 ? 1.511 -12 -17.781 1 63.09 149 VAL B C 1
ATOM 2788 O O . VAL B 1 149 ? 0.339 -11.641 -17.656 1 63.09 149 VAL B O 1
ATOM 2791 N N . ARG B 1 150 ? 2.01 -12.289 -19.031 1 54.5 150 ARG B N 1
ATOM 2792 C CA . ARG B 1 150 ? 1.128 -12.898 -20.031 1 54.5 150 ARG B CA 1
ATOM 2793 C C . ARG B 1 150 ? 0.281 -14 -19.391 1 54.5 150 ARG B C 1
ATOM 2795 O O . ARG B 1 150 ? 0.795 -14.836 -18.641 1 54.5 150 ARG B O 1
ATOM 2802 N N . ARG B 1 151 ? -0.95 -13.68 -19.094 1 53.88 151 ARG B N 1
ATOM 2803 C CA . ARG B 1 151 ? -1.879 -14.773 -18.812 1 53.88 151 ARG B CA 1
ATOM 2804 C C . ARG B 1 151 ? -1.552 -16 -19.656 1 53.88 151 ARG B C 1
ATOM 2806 O O . ARG B 1 151 ? -1.312 -15.891 -20.859 1 53.88 151 ARG B O 1
ATOM 2813 N N . SER B 1 152 ? -0.713 -16.828 -19.141 1 43.31 152 SER B N 1
ATOM 2814 C CA . SER B 1 152 ? -0.654 -18 -20.016 1 43.31 152 SER B CA 1
ATOM 2815 C C . SER B 1 152 ? -1.953 -18.172 -20.797 1 43.31 152 SER B C 1
ATOM 2817 O O . SER B 1 152 ? -3.039 -18.188 -20.203 1 43.31 152 SER B O 1
ATOM 2819 N N . SER B 1 153 ? -2.064 -17.547 -21.891 1 36.38 153 SER B N 1
ATOM 2820 C CA . SER B 1 153 ? -3.127 -18 -22.781 1 36.38 153 SER B CA 1
ATOM 2821 C C . SER B 1 153 ? -3.441 -19.484 -22.547 1 36.38 153 SER B C 1
ATOM 2823 O O . SER B 1 153 ? -2.531 -20.297 -22.438 1 36.38 153 SER B O 1
ATOM 2825 N N . LYS B 1 154 ? -4.371 -20.062 -21.688 1 40.41 154 LYS B N 1
ATOM 2826 C CA . LYS B 1 154 ? -4.75 -21.391 -22.188 1 40.41 154 LYS B CA 1
ATOM 2827 C C . LYS B 1 154 ? -4.066 -21.688 -23.516 1 40.41 154 LYS B C 1
ATOM 2829 O O . LYS B 1 154 ? -3.951 -20.812 -24.375 1 40.41 154 LYS B O 1
ATOM 2834 N N . VAL B 1 155 ? -3.154 -22.594 -23.672 1 35.81 155 VAL B N 1
ATOM 2835 C CA . VAL B 1 155 ? -3.23 -23.266 -24.969 1 35.81 155 VAL B CA 1
ATOM 2836 C C . VAL B 1 155 ? -4.617 -23.062 -25.578 1 35.81 155 VAL B C 1
ATOM 2838 O O . VAL B 1 155 ? -5.582 -23.719 -25.156 1 35.81 155 VAL B O 1
ATOM 2841 N N . ARG B 1 156 ? -5.215 -22 -25.578 1 38.28 156 ARG B N 1
ATOM 2842 C CA . ARG B 1 156 ? -6.203 -21.844 -26.641 1 38.28 156 ARG B CA 1
ATOM 2843 C C . ARG B 1 156 ? -5.859 -22.719 -27.844 1 38.28 156 ARG B C 1
ATOM 2845 O O . ARG B 1 156 ? -4.758 -22.641 -28.391 1 38.28 156 ARG B O 1
ATOM 2852 N N . ILE B 1 157 ? -6.223 -23.938 -27.906 1 33.66 157 ILE B N 1
ATOM 2853 C CA . ILE B 1 157 ? -6.453 -24.469 -29.25 1 33.66 157 ILE B CA 1
ATOM 2854 C C . ILE B 1 157 ? -6.559 -23.312 -30.25 1 33.66 157 ILE B C 1
ATOM 2856 O O . ILE B 1 157 ? -7.469 -22.484 -30.156 1 33.66 157 ILE B O 1
ATOM 2860 N N . SER B 1 158 ? -5.496 -22.547 -30.516 1 36.31 158 SER B N 1
ATOM 2861 C CA . SER B 1 158 ? -5.438 -21.594 -31.625 1 36.31 158 SER B CA 1
ATOM 2862 C C . SER B 1 158 ? -6.594 -21.797 -32.594 1 36.31 158 SER B C 1
ATOM 2864 O O . SER B 1 158 ? -7.047 -22.922 -32.812 1 36.31 158 SER B O 1
ATOM 2866 N N . SER B 1 159 ? -7.402 -20.844 -32.812 1 40.5 159 SER B N 1
ATOM 2867 C CA . SER B 1 159 ? -8.336 -21 -33.938 1 40.5 159 SER B CA 1
ATOM 2868 C C . SER B 1 159 ? -7.77 -21.922 -35 1 40.5 159 SER B C 1
ATOM 2870 O O . SER B 1 159 ? -8.523 -22.609 -35.719 1 40.5 159 SER B O 1
ATOM 2872 N N . ARG B 1 160 ? -6.469 -21.984 -35.188 1 43.97 160 ARG B N 1
ATOM 2873 C CA . ARG B 1 160 ? -5.832 -22.828 -36.219 1 43.97 160 ARG B CA 1
ATOM 2874 C C . ARG B 1 160 ? -5.832 -24.281 -35.781 1 43.97 160 ARG B C 1
ATOM 2876 O O . ARG B 1 160 ? -6.082 -25.172 -36.594 1 43.97 160 ARG B O 1
ATOM 2883 N N . GLU B 1 161 ? -5.543 -24.484 -34.562 1 41.75 161 GLU B N 1
ATOM 2884 C CA . GLU B 1 161 ? -5.594 -25.891 -34.188 1 41.75 161 GLU B CA 1
ATOM 2885 C C . GLU B 1 161 ? -7.031 -26.344 -33.938 1 41.75 161 GLU B C 1
ATOM 2887 O O . GLU B 1 161 ? -7.391 -27.484 -34.281 1 41.75 161 GLU B O 1
ATOM 2892 N N . PHE B 1 162 ? -7.824 -25.5 -33.344 1 47.75 162 PHE B N 1
ATOM 2893 C CA . PHE B 1 162 ? -9.266 -25.734 -33.438 1 47.75 162 PHE B CA 1
ATOM 2894 C C . PHE B 1 162 ? -9.719 -25.797 -34.875 1 47.75 162 PHE B C 1
ATOM 2896 O O . PHE B 1 162 ? -10.477 -26.688 -35.25 1 47.75 162 PHE B O 1
ATOM 2903 N N . MET B 1 163 ? -9.18 -24.844 -35.625 1 45.56 163 MET B N 1
ATOM 2904 C CA . MET B 1 163 ? -9.422 -24.938 -37.062 1 45.56 163 MET B CA 1
ATOM 2905 C C . MET B 1 163 ? -8.758 -26.172 -37.656 1 45.56 163 MET B C 1
ATOM 2907 O O . MET B 1 163 ? -9.336 -26.859 -38.5 1 45.56 163 MET B O 1
ATOM 2911 N N . THR B 1 164 ? -7.594 -26.469 -37.219 1 45.06 164 THR B N 1
ATOM 2912 C CA . THR B 1 164 ? -6.938 -27.688 -37.656 1 45.06 164 THR B CA 1
ATOM 2913 C C . THR B 1 164 ? -7.598 -28.922 -37.062 1 45.06 164 THR B C 1
ATOM 2915 O O . THR B 1 164 ? -7.836 -29.922 -37.75 1 45.06 164 THR B O 1
ATOM 2918 N N . GLN B 1 165 ? -7.926 -28.875 -35.812 1 45.97 165 GLN B N 1
ATOM 2919 C CA . GLN B 1 165 ? -8.664 -29.984 -35.219 1 45.97 165 GLN B CA 1
ATOM 2920 C C . GLN B 1 165 ? -10.117 -30 -35.688 1 45.97 165 GLN B C 1
ATOM 2922 O O . GLN B 1 165 ? -10.695 -31.062 -35.938 1 45.97 165 GLN B O 1
ATOM 2927 N N . PHE B 1 166 ? -10.648 -28.75 -35.719 1 49.38 166 PHE B N 1
ATOM 2928 C CA . PHE B 1 166 ? -11.961 -28.594 -36.344 1 49.38 166 PHE B CA 1
ATOM 2929 C C . PHE B 1 166 ? -11.914 -29.016 -37.812 1 49.38 166 PHE B C 1
ATOM 2931 O O . PHE B 1 166 ? -12.789 -29.75 -38.281 1 49.38 166 PHE B O 1
ATOM 2938 N N . LEU B 1 167 ? -10.852 -28.594 -38.5 1 46.84 167 LEU B N 1
ATOM 2939 C CA . LEU B 1 167 ? -10.633 -29.016 -39.875 1 46.84 167 LEU B CA 1
ATOM 2940 C C . LEU B 1 167 ? -10.289 -30.5 -39.938 1 46.84 167 LEU B C 1
ATOM 2942 O O . LEU B 1 167 ? -10.719 -31.203 -40.844 1 46.84 167 LEU B O 1
ATOM 2946 N N . GLN B 1 168 ? -9.531 -30.969 -39.031 1 47.31 168 GLN B N 1
ATOM 2947 C CA . GLN B 1 168 ? -9.273 -32.406 -38.938 1 47.31 168 GLN B CA 1
ATOM 2948 C C . GLN B 1 168 ? -10.523 -33.156 -38.531 1 47.31 168 GLN B C 1
ATOM 2950 O O . GLN B 1 168 ? -10.789 -34.25 -39.031 1 47.31 168 GLN B O 1
ATOM 2955 N N . GLY B 1 169 ? -11.188 -32.594 -37.469 1 42.03 169 GLY B N 1
ATOM 2956 C CA . GLY B 1 169 ? -12.477 -33.156 -37.125 1 42.03 169 GLY B CA 1
ATOM 2957 C C . GLY B 1 169 ? -13.5 -33.031 -38.25 1 42.03 169 GLY B C 1
ATOM 2958 O O . GLY B 1 169 ? -14.273 -33.938 -38.5 1 42.03 169 GLY B O 1
ATOM 2959 N N . LEU B 1 170 ? -13.516 -31.812 -38.812 1 48 170 LEU B N 1
ATOM 2960 C CA . LEU B 1 170 ? -14.359 -31.609 -39.969 1 48 170 LEU B CA 1
ATOM 2961 C C . LEU B 1 170 ? -13.93 -32.531 -41.125 1 48 170 LEU B C 1
ATOM 2963 O O . LEU B 1 170 ? -14.766 -33 -41.906 1 48 170 LEU B O 1
ATOM 2967 N N . SER B 1 171 ? -12.711 -32.719 -41.219 1 43.22 171 SER B N 1
ATOM 2968 C CA . SER B 1 171 ? -12.258 -33.688 -42.25 1 43.22 171 SER B CA 1
ATOM 2969 C C . SER B 1 171 ? -12.844 -35.062 -42 1 43.22 171 SER B C 1
ATOM 2971 O O . SER B 1 171 ? -13.148 -35.781 -42.969 1 43.22 171 SER B O 1
ATOM 2973 N N . PHE B 1 172 ? -12.914 -35.375 -40.719 1 47.88 172 PHE B N 1
ATOM 2974 C CA . PHE B 1 172 ? -13.492 -36.688 -40.438 1 47.88 172 PHE B CA 1
ATOM 2975 C C . PHE B 1 172 ? -15.016 -36.625 -40.5 1 47.88 172 PHE B C 1
ATOM 2977 O O . PHE B 1 172 ? -15.656 -37.594 -40.938 1 47.88 172 PHE B O 1
ATOM 2984 N N . HIS B 1 173 ? -15.609 -35.5 -40.031 1 50.41 173 HIS B N 1
ATOM 2985 C CA . HIS B 1 173 ? -17.062 -35.438 -40 1 50.41 173 HIS B CA 1
ATOM 2986 C C . HIS B 1 173 ? -17.625 -34.656 -41.188 1 50.41 173 HIS B C 1
ATOM 2988 O O . HIS B 1 173 ? -18.828 -34.688 -41.438 1 50.41 173 HIS B O 1
ATOM 2994 N N . LEU B 1 174 ? -16.828 -33.906 -41.938 1 50.25 174 LEU B N 1
ATOM 2995 C CA . LEU B 1 174 ? -17.25 -33.156 -43.094 1 50.25 174 LEU B CA 1
ATOM 2996 C C . LEU B 1 174 ? -17.906 -34.094 -44.125 1 50.25 174 LEU B C 1
ATOM 2998 O O . LEU B 1 174 ? -18.938 -33.781 -44.688 1 50.25 174 LEU B O 1
ATOM 3002 N N . PRO B 1 175 ? -17.172 -35.219 -44.281 1 53.84 175 PRO B N 1
ATOM 3003 C CA . PRO B 1 175 ? -17.875 -36.062 -45.219 1 53.84 175 PRO B CA 1
ATOM 3004 C C . PRO B 1 175 ? -19.281 -36.438 -44.75 1 53.84 175 PRO B C 1
ATOM 3006 O O . PRO B 1 175 ? -20.203 -36.5 -45.562 1 53.84 175 PRO B O 1
ATOM 3009 N N . LEU B 1 176 ? -19.469 -36.562 -43.469 1 53.78 176 LEU B N 1
ATOM 3010 C CA . LEU B 1 176 ? -20.766 -36.969 -42.906 1 53.78 176 LEU B CA 1
ATOM 3011 C C . LEU B 1 176 ? -21.734 -35.781 -42.938 1 53.78 176 LEU B C 1
ATOM 3013 O O . LEU B 1 176 ? -22.906 -35.969 -43.281 1 53.78 176 LEU B O 1
ATOM 3017 N N . LEU B 1 177 ? -21.25 -34.594 -42.719 1 56.94 177 LEU B N 1
ATOM 3018 C CA . LEU B 1 177 ? -22.094 -33.406 -42.781 1 56.94 177 LEU B CA 1
ATOM 3019 C C . LEU B 1 177 ? -22.469 -33.062 -44.219 1 56.94 177 LEU B C 1
ATOM 3021 O O . LEU B 1 177 ? -23.609 -32.688 -44.469 1 56.94 177 LEU B O 1
ATOM 3025 N N . LEU B 1 178 ? -21.547 -33.25 -45.094 1 58.81 178 LEU B N 1
ATOM 3026 C CA . LEU B 1 178 ? -21.828 -33.031 -46.5 1 58.81 178 LEU B CA 1
ATOM 3027 C C . LEU B 1 178 ? -22.891 -34 -47 1 58.81 178 LEU B C 1
ATOM 3029 O O . LEU B 1 178 ? -23.797 -33.594 -47.75 1 58.81 178 LEU B O 1
ATOM 3033 N N . ILE B 1 179 ? -22.828 -35.219 -46.531 1 60.38 179 ILE B N 1
ATOM 3034 C CA . ILE B 1 179 ? -23.812 -36.219 -46.906 1 60.38 179 ILE B CA 1
ATOM 3035 C C . ILE B 1 179 ? -25.172 -35.844 -46.312 1 60.38 179 ILE B C 1
ATOM 3037 O O . ILE B 1 179 ? -26.188 -35.969 -47 1 60.38 179 ILE B O 1
ATOM 3041 N N . ALA B 1 180 ? -25.172 -35.281 -45.125 1 62.88 180 ALA B N 1
ATOM 3042 C CA . ALA B 1 180 ? -26.422 -34.875 -44.469 1 62.88 180 ALA B CA 1
ATOM 3043 C C . ALA B 1 180 ? -27.047 -33.688 -45.156 1 62.88 180 ALA B C 1
ATOM 3045 O O . ALA B 1 180 ? -28.266 -33.625 -45.375 1 62.88 180 ALA B O 1
ATOM 3046 N N . LEU B 1 181 ? -26.188 -32.781 -45.531 1 64.88 181 LEU B N 1
ATOM 3047 C CA . LEU B 1 181 ? -26.672 -31.594 -46.25 1 64.88 181 LEU B CA 1
ATOM 3048 C C . LEU B 1 181 ? -27.203 -31.969 -47.625 1 64.88 181 LEU B C 1
ATOM 3050 O O . LEU B 1 181 ? -28.234 -31.422 -48.062 1 64.88 181 LEU B O 1
ATOM 3054 N N . ILE B 1 182 ? -26.578 -32.906 -48.312 1 64.56 182 ILE B N 1
ATOM 3055 C CA . ILE B 1 182 ? -27.016 -33.406 -49.594 1 64.56 182 ILE B CA 1
ATOM 3056 C C . ILE B 1 182 ? -28.375 -34.094 -49.438 1 64.56 182 ILE B C 1
ATOM 3058 O O . ILE B 1 182 ? -29.281 -33.875 -50.25 1 64.56 182 ILE B O 1
ATOM 3062 N N . ILE B 1 183 ? -28.609 -34.812 -48.375 1 64.12 183 ILE B N 1
ATOM 3063 C CA . ILE B 1 183 ? -29.859 -35.5 -48.125 1 64.12 183 ILE B CA 1
ATOM 3064 C C . ILE B 1 183 ? -30.969 -34.5 -47.812 1 64.12 183 ILE B C 1
ATOM 3066 O O . ILE B 1 183 ? -32.062 -34.594 -48.344 1 64.12 183 ILE B O 1
ATOM 3070 N N . LEU B 1 184 ? -30.641 -33.5 -47.031 1 64.69 184 LEU B N 1
ATOM 3071 C CA . LEU B 1 184 ? -31.609 -32.469 -46.688 1 64.69 184 LEU B CA 1
ATOM 3072 C C . LEU B 1 184 ? -32 -31.641 -47.906 1 64.69 184 LEU B C 1
ATOM 3074 O O . LEU B 1 184 ? -33.188 -31.297 -48.094 1 64.69 184 LEU B O 1
ATOM 3078 N N . PHE B 1 185 ? -31.062 -31.328 -48.656 1 66.88 185 PHE B N 1
ATOM 3079 C CA . PHE B 1 185 ? -31.297 -30.625 -49.938 1 66.88 185 PHE B CA 1
ATOM 3080 C C . PHE B 1 185 ? -32.219 -31.438 -50.812 1 66.88 185 PHE B C 1
ATOM 3082 O O . PHE B 1 185 ? -33.156 -30.891 -51.406 1 66.88 185 PHE B O 1
ATOM 3089 N N . PHE B 1 186 ? -32.094 -32.719 -50.906 1 63.62 186 PHE B N 1
ATOM 3090 C CA . PHE B 1 186 ? -32.938 -33.594 -51.719 1 63.62 186 PHE B CA 1
ATOM 3091 C C . PHE B 1 186 ? -34.344 -33.688 -51.125 1 63.62 186 PHE B C 1
ATOM 3093 O O . PHE B 1 186 ? -35.344 -33.688 -51.844 1 63.62 186 PHE B O 1
ATOM 3100 N N . ILE B 1 187 ? -34.469 -33.688 -49.812 1 60.62 187 ILE B N 1
ATOM 3101 C CA . ILE B 1 187 ? -35.781 -33.688 -49.156 1 60.62 187 ILE B CA 1
ATOM 3102 C C . ILE B 1 187 ? -36.5 -32.375 -49.406 1 60.62 187 ILE B C 1
ATOM 3104 O O . ILE B 1 187 ? -37.719 -32.375 -49.656 1 60.62 187 ILE B O 1
ATOM 3108 N N . TRP B 1 188 ? -35.719 -31.297 -49.312 1 60.88 188 TRP B N 1
ATOM 3109 C CA . TRP B 1 188 ? -36.312 -29.984 -49.562 1 60.88 188 TRP B CA 1
ATOM 3110 C C . TRP B 1 188 ? -36.812 -29.875 -51 1 60.88 188 TRP B C 1
ATOM 3112 O O . TRP B 1 188 ? -37.906 -29.328 -51.25 1 60.88 188 TRP B O 1
ATOM 3122 N N . ILE B 1 189 ? -36.031 -30.391 -51.875 1 58.31 189 ILE B N 1
ATOM 3123 C CA . ILE B 1 189 ? -36.438 -30.344 -53.281 1 58.31 189 ILE B CA 1
ATOM 3124 C C . ILE B 1 189 ? -37.625 -31.281 -53.5 1 58.31 189 ILE B C 1
ATOM 3126 O O . ILE B 1 189 ? -38.562 -30.953 -54.281 1 58.31 189 ILE B O 1
ATOM 3130 N N . PHE B 1 190 ? -37.688 -32.438 -52.906 1 56.91 190 PHE B N 1
ATOM 3131 C CA . PHE B 1 190 ? -38.75 -33.406 -53.156 1 56.91 190 PHE B CA 1
ATOM 3132 C C . PHE B 1 190 ? -39.875 -33.219 -52.188 1 56.91 190 PHE B C 1
ATOM 3134 O O . PHE B 1 190 ? -40.812 -34.062 -52.125 1 56.91 190 PHE B O 1
ATOM 3141 N N . SER B 1 191 ? -39.688 -32.312 -51.156 1 52.88 191 SER B N 1
ATOM 3142 C CA . SER B 1 191 ? -40.906 -32.031 -50.406 1 52.88 191 SER B CA 1
ATOM 3143 C C . SER B 1 191 ? -41.969 -31.422 -51.281 1 52.88 191 SER B C 1
ATOM 3145 O O . SER B 1 191 ? -41.719 -30.422 -51.969 1 52.88 191 SER B O 1
ATOM 3147 N N . PRO B 1 192 ? -42.938 -32.125 -51.594 1 52.88 192 PRO B N 1
ATOM 3148 C CA . PRO B 1 192 ? -44.062 -31.656 -52.406 1 52.88 192 PRO B CA 1
ATOM 3149 C C . PRO B 1 192 ? -44.688 -30.359 -51.875 1 52.88 192 PRO B C 1
ATOM 3151 O O . PRO B 1 192 ? -44.656 -30.094 -50.688 1 52.88 192 PRO B O 1
ATOM 3154 N N . SER B 1 193 ? -44.5 -29.219 -52.594 1 44.41 193 SER B N 1
ATOM 3155 C CA . SER B 1 193 ? -45.375 -28.047 -52.438 1 44.41 193 SER B CA 1
ATOM 3156 C C . SER B 1 193 ? -46.812 -28.453 -52.219 1 44.41 193 SER B C 1
ATOM 3158 O O . SER B 1 193 ? -47.375 -29.203 -53.031 1 44.41 193 SER B O 1
ATOM 3160 N N . ALA B 1 194 ? -47.375 -28.672 -50.969 1 44.41 194 ALA B N 1
ATOM 3161 C CA . ALA B 1 194 ? -48.812 -28.75 -50.719 1 44.41 194 ALA B CA 1
ATOM 3162 C C . ALA B 1 194 ? -49.594 -27.688 -51.5 1 44.41 194 ALA B C 1
ATOM 3164 O O . ALA B 1 194 ? -49.375 -26.5 -51.312 1 44.41 194 ALA B O 1
ATOM 3165 N N . SER B 1 195 ? -49.844 -27.922 -52.812 1 31.14 195 SER B N 1
ATOM 3166 C CA . SER B 1 195 ? -51.156 -27.391 -53.156 1 31.14 195 SER B CA 1
ATOM 3167 C C . SER B 1 195 ? -52.25 -28.062 -52.312 1 31.14 195 SER B C 1
ATOM 3169 O O . SER B 1 195 ? -52.188 -29.25 -52.062 1 31.14 195 SER B O 1
#

Sequence (390 aa):
MDADPGYNSQADDQVDADMEQAQLRLEQLRKEKEEVENSRRRLEECHMRKARFMDQQNELGDRMVNAADLIGREVESLRQESNELEQIHMALTRSLKMLSTVRPDEWPIENTDNLISQGQQVIDRCEEEFADAVQQCARMQHTKVLTGVRRSSKVRISSREFMTQFLQGLSFHLPLLLIALIILFFIWIFSPSASMDADPGYNSQADDQVDADMEQAQLRLEQLRKEKEEVENSRRRLEECHMRKARFMDQQNELGDRMVNAADLIGREVESLRQESNELEQIHMALTRSLKMLSTVRPDEWPIENTDNLISQGQQVIDRCEEEFADAVQQCARMQHTKVLTGVRRSSKVRISSREFMTQFLQGLSFHLPLLLIALIILFFIWIFSPSAS

Organism: Akkermansia muciniphila (strain ATCC BAA-835 / DSM 22959 / JCM 33894 / BCRC 81048 / CCUG 64013 / CIP 107961 / Muc) (NCBI:txid349741)

=== Feature glossary ===
Reading guide. The protein is described through the following features:

Foldseek 3Di. A 3Di character summarizes, for each residue, the relative orientation of the Cα frame of its nearest spatial neighbor. Because it encodes fold topology rather than chemistry, 3Di alignments detect remote structural similarity that sequence alignment misses.

Contact-map, Ramachandran, and PAE plots. Plot images: a contact map (which residues are close in 3D, as an N×N binary image), a Ramachandran scatter (backbone torsion angles, revealing secondary-structure composition at a glance), and — for AlphaFold structures — a PAE heatmap (pairwise prediction confidence).

Radius of gyration, Cα contacts, bounding box. Radius of gyration (Rg) is the root-mean-square distance of Cα atoms from their centroid — a single number for overall size and compactness. A globular domain of N residues has Rg ≈ 2.2·N^0.38 Å; an extended or disordered chain has a much larger Rg. The Cα contact count is the number of residue pairs whose Cα atoms are within 8 Å and are more than four positions apart in sequence — a standard proxy for tertiary packing density. The bounding box is the smallest axis-aligned box enclosing all Cα atoms.

Secondary structure (8-state, DSSP). Eight-state secondary structure (DSSP): H is the canonical α-helix, G the tighter 3₁₀-helix, I the wider π-helix; E/B are β-structure, T and S are turns and bends, and '-' is everything else. DSSP derives these from the pattern of main-chain N–H···O=C hydrogen bonds, not from the sequence.

B-factor. B-factor (Debye–Waller factor) reflects atomic displacement in the crystal lattice. It is an experimental observable (units Å²), not a prediction; low values mean the atom is pinned down, high values mean it moves or is heterogeneous across the crystal.

pLDDT. pLDDT is the predicted lDDT-Cα score: AlphaFold's confidence that the local environment of each residue (all inter-atomic distances within 15 Å) is correctly placed. It is a per-residue number between 0 and 100, with higher meaning more reliable.

Nearest PDB structures. Nearest PDB neighbors are the top structural matches found by Foldseek when searching this structure against the entire Protein Data Bank. Each hit reports a TM-score (0 to 1; >0.5 almost always implies the same fold) and an E-value. These are *structural* homologs — they may share no detectable sequence similarity.

Solvent-accessible surface area. Accessible surface area quantifies burial. A residue with SASA near zero is packed into the hydrophobic core; one with SASA >100 Å² sits on the surface. Computed here via the Shrake–Rupley numerical algorithm with a 1.4 Å probe.

Rendered structure images. Structure images are PyMOL renders from six orthogonal camera directions. Cartoon representation draws helices as coils and strands as arrows; sticks shows the backbone as bonds; surface shows the solvent-excluded envelope. Rainbow coloring maps sequence position to hue (blue→red, N→C); chain coloring assigns a distinct color per polypeptide.

Backbone torsions (φ/ψ). φ (phi) and ψ (psi) are the two rotatable backbone dihedrals per residue: φ is the C(i-1)–N–Cα–C torsion, ψ is the N–Cα–C–N(i+1) torsion, both in degrees on (−180°, 180°]. α-helical residues cluster near (−60°, −45°); β-strand residues near (−120°, +130°). A Ramachandran plot is simply a scatter of (φ, ψ) for every residue.

Predicted aligned error. Predicted Aligned Error (PAE) is an AlphaFold confidence matrix: entry (i, j) is the expected error in the position of residue j, in ångströms, when the prediction is superimposed on the true structure at residue i. Low PAE within a block of residues means that block is internally rigid and well-predicted; high PAE between two blocks means their relative placement is uncertain even if each block individually is confident.

mmCIF coordinates. Structure coordinates are given as an mmCIF _atom_site loop: one row per atom with element, residue name, chain id, sequence number, and x/y/z position in Å. Only the four main-chain atoms per residue are included here; side chains are omitted to keep the record compact.

InterPro / GO / CATH / organism. Database cross-references. InterPro integrates a dozen domain/family signature databases into unified entries with residue-range hits. GO terms attach function/process/location labels with evidence codes. CATH codes position the fold in a four-level structural taxonomy. Organism is the NCBI-taxonomy species name.

Secondary structure (3-state, P-SEA). SS3 is a coarse helix/strand/coil call (letters a/b/c) made by the P-SEA algorithm from inter-Cα distances and dihedrals. It is less detailed than DSSP but needs only Cα positions.

Sequence. Sequence gives the chain of amino acids in standard one-letter code (A=alanine, C=cysteine, …, Y=tyrosine), read N→C. It is the only feature that is directly encoded by the gene; all structural features are derived from the folded form of this sequence.